Protein AF-A0A024TUC9-F1 (afdb_monomer)

Mean predicted aligned error: 20.57 Å

Structure (mmCIF, N/CA/C/O backbone):
data_AF-A0A024TUC9-F1
#
_entry.id   AF-A0A024TUC9-F1
#
loop_
_atom_site.group_PDB
_atom_site.id
_atom_site.type_symbol
_atom_site.label_atom_id
_atom_site.label_alt_id
_atom_site.label_comp_id
_atom_site.label_asym_id
_atom_site.label_entity_id
_atom_site.label_seq_id
_atom_site.pdbx_PDB_ins_code
_atom_site.Cartn_x
_atom_site.Cartn_y
_atom_site.Cartn_z
_atom_site.occupancy
_atom_site.B_iso_or_equiv
_atom_site.auth_seq_id
_atom_site.auth_comp_id
_atom_site.auth_asym_id
_atom_site.auth_atom_id
_atom_site.pdbx_PDB_model_num
ATOM 1 N N . MET A 1 1 ? -21.726 -22.219 -6.805 1.00 37.72 1 MET A N 1
ATOM 2 C CA . MET A 1 1 ? -21.341 -21.992 -8.214 1.00 37.72 1 MET A CA 1
ATOM 3 C C . MET A 1 1 ? -21.653 -20.552 -8.592 1.00 37.72 1 MET A C 1
ATOM 5 O O . MET A 1 1 ? -22.800 -20.252 -8.873 1.00 37.72 1 MET A O 1
ATOM 9 N N . GLN A 1 2 ? -20.654 -19.675 -8.602 1.00 29.94 2 GLN A N 1
ATOM 10 C CA . GLN A 1 2 ? -20.596 -18.555 -9.543 1.00 29.94 2 GLN A CA 1
ATOM 11 C C . GLN A 1 2 ? -19.119 -18.361 -9.889 1.00 29.94 2 GLN A C 1
ATOM 13 O O . GLN A 1 2 ? -18.349 -17.807 -9.112 1.00 29.94 2 GLN A O 1
ATOM 18 N N . ASN A 1 3 ? -18.731 -18.891 -11.052 1.00 33.72 3 ASN A N 1
ATOM 19 C CA . ASN A 1 3 ? -17.530 -18.483 -11.771 1.00 33.72 3 ASN A CA 1
ATOM 20 C C . ASN A 1 3 ? -17.735 -17.023 -12.192 1.00 33.72 3 ASN A C 1
ATOM 22 O O . ASN A 1 3 ? -18.201 -16.740 -13.294 1.00 33.72 3 ASN A O 1
ATOM 26 N N . GLY A 1 4 ? -17.456 -16.092 -11.283 1.00 30.52 4 GLY A N 1
ATOM 27 C CA . GLY A 1 4 ? -17.317 -14.686 -11.624 1.00 30.52 4 GLY A CA 1
ATOM 28 C C . GLY A 1 4 ? -16.001 -14.513 -12.367 1.00 30.52 4 GLY A C 1
ATOM 29 O O . GLY A 1 4 ? -14.944 -14.794 -11.809 1.00 30.52 4 GLY A O 1
ATOM 30 N N . ASN A 1 5 ? -16.065 -14.089 -13.630 1.00 34.34 5 ASN A N 1
ATOM 31 C CA . ASN A 1 5 ? -14.917 -13.629 -14.407 1.00 34.34 5 ASN A CA 1
ATOM 32 C C . ASN A 1 5 ? -14.084 -12.646 -13.566 1.00 34.34 5 ASN A C 1
ATOM 34 O O . ASN A 1 5 ? -14.413 -11.461 -13.489 1.00 34.34 5 ASN A O 1
ATOM 38 N N . LEU A 1 6 ? -13.003 -13.133 -12.949 1.00 36.66 6 LEU A N 1
ATOM 39 C CA . LEU A 1 6 ? -11.951 -12.299 -12.380 1.00 36.66 6 LEU A CA 1
ATOM 40 C C . LEU A 1 6 ? -11.484 -11.371 -13.502 1.00 36.66 6 LEU A C 1
ATOM 42 O O . LEU A 1 6 ? -10.861 -11.821 -14.468 1.00 36.66 6 LEU A O 1
ATOM 46 N N . LYS A 1 7 ? -11.820 -10.078 -13.415 1.00 41.12 7 LYS A N 1
ATOM 47 C CA . LYS A 1 7 ? -11.227 -9.061 -14.284 1.00 41.12 7 LYS A CA 1
ATOM 48 C C . LYS A 1 7 ? -9.717 -9.179 -14.099 1.00 41.12 7 LYS A C 1
ATOM 50 O O . LYS A 1 7 ? -9.204 -8.849 -13.035 1.00 41.12 7 LYS A O 1
ATOM 55 N N . LYS A 1 8 ? -9.012 -9.700 -15.109 1.00 51.12 8 LYS A N 1
ATOM 56 C CA . LYS A 1 8 ? -7.548 -9.747 -15.104 1.00 51.12 8 LYS A CA 1
ATOM 57 C C . LYS A 1 8 ? -7.051 -8.320 -14.920 1.00 51.12 8 LYS A C 1
ATOM 59 O O . LYS A 1 8 ? -7.249 -7.483 -15.799 1.00 51.12 8 LYS A O 1
ATOM 64 N N . PHE A 1 9 ? -6.436 -8.052 -13.774 1.00 53.88 9 PHE A N 1
ATOM 65 C CA . PHE A 1 9 ? -5.765 -6.788 -13.527 1.00 53.88 9 PHE A CA 1
ATOM 66 C C . PHE A 1 9 ? -4.664 -6.650 -14.567 1.00 53.88 9 PHE A C 1
ATOM 68 O O . PHE A 1 9 ? -3.761 -7.485 -14.646 1.00 53.88 9 PHE A O 1
ATOM 75 N N . SER A 1 10 ? -4.800 -5.624 -15.401 1.00 71.25 10 SER A N 1
ATOM 76 C CA . SER A 1 10 ? -3.842 -5.289 -16.447 1.00 71.25 10 SER A CA 1
ATOM 77 C C . SER A 1 10 ? -3.033 -4.044 -16.109 1.00 71.25 10 SER A C 1
ATOM 79 O O . SER A 1 10 ? -2.192 -3.642 -16.903 1.00 71.25 10 SER A O 1
ATOM 81 N N . VAL A 1 11 ? -3.303 -3.407 -14.966 1.00 69.62 11 VAL A N 1
ATOM 82 C CA . VAL A 1 11 ? -2.745 -2.105 -14.599 1.00 69.62 11 VAL A CA 1
ATOM 83 C C . VAL A 1 11 ? -2.190 -2.151 -13.188 1.00 69.62 11 VAL A C 1
ATOM 85 O O . VAL A 1 11 ? -2.882 -2.600 -12.279 1.00 69.62 11 VAL A O 1
ATOM 88 N N . LEU A 1 12 ? -0.966 -1.660 -13.022 1.00 69.94 12 LEU A N 1
ATOM 89 C CA . LEU A 1 12 ? -0.288 -1.531 -11.744 1.00 69.94 12 LEU A CA 1
ATOM 90 C C . LEU A 1 12 ? 0.315 -0.128 -11.612 1.00 69.94 12 LEU A C 1
ATOM 92 O O . LEU A 1 12 ? 1.121 0.293 -12.443 1.00 69.94 12 LEU A O 1
ATOM 96 N N . PHE A 1 13 ? -0.073 0.582 -10.554 1.00 72.38 13 PHE A N 1
ATOM 97 C CA . PHE A 1 13 ? 0.474 1.887 -10.190 1.00 72.38 13 PHE A CA 1
ATOM 98 C C . PHE A 1 13 ? 1.207 1.764 -8.852 1.00 72.38 13 PHE A C 1
ATOM 100 O O . PHE A 1 13 ? 0.591 1.499 -7.827 1.00 72.38 13 PHE A O 1
ATOM 107 N N . LEU A 1 14 ? 2.520 1.967 -8.879 1.00 68.31 14 LEU A N 1
ATOM 108 C CA . LEU A 1 14 ? 3.449 1.894 -7.750 1.00 68.31 14 LEU A CA 1
ATOM 109 C C . LEU A 1 14 ? 4.053 3.265 -7.416 1.00 68.31 14 LEU A C 1
ATOM 111 O O . LEU A 1 14 ? 5.153 3.336 -6.881 1.00 68.31 14 LEU A O 1
ATOM 115 N N . GLY A 1 15 ? 3.412 4.363 -7.813 1.00 67.12 15 GLY A N 1
ATOM 116 C CA . GLY A 1 15 ? 4.019 5.685 -7.693 1.00 67.12 15 GLY A CA 1
ATOM 117 C C . GLY A 1 15 ? 4.158 6.192 -6.251 1.00 67.12 15 GLY A C 1
ATOM 118 O O . GLY A 1 15 ? 3.281 5.936 -5.437 1.00 67.12 15 GLY A O 1
ATOM 119 N N . ALA A 1 16 ? 5.202 6.988 -5.986 1.00 64.06 16 ALA A N 1
ATOM 120 C CA . ALA A 1 16 ? 5.456 7.689 -4.717 1.00 64.06 16 ALA A CA 1
ATOM 121 C C . ALA A 1 16 ? 5.631 6.775 -3.489 1.00 64.06 16 ALA A C 1
ATOM 123 O O . ALA A 1 16 ? 5.240 7.134 -2.381 1.00 64.06 16 ALA A O 1
ATOM 124 N N . ASN A 1 17 ? 6.242 5.608 -3.699 1.00 58.94 17 ASN A N 1
ATOM 125 C CA . ASN A 1 17 ? 6.419 4.572 -2.683 1.00 58.94 17 ASN A CA 1
ATOM 126 C C . ASN A 1 17 ? 7.876 4.419 -2.215 1.00 58.94 17 ASN A C 1
ATOM 128 O O . ASN A 1 17 ? 8.178 3.480 -1.484 1.00 58.94 17 ASN A O 1
ATOM 132 N N . TYR A 1 18 ? 8.785 5.308 -2.645 1.00 68.50 18 TYR A N 1
ATOM 133 C CA . TYR A 1 18 ? 10.221 5.249 -2.324 1.00 68.50 18 TYR A CA 1
ATOM 134 C C . TYR A 1 18 ? 10.857 3.876 -2.638 1.00 68.50 18 TYR A C 1
ATOM 136 O O . TYR A 1 18 ? 11.810 3.435 -1.993 1.00 68.50 18 TYR A O 1
ATOM 144 N N . LEU A 1 19 ? 10.314 3.166 -3.637 1.00 67.31 19 LEU A N 1
ATOM 145 C CA . LEU A 1 19 ? 10.786 1.839 -4.026 1.00 67.31 19 LEU A CA 1
ATOM 146 C C . LEU A 1 19 ? 12.185 1.944 -4.626 1.00 67.31 19 LEU A C 1
ATOM 148 O O . LEU A 1 19 ? 12.419 2.768 -5.505 1.00 67.31 19 LEU A O 1
ATOM 152 N N . SER A 1 20 ? 13.094 1.074 -4.195 1.00 76.31 20 SER A N 1
ATOM 153 C CA . SER A 1 20 ? 14.486 1.056 -4.668 1.00 76.31 20 SER A CA 1
ATOM 154 C C . SER A 1 20 ? 14.955 -0.315 -5.170 1.00 76.31 20 SER A C 1
ATOM 156 O O . SER A 1 20 ? 15.955 -0.389 -5.883 1.00 76.31 20 SER A O 1
ATOM 158 N N . SER A 1 21 ? 14.225 -1.396 -4.863 1.00 79.06 21 SER A N 1
ATOM 159 C CA . SER A 1 21 ? 14.572 -2.773 -5.242 1.00 79.06 21 SER A CA 1
ATOM 160 C C . SER A 1 21 ? 13.761 -3.274 -6.434 1.00 79.06 21 SER A C 1
ATOM 162 O O . SER A 1 21 ? 12.533 -3.238 -6.427 1.00 79.06 21 SER A O 1
ATOM 164 N N . ILE A 1 22 ? 14.443 -3.793 -7.456 1.00 81.12 22 ILE A N 1
ATOM 165 C CA . ILE A 1 22 ? 13.809 -4.273 -8.694 1.00 81.12 22 ILE A CA 1
ATOM 166 C C . ILE A 1 22 ? 13.221 -5.685 -8.606 1.00 81.12 22 ILE A C 1
ATOM 168 O O . ILE A 1 22 ? 12.637 -6.141 -9.588 1.00 81.12 22 ILE A O 1
ATOM 172 N N . GLU A 1 23 ? 13.377 -6.395 -7.488 1.00 74.38 23 GLU A N 1
ATOM 173 C CA . GLU A 1 23 ? 12.892 -7.780 -7.381 1.00 74.38 23 GLU A CA 1
ATOM 174 C C . GLU A 1 23 ? 11.372 -7.896 -7.529 1.00 74.38 23 GLU A C 1
ATOM 176 O O . GLU A 1 23 ? 10.865 -8.784 -8.219 1.00 74.38 23 GLU A O 1
ATOM 181 N N . ASP A 1 24 ? 10.631 -6.916 -7.020 1.00 65.81 24 ASP A N 1
ATOM 182 C CA . ASP A 1 24 ? 9.177 -6.865 -7.188 1.00 65.81 24 ASP A CA 1
ATOM 183 C C . ASP A 1 24 ? 8.781 -6.709 -8.663 1.00 65.81 24 ASP A C 1
ATOM 185 O O . ASP A 1 24 ? 7.769 -7.243 -9.117 1.00 65.81 24 ASP A O 1
ATOM 189 N N . LEU A 1 25 ? 9.630 -6.045 -9.456 1.00 80.81 25 LEU A N 1
ATOM 190 C CA . LEU A 1 25 ? 9.420 -5.875 -10.891 1.00 80.81 25 LEU A CA 1
ATOM 191 C C . LEU A 1 25 ? 9.696 -7.166 -11.680 1.00 80.81 25 LEU A C 1
ATOM 193 O O . LEU A 1 25 ? 9.190 -7.306 -12.795 1.00 80.81 25 LEU A O 1
ATOM 197 N N . ARG A 1 26 ? 10.465 -8.116 -11.122 1.00 79.50 26 ARG A N 1
ATOM 198 C CA . ARG A 1 26 ? 10.704 -9.440 -11.731 1.00 79.50 26 ARG A CA 1
ATOM 199 C C . ARG A 1 26 ? 9.532 -10.390 -11.546 1.00 79.50 26 ARG A C 1
ATOM 201 O O . ARG A 1 26 ? 9.314 -11.260 -12.386 1.00 79.50 26 ARG A O 1
ATOM 208 N N . THR A 1 27 ? 8.797 -10.238 -10.448 1.00 74.56 27 THR A N 1
ATOM 209 C CA . THR A 1 27 ? 7.728 -11.162 -10.043 1.00 74.56 27 THR A CA 1
ATOM 210 C C . THR A 1 27 ? 6.333 -10.686 -10.445 1.00 74.56 27 THR A C 1
ATOM 212 O O . THR A 1 27 ? 5.335 -11.295 -10.053 1.00 74.56 27 THR A O 1
ATOM 215 N N . LEU A 1 28 ? 6.244 -9.625 -11.259 1.00 72.62 28 LEU A N 1
ATOM 216 C CA . LEU A 1 28 ? 4.971 -9.073 -11.710 1.00 72.62 28 LEU A CA 1
ATOM 217 C C . LEU A 1 28 ? 4.100 -10.140 -12.397 1.00 72.62 28 LEU A C 1
ATOM 219 O O . LEU A 1 28 ? 4.580 -10.862 -13.282 1.00 72.62 28 LEU A O 1
ATOM 223 N N . PRO A 1 29 ? 2.798 -10.222 -12.060 1.00 72.19 29 PRO A N 1
ATOM 224 C CA . PRO A 1 29 ? 1.884 -11.123 -12.742 1.00 72.19 29 PRO A CA 1
ATOM 225 C C . PRO A 1 29 ? 1.862 -10.855 -14.248 1.00 72.19 29 PRO A C 1
ATOM 227 O O . PRO A 1 29 ? 1.728 -9.715 -14.690 1.00 72.19 29 PRO A O 1
ATOM 230 N N . ARG A 1 30 ? 1.876 -11.923 -15.056 1.00 75.19 30 ARG A N 1
ATOM 231 C CA . ARG A 1 30 ? 1.841 -11.831 -16.531 1.00 75.19 30 ARG A CA 1
ATOM 232 C C . ARG A 1 30 ? 0.595 -11.135 -17.095 1.00 75.19 30 ARG A C 1
ATOM 234 O O . ARG A 1 30 ? 0.545 -10.862 -18.291 1.00 75.19 30 ARG A O 1
ATOM 241 N N . SER A 1 31 ? -0.435 -10.911 -16.277 1.00 74.00 31 SER A N 1
ATOM 242 C CA . SER A 1 31 ? -1.629 -10.163 -16.673 1.00 74.00 31 SER A CA 1
ATOM 243 C C . SER A 1 31 ? -1.399 -8.653 -16.726 1.00 74.00 31 SER A C 1
ATOM 245 O O . SER A 1 31 ? -2.136 -7.980 -17.442 1.00 74.00 31 SER A O 1
ATOM 247 N N . ILE A 1 32 ? -0.401 -8.129 -16.002 1.00 77.19 32 ILE A N 1
ATOM 248 C CA . ILE A 1 32 ? -0.078 -6.702 -15.977 1.00 77.19 32 ILE A CA 1
ATOM 249 C C . ILE A 1 32 ? 0.520 -6.296 -17.321 1.00 77.19 32 ILE A C 1
ATOM 251 O O . ILE A 1 32 ? 1.526 -6.840 -17.768 1.00 77.19 32 ILE A O 1
ATOM 255 N N . THR A 1 33 ? -0.111 -5.316 -17.961 1.00 83.88 33 THR A N 1
ATOM 256 C CA . THR A 1 33 ? 0.322 -4.750 -19.243 1.00 83.88 33 THR A CA 1
ATOM 257 C C . THR A 1 33 ? 0.496 -3.235 -19.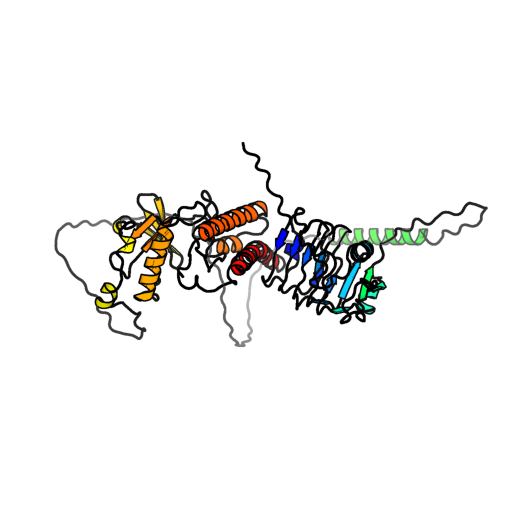169 1.00 83.88 33 THR A C 1
ATOM 259 O O . THR A 1 33 ? 0.903 -2.615 -20.145 1.00 83.88 33 THR A O 1
ATOM 262 N N . ARG A 1 34 ? 0.170 -2.596 -18.047 1.00 80.25 34 ARG A N 1
ATOM 263 C CA . ARG A 1 34 ? 0.313 -1.156 -17.827 1.00 80.25 34 ARG A CA 1
ATOM 264 C C . ARG A 1 34 ? 0.961 -0.949 -16.471 1.00 80.25 34 ARG A C 1
ATOM 266 O O . ARG A 1 34 ? 0.415 -1.400 -15.467 1.00 80.25 34 ARG A O 1
ATOM 273 N N . LEU A 1 35 ? 2.107 -0.288 -16.450 1.00 83.19 35 LEU A N 1
ATOM 274 C CA . LEU A 1 35 ? 2.936 -0.146 -15.265 1.00 83.19 35 LEU A CA 1
ATOM 275 C C . LEU A 1 35 ? 3.318 1.321 -15.064 1.00 83.19 35 LEU A C 1
ATOM 277 O O . LEU A 1 35 ? 3.798 1.982 -15.978 1.00 83.19 35 LEU A O 1
ATOM 281 N N . SER A 1 36 ? 3.136 1.833 -13.856 1.00 81.75 36 SER A N 1
ATOM 282 C CA . SER A 1 36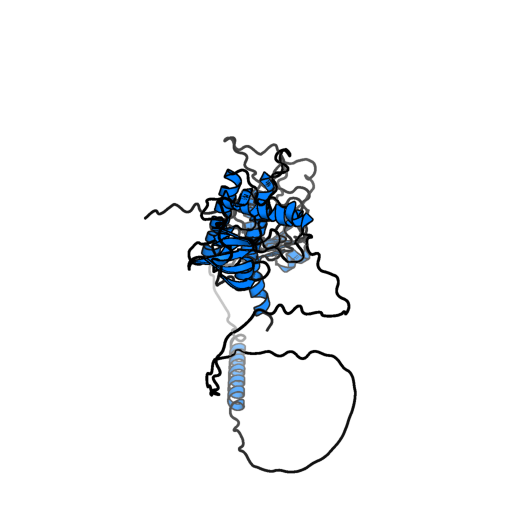 ? 3.649 3.138 -13.448 1.00 81.75 36 SER A CA 1
ATOM 283 C C . SER A 1 36 ? 4.376 2.993 -12.130 1.00 81.75 36 SER A C 1
ATOM 285 O O . SER A 1 36 ? 3.863 2.354 -11.220 1.00 81.75 36 SER A O 1
ATOM 287 N N . PHE A 1 37 ? 5.550 3.592 -12.006 1.00 80.56 37 PHE A N 1
ATOM 288 C CA . PHE A 1 37 ? 6.297 3.655 -10.747 1.00 80.56 37 PHE A CA 1
ATOM 289 C C . PHE A 1 37 ? 6.975 5.019 -10.613 1.00 80.56 37 PHE A C 1
ATOM 291 O O . PHE A 1 37 ? 8.112 5.142 -10.167 1.00 80.56 37 PHE A O 1
ATOM 298 N N . GLN A 1 38 ? 6.237 6.057 -10.998 1.00 79.38 38 GLN A N 1
ATOM 299 C CA . GLN A 1 38 ? 6.618 7.457 -10.842 1.00 79.38 38 GLN A CA 1
ATOM 300 C C . GLN A 1 38 ? 7.062 7.802 -9.410 1.00 79.38 38 GLN A C 1
ATOM 302 O O . GLN A 1 38 ? 6.521 7.260 -8.452 1.00 79.38 38 GLN A O 1
ATOM 307 N N . ASN A 1 39 ? 7.985 8.749 -9.241 1.00 74.44 39 ASN A N 1
ATOM 308 C CA . ASN A 1 39 ? 8.454 9.206 -7.921 1.00 74.44 39 ASN A CA 1
ATOM 309 C C . ASN A 1 39 ? 8.974 8.064 -7.007 1.00 74.44 39 ASN A C 1
ATOM 311 O O . ASN A 1 39 ? 8.646 8.020 -5.823 1.00 74.44 39 ASN A O 1
ATOM 315 N N . ASN A 1 40 ? 9.731 7.115 -7.561 1.00 78.62 40 ASN A N 1
ATOM 316 C CA . ASN A 1 40 ? 10.429 6.077 -6.793 1.00 78.62 40 ASN A CA 1
ATOM 317 C C . ASN A 1 40 ? 11.950 6.255 -6.852 1.00 78.62 40 ASN A C 1
ATOM 319 O O . ASN A 1 40 ? 12.474 6.970 -7.712 1.00 78.62 40 ASN A O 1
ATOM 323 N N . ASP A 1 41 ? 12.640 5.540 -5.968 1.00 83.69 41 ASP A N 1
ATOM 324 C CA . ASP A 1 41 ? 14.061 5.688 -5.649 1.00 83.69 41 ASP A CA 1
ATOM 325 C C . ASP A 1 41 ? 14.958 4.635 -6.326 1.00 83.69 41 ASP A C 1
ATOM 327 O O . ASP A 1 41 ? 16.099 4.409 -5.918 1.00 83.69 41 ASP A O 1
ATOM 331 N N . TYR A 1 42 ? 14.467 3.986 -7.386 1.00 88.12 42 TYR A N 1
ATOM 332 C CA . TYR A 1 42 ? 15.260 3.069 -8.202 1.00 88.12 42 TYR A CA 1
ATOM 333 C C . TYR A 1 42 ? 16.495 3.771 -8.761 1.00 88.12 42 TYR A C 1
ATOM 335 O O . TYR A 1 42 ? 16.382 4.808 -9.411 1.00 88.12 42 TYR A O 1
ATOM 343 N N . THR A 1 43 ? 17.668 3.173 -8.569 1.00 93.12 43 THR A N 1
ATOM 344 C CA . THR A 1 43 ? 18.928 3.655 -9.155 1.00 93.12 43 THR A CA 1
ATOM 345 C C . THR A 1 43 ? 19.250 2.960 -10.477 1.00 93.12 43 THR A C 1
ATOM 347 O O . THR A 1 43 ? 19.837 3.570 -11.376 1.00 93.12 43 THR A O 1
ATOM 350 N N . GLU A 1 44 ? 18.804 1.713 -10.626 1.00 94.75 44 GLU A N 1
ATOM 351 C CA . GLU A 1 44 ? 19.021 0.861 -11.790 1.00 94.75 44 GLU A CA 1
ATOM 352 C C . GLU A 1 44 ? 17.807 -0.038 -12.053 1.00 94.75 44 GLU A C 1
ATOM 354 O O . GLU A 1 44 ? 17.219 -0.586 -11.125 1.00 94.75 44 GLU A O 1
ATOM 359 N N . LEU A 1 45 ? 17.475 -0.243 -13.330 1.00 96.00 45 LEU A N 1
ATOM 360 C CA . LEU A 1 45 ? 16.571 -1.297 -13.790 1.00 96.00 45 LEU A CA 1
ATOM 361 C C . LEU A 1 45 ? 17.360 -2.312 -14.607 1.00 96.00 45 LEU A C 1
ATOM 363 O O . LEU A 1 45 ? 17.938 -1.939 -15.625 1.00 96.00 45 LEU A O 1
ATOM 367 N N . THR A 1 46 ? 17.383 -3.584 -14.198 1.00 95.50 46 THR A N 1
ATOM 368 C CA . THR A 1 46 ? 18.182 -4.597 -14.902 1.00 95.50 46 THR A CA 1
ATOM 369 C C . THR A 1 46 ? 17.477 -5.936 -15.113 1.00 95.50 46 THR A C 1
ATOM 371 O O . THR A 1 46 ? 16.859 -6.480 -14.196 1.00 95.50 46 THR A O 1
ATOM 374 N N . ASN A 1 47 ? 17.605 -6.504 -16.317 1.00 93.69 47 ASN A N 1
ATOM 375 C CA . ASN A 1 47 ? 17.126 -7.842 -16.688 1.00 93.69 47 ASN A CA 1
ATOM 376 C C . ASN A 1 47 ? 15.614 -8.062 -16.467 1.00 93.69 47 ASN A C 1
ATOM 378 O O . ASN A 1 47 ? 15.213 -9.099 -15.942 1.00 93.69 47 ASN A O 1
ATOM 382 N N . LEU A 1 48 ? 14.772 -7.086 -16.810 1.00 93.88 48 LEU A N 1
ATOM 383 C CA . LEU A 1 48 ? 13.314 -7.192 -16.661 1.00 93.88 48 LEU A CA 1
ATOM 384 C C . LEU A 1 48 ? 12.658 -7.600 -17.987 1.00 93.88 48 LEU A C 1
ATOM 386 O O . LEU A 1 48 ? 13.026 -7.086 -19.043 1.00 93.88 48 LEU A O 1
ATOM 390 N N . ASP A 1 49 ? 11.674 -8.498 -17.940 1.00 93.12 49 ASP A N 1
ATOM 391 C CA . ASP A 1 49 ? 10.883 -8.878 -19.116 1.00 93.12 49 ASP A CA 1
ATOM 392 C C . ASP A 1 49 ? 9.574 -8.085 -19.161 1.00 93.12 49 ASP A C 1
ATOM 394 O O . ASP A 1 49 ? 8.590 -8.424 -18.503 1.00 93.12 49 ASP A O 1
ATOM 398 N N . TRP A 1 50 ? 9.563 -7.018 -19.957 1.00 94.31 50 TRP A N 1
ATOM 399 C CA . TRP A 1 50 ? 8.399 -6.165 -20.188 1.00 94.31 50 TRP A CA 1
ATOM 400 C C . TRP A 1 50 ? 7.842 -6.327 -21.602 1.00 94.31 50 TRP A C 1
ATOM 402 O O . TRP A 1 50 ? 7.146 -5.453 -22.117 1.00 94.31 50 TRP A O 1
ATOM 412 N N . THR A 1 51 ? 8.075 -7.479 -22.236 1.00 94.94 51 THR A N 1
ATOM 413 C CA . THR A 1 51 ? 7.594 -7.756 -23.598 1.00 94.94 51 THR A CA 1
ATOM 414 C C . THR A 1 51 ? 6.069 -7.716 -23.729 1.00 94.94 51 THR A C 1
ATOM 416 O O . THR A 1 51 ? 5.563 -7.531 -24.833 1.00 94.94 51 THR A O 1
ATOM 419 N N . LYS A 1 52 ? 5.318 -7.859 -22.631 1.00 91.75 52 LYS A N 1
ATOM 420 C CA . LYS A 1 52 ? 3.849 -7.731 -22.593 1.00 91.75 52 LYS A CA 1
ATOM 421 C C . LYS A 1 52 ? 3.348 -6.342 -22.184 1.00 91.75 52 LYS A C 1
ATOM 423 O O . LYS A 1 52 ? 2.138 -6.114 -22.210 1.00 91.75 52 LYS A O 1
ATOM 428 N N . MET A 1 53 ? 4.238 -5.425 -21.806 1.00 91.31 53 MET A N 1
ATOM 429 C CA . MET A 1 53 ? 3.847 -4.075 -21.410 1.00 91.31 53 MET A CA 1
ATOM 430 C C . MET A 1 53 ? 3.406 -3.255 -22.625 1.00 91.31 53 MET A C 1
ATOM 432 O O . MET A 1 53 ? 4.000 -3.306 -23.698 1.00 91.31 53 MET A O 1
ATOM 436 N N . THR A 1 54 ? 2.349 -2.483 -22.412 1.00 89.38 54 THR A N 1
ATOM 437 C CA . THR A 1 54 ? 1.696 -1.589 -23.371 1.00 89.38 54 THR A CA 1
ATOM 438 C C . THR A 1 54 ? 1.855 -0.129 -22.967 1.00 89.38 54 THR A C 1
ATOM 440 O O . THR A 1 54 ? 2.055 0.709 -23.838 1.00 89.38 54 THR A O 1
ATOM 443 N N . LEU A 1 55 ? 1.834 0.184 -21.665 1.00 86.56 55 LEU A N 1
ATOM 444 C CA . LEU A 1 55 ? 2.105 1.525 -21.136 1.00 86.56 55 LEU A CA 1
ATOM 445 C C . LEU A 1 55 ? 3.105 1.418 -19.985 1.00 86.56 55 LEU A C 1
ATOM 447 O O . LEU A 1 55 ? 2.878 0.638 -19.057 1.00 86.56 55 LEU A O 1
ATOM 451 N N . VAL A 1 56 ? 4.173 2.211 -20.026 1.00 91.19 56 VAL A N 1
ATOM 452 C CA . VAL A 1 56 ? 5.143 2.317 -18.932 1.00 91.19 56 VAL A CA 1
ATOM 453 C C . VAL A 1 56 ? 5.374 3.784 -18.581 1.00 91.19 56 VAL A C 1
ATOM 455 O O . VAL A 1 56 ? 5.698 4.584 -19.454 1.00 91.19 56 VAL A O 1
ATOM 458 N N . TYR A 1 57 ? 5.230 4.125 -17.300 1.00 87.44 57 TYR A N 1
ATOM 459 C CA . TYR A 1 57 ? 5.458 5.475 -16.781 1.00 87.44 57 TYR A CA 1
ATOM 460 C C . TYR A 1 57 ? 6.633 5.493 -15.796 1.00 87.44 57 TYR A C 1
ATOM 462 O O . TYR A 1 57 ? 6.523 5.012 -14.663 1.00 87.44 57 TYR A O 1
ATOM 470 N N . LEU A 1 58 ? 7.736 6.089 -16.243 1.00 90.62 58 LEU A N 1
ATOM 471 C CA . LEU A 1 58 ? 8.972 6.377 -15.516 1.00 90.62 58 LEU A CA 1
ATOM 472 C C . LEU A 1 58 ? 9.089 7.895 -15.326 1.00 90.62 58 LEU A C 1
ATOM 474 O O . LEU A 1 58 ? 9.937 8.546 -15.926 1.00 90.62 58 LEU A O 1
ATOM 478 N N . ILE A 1 59 ? 8.198 8.480 -14.528 1.00 86.00 59 ILE A N 1
ATOM 479 C CA . ILE A 1 59 ? 8.135 9.937 -14.353 1.00 86.00 59 ILE A CA 1
ATOM 480 C C . ILE A 1 59 ? 8.785 10.330 -13.028 1.00 86.00 59 ILE A C 1
ATOM 482 O O . ILE A 1 59 ? 8.506 9.720 -11.994 1.00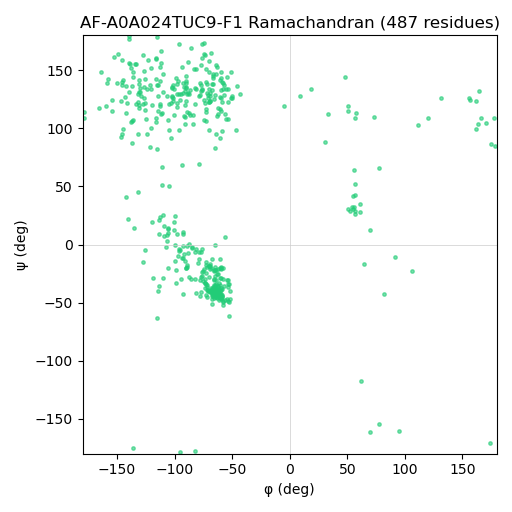 86.00 59 ILE A O 1
ATOM 486 N N . ASN A 1 60 ? 9.621 11.373 -13.043 1.00 83.81 60 ASN A N 1
ATOM 487 C CA . ASN A 1 60 ? 10.290 11.913 -11.850 1.00 83.81 60 ASN A CA 1
ATOM 488 C C . ASN A 1 60 ? 11.099 10.859 -11.062 1.00 83.81 60 ASN A C 1
ATOM 490 O O . ASN A 1 60 ? 11.241 10.945 -9.841 1.00 83.81 60 ASN A O 1
ATOM 494 N N . CYS A 1 61 ? 11.638 9.848 -11.746 1.00 86.75 61 CYS A N 1
ATOM 495 C CA . CYS A 1 61 ? 12.559 8.874 -11.1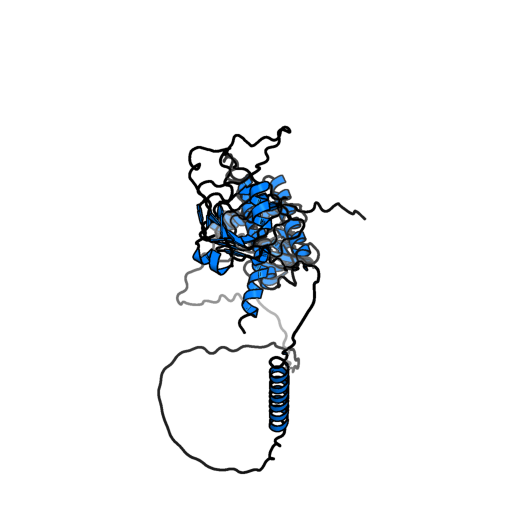58 1.00 86.75 61 CYS A CA 1
ATOM 496 C C . CYS A 1 61 ? 13.965 9.490 -11.068 1.00 86.75 61 CYS A C 1
ATOM 498 O O . CYS A 1 61 ? 14.880 9.122 -11.805 1.00 86.75 61 CYS A O 1
ATOM 500 N N . ASN A 1 62 ? 14.127 10.476 -10.184 1.00 86.06 62 ASN A N 1
ATOM 501 C CA . ASN A 1 62 ? 15.303 11.350 -10.138 1.00 86.06 62 ASN A CA 1
ATOM 502 C C . ASN A 1 62 ? 16.608 10.625 -9.780 1.00 86.06 62 ASN A C 1
ATOM 504 O O . ASN A 1 62 ? 17.686 11.135 -10.093 1.00 86.06 62 ASN A O 1
ATOM 508 N N . LEU A 1 63 ? 16.532 9.458 -9.133 1.00 90.94 63 LEU A N 1
ATOM 509 C CA . LEU A 1 63 ? 17.689 8.632 -8.769 1.00 90.94 63 LEU A CA 1
ATOM 510 C C . LEU A 1 63 ? 18.066 7.604 -9.841 1.00 90.94 63 LEU A C 1
ATOM 512 O O . LEU A 1 63 ? 19.185 7.096 -9.809 1.00 9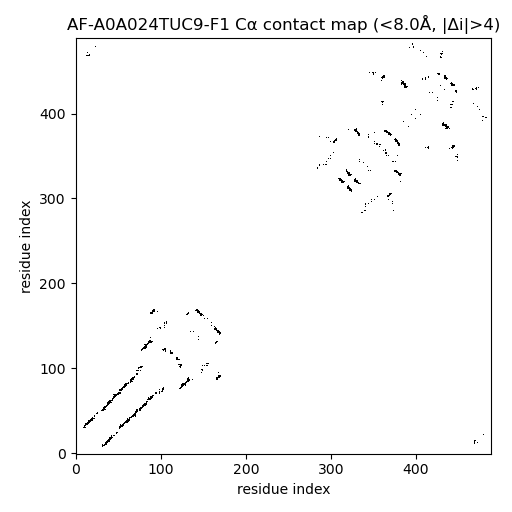0.94 63 LEU A O 1
ATOM 516 N N . LEU A 1 64 ? 17.190 7.345 -10.817 1.00 95.75 64 LEU A N 1
ATOM 517 C CA . LEU A 1 64 ? 17.427 6.340 -11.847 1.00 95.75 64 LEU A CA 1
ATOM 518 C C . LEU A 1 64 ? 18.543 6.806 -12.779 1.00 95.75 64 LEU A C 1
ATOM 520 O O . LEU A 1 64 ? 18.466 7.890 -13.359 1.00 95.75 64 LEU A O 1
ATOM 524 N N . ARG A 1 65 ? 19.597 5.995 -12.905 1.00 96.88 65 ARG A N 1
ATOM 525 C CA . ARG A 1 65 ? 20.771 6.288 -13.743 1.00 96.88 65 ARG A CA 1
ATOM 526 C C . ARG A 1 65 ? 20.983 5.263 -14.843 1.00 96.88 65 ARG A C 1
ATOM 528 O O . ARG A 1 65 ? 21.503 5.641 -15.895 1.00 96.88 65 ARG A O 1
ATOM 535 N N . SER A 1 66 ? 20.573 4.010 -14.633 1.00 97.44 66 SER A N 1
ATOM 536 C CA . SER A 1 66 ? 20.747 2.950 -15.626 1.00 97.44 66 SER A CA 1
ATOM 537 C C . SER A 1 66 ? 19.499 2.119 -15.912 1.00 97.44 66 SER A C 1
ATOM 539 O O . SER A 1 66 ? 18.736 1.766 -15.016 1.00 97.44 66 SER A O 1
ATOM 541 N N . ILE A 1 67 ? 19.322 1.768 -17.188 1.00 97.50 67 ILE A N 1
ATOM 542 C CA . ILE A 1 67 ? 18.374 0.745 -17.644 1.00 97.50 67 ILE A CA 1
ATOM 543 C C . ILE A 1 67 ? 19.152 -0.264 -18.488 1.00 97.50 67 ILE A C 1
ATOM 545 O O . ILE A 1 67 ? 19.671 0.080 -19.545 1.00 97.50 67 ILE A O 1
ATOM 549 N N . ASN A 1 68 ? 19.240 -1.509 -18.036 1.00 96.44 68 ASN A N 1
ATOM 550 C CA . ASN A 1 68 ? 20.103 -2.531 -18.616 1.00 96.44 68 ASN A CA 1
ATOM 551 C C . ASN A 1 68 ? 19.304 -3.796 -18.936 1.00 96.44 68 ASN A C 1
ATOM 553 O O . ASN A 1 68 ? 18.705 -4.406 -18.059 1.00 96.44 68 ASN A O 1
ATOM 557 N N . MET A 1 69 ? 19.293 -4.215 -20.200 1.00 95.19 69 MET A N 1
ATOM 558 C CA . MET A 1 69 ? 18.675 -5.478 -20.633 1.00 95.19 69 MET A CA 1
ATOM 559 C C . MET A 1 69 ? 17.201 -5.634 -20.209 1.00 95.19 69 MET A C 1
ATOM 561 O O . MET A 1 69 ? 16.724 -6.737 -19.946 1.00 95.19 69 MET A O 1
ATOM 565 N N . VAL A 1 70 ? 16.468 -4.520 -20.135 1.00 96.75 70 VAL A N 1
ATOM 566 C CA . VAL A 1 70 ? 15.009 -4.524 -19.978 1.00 96.75 70 VAL A CA 1
ATOM 567 C C . VAL A 1 70 ? 14.382 -4.725 -21.352 1.00 96.75 70 VAL A C 1
ATOM 569 O O . VAL A 1 70 ? 14.617 -3.922 -22.255 1.00 96.75 70 VAL A O 1
ATOM 572 N N . LYS A 1 71 ? 13.599 -5.793 -21.507 1.00 96.12 71 LYS A N 1
ATOM 573 C CA . LYS A 1 71 ? 13.044 -6.211 -22.796 1.00 96.12 71 LYS A CA 1
ATOM 574 C C . LYS A 1 71 ? 11.705 -5.554 -23.072 1.00 96.12 71 LYS A C 1
ATOM 576 O O . LYS A 1 71 ? 10.790 -5.660 -22.261 1.00 96.12 71 LYS A O 1
ATOM 581 N N . PHE A 1 72 ? 11.565 -4.968 -24.255 1.00 96.56 72 PHE A N 1
ATOM 582 C CA . PHE A 1 72 ? 10.286 -4.493 -24.781 1.00 96.56 72 PHE A CA 1
ATOM 583 C C . PHE A 1 72 ? 9.974 -5.199 -26.098 1.00 96.56 72 PHE A C 1
ATOM 585 O O . PHE A 1 72 ? 10.876 -5.594 -26.831 1.00 96.56 72 PHE A O 1
ATOM 592 N N . SER A 1 73 ? 8.686 -5.341 -26.408 1.00 96.50 73 SER A N 1
ATOM 593 C CA . SER A 1 73 ? 8.222 -5.792 -27.723 1.00 96.50 73 SER A CA 1
ATOM 594 C C . SER A 1 73 ? 7.435 -4.680 -28.410 1.00 96.50 73 SER A C 1
ATOM 596 O O . SER A 1 73 ? 7.177 -3.634 -27.815 1.00 96.50 73 SER A O 1
ATOM 598 N N . THR A 1 74 ? 6.976 -4.932 -29.632 1.00 94.69 74 THR A N 1
ATOM 599 C CA . THR A 1 74 ? 6.075 -4.035 -30.371 1.00 94.69 74 THR A CA 1
ATOM 600 C C . THR A 1 74 ? 4.693 -3.861 -29.728 1.00 94.69 74 THR A C 1
ATOM 602 O O . THR A 1 74 ? 3.862 -3.114 -30.231 1.00 94.69 74 THR A O 1
ATOM 605 N N . SER A 1 75 ? 4.430 -4.528 -28.597 1.00 92.81 75 SER A N 1
ATOM 606 C CA . SER A 1 75 ? 3.235 -4.290 -27.779 1.00 92.81 75 SER A CA 1
ATOM 607 C C . SER A 1 75 ? 3.268 -2.940 -27.054 1.00 92.81 75 SER A C 1
ATOM 609 O O . SER A 1 75 ? 2.217 -2.483 -26.606 1.00 92.81 75 SER A O 1
ATOM 611 N N . ILE A 1 76 ? 4.444 -2.313 -26.909 1.00 92.56 76 ILE A N 1
ATOM 612 C CA . ILE A 1 76 ? 4.580 -1.020 -26.234 1.00 92.56 76 ILE A CA 1
ATOM 613 C C . ILE A 1 76 ? 3.935 0.086 -27.075 1.00 92.56 76 ILE A C 1
ATOM 615 O O . ILE A 1 76 ? 4.277 0.298 -28.233 1.00 92.56 76 ILE A O 1
ATOM 619 N N . VAL A 1 77 ? 2.993 0.798 -26.468 1.00 88.44 77 VAL A N 1
ATOM 620 C CA . VAL A 1 77 ? 2.263 1.913 -27.083 1.00 88.44 77 VAL A CA 1
ATOM 621 C C . VAL A 1 77 ? 2.668 3.239 -26.448 1.00 88.44 77 VAL A C 1
ATOM 623 O O . VAL A 1 77 ? 2.629 4.268 -27.120 1.00 88.44 77 VAL A O 1
ATOM 626 N N . HIS A 1 78 ? 3.073 3.224 -25.173 1.00 87.88 78 HIS A N 1
ATOM 627 C CA . HIS A 1 78 ? 3.524 4.420 -24.474 1.00 87.88 78 HIS A CA 1
ATOM 628 C C . HIS A 1 78 ? 4.690 4.164 -23.521 1.00 87.88 78 HIS A C 1
ATOM 630 O O . HIS A 1 78 ? 4.660 3.205 -22.745 1.00 87.88 78 HIS A O 1
ATOM 636 N N . LEU A 1 79 ? 5.673 5.064 -23.540 1.00 91.75 79 LEU A N 1
ATOM 637 C CA . LEU A 1 79 ? 6.792 5.089 -22.603 1.00 91.75 79 LEU A CA 1
ATOM 638 C C . LEU A 1 79 ? 7.078 6.529 -22.169 1.00 91.75 79 LEU A C 1
ATOM 640 O O . LEU A 1 79 ? 7.642 7.307 -22.933 1.00 91.75 79 LEU A O 1
ATOM 644 N N . ASP A 1 80 ? 6.710 6.889 -20.946 1.00 89.31 80 ASP A N 1
ATOM 645 C CA . ASP A 1 80 ? 7.012 8.212 -20.398 1.00 89.31 80 ASP A CA 1
ATOM 646 C C . ASP A 1 80 ? 8.297 8.168 -19.571 1.00 89.31 80 ASP A C 1
ATOM 648 O O . ASP A 1 80 ? 8.392 7.370 -18.643 1.00 89.31 80 ASP A O 1
ATOM 652 N N . LEU A 1 81 ? 9.269 9.013 -19.913 1.00 91.19 81 LEU A N 1
ATOM 653 C CA . LEU A 1 81 ? 10.567 9.165 -19.250 1.00 91.19 81 LEU A CA 1
ATOM 654 C C . LEU A 1 81 ? 10.763 10.590 -18.711 1.00 91.19 81 LEU A C 1
ATOM 656 O O . LEU A 1 81 ? 11.902 11.032 -18.519 1.00 91.19 81 LEU A O 1
ATOM 660 N N . SER A 1 82 ? 9.680 11.349 -18.540 1.00 87.62 82 SER A N 1
ATOM 661 C CA . SER A 1 82 ? 9.747 12.755 -18.150 1.00 87.62 82 SER A CA 1
ATOM 662 C C . SER A 1 82 ? 10.477 12.930 -16.815 1.00 87.62 82 SER A C 1
ATOM 664 O O . SER A 1 82 ? 10.226 12.222 -15.837 1.00 87.62 82 SER A O 1
ATOM 666 N N . SER A 1 83 ? 11.396 13.895 -16.780 1.00 88.31 83 SER A N 1
ATOM 667 C CA . SER A 1 83 ? 12.285 14.171 -15.644 1.00 88.31 83 SER A CA 1
ATOM 668 C C . SER A 1 83 ? 13.216 13.007 -15.259 1.00 88.31 83 SER A C 1
ATOM 670 O O . SER A 1 83 ? 13.627 12.902 -14.105 1.00 88.31 83 SER A O 1
ATOM 672 N N . VAL A 1 84 ? 13.584 12.133 -16.202 1.00 92.44 84 VAL A N 1
ATOM 673 C CA . VAL A 1 84 ? 14.590 11.074 -15.988 1.00 92.44 84 VAL A CA 1
ATOM 674 C C . VAL A 1 84 ? 15.935 11.464 -16.598 1.00 92.44 84 VAL A C 1
ATOM 676 O O . VAL A 1 84 ? 16.013 11.966 -17.718 1.00 92.44 84 VAL A O 1
ATOM 679 N N . THR A 1 85 ? 17.024 11.200 -15.870 1.00 95.38 85 THR A N 1
ATOM 680 C CA . THR A 1 85 ? 18.401 11.394 -16.354 1.00 95.38 85 THR A CA 1
ATOM 681 C C . THR A 1 85 ? 19.168 10.076 -16.316 1.00 95.38 85 THR A C 1
ATOM 683 O O . THR A 1 85 ? 19.670 9.674 -15.268 1.00 95.38 85 THR A O 1
ATOM 686 N N . LEU A 1 86 ? 19.287 9.425 -17.472 1.00 97.38 86 LEU A N 1
ATOM 687 C CA . LEU A 1 86 ? 20.051 8.192 -17.646 1.00 97.38 86 LEU A CA 1
ATOM 688 C C . LEU A 1 86 ? 21.472 8.497 -18.121 1.00 97.38 86 LEU A C 1
ATOM 690 O O . LEU A 1 86 ? 21.676 9.197 -19.115 1.00 97.38 86 LEU A O 1
ATOM 694 N N . THR A 1 87 ? 22.450 7.916 -17.431 1.00 97.12 87 THR A N 1
ATOM 695 C CA . THR A 1 87 ? 23.864 7.917 -17.838 1.00 97.12 87 THR A CA 1
ATOM 696 C C . THR A 1 87 ? 24.261 6.635 -18.567 1.00 97.12 87 THR A C 1
ATOM 698 O O . THR A 1 87 ? 25.362 6.560 -19.115 1.00 97.12 87 THR A O 1
ATOM 701 N N . LYS A 1 88 ? 23.375 5.628 -18.570 1.00 97.75 88 LYS A N 1
ATOM 702 C CA . LYS A 1 88 ? 23.585 4.338 -19.227 1.00 97.75 88 LYS A CA 1
ATOM 703 C C . LYS A 1 88 ? 22.257 3.680 -19.602 1.00 97.75 88 LYS A C 1
ATOM 705 O O . LYS A 1 88 ? 21.417 3.440 -18.740 1.00 97.75 88 LYS A O 1
ATOM 710 N N . TRP A 1 89 ? 22.074 3.335 -20.873 1.00 97.88 89 TRP A N 1
ATOM 711 C CA . TRP A 1 89 ? 20.947 2.514 -21.314 1.00 97.88 89 TRP A CA 1
ATOM 712 C C . TRP A 1 89 ? 21.403 1.462 -22.322 1.00 97.88 89 TRP A C 1
ATOM 714 O O . TRP A 1 89 ? 21.676 1.775 -23.482 1.00 97.88 89 TRP A O 1
ATOM 724 N N . ILE A 1 90 ? 21.464 0.210 -21.871 1.00 97.62 90 ILE A N 1
ATOM 725 C CA . ILE A 1 90 ? 21.909 -0.945 -22.656 1.00 97.62 90 ILE A CA 1
ATOM 726 C C . ILE A 1 90 ? 20.709 -1.844 -22.954 1.00 97.62 90 ILE A C 1
ATOM 728 O O . ILE A 1 90 ? 19.925 -2.157 -22.055 1.00 97.62 90 ILE A O 1
ATOM 732 N N . LYS A 1 91 ? 20.539 -2.251 -24.213 1.00 97.19 91 LYS A N 1
ATOM 733 C CA . LYS A 1 91 ? 19.430 -3.109 -24.654 1.00 97.19 91 LYS A CA 1
ATOM 734 C C . LYS A 1 91 ? 19.851 -4.058 -25.770 1.00 97.19 91 LYS A C 1
ATOM 736 O O . LYS A 1 91 ? 20.829 -3.802 -26.469 1.00 97.19 91 LYS A O 1
ATOM 741 N N . ASP A 1 92 ? 19.091 -5.136 -25.938 1.00 96.12 92 ASP A N 1
ATOM 742 C CA . ASP A 1 92 ? 19.232 -6.012 -27.100 1.00 96.12 92 ASP A CA 1
ATOM 743 C C . ASP A 1 92 ? 18.668 -5.361 -28.374 1.00 96.12 92 ASP A C 1
ATOM 745 O O . ASP A 1 92 ? 17.910 -4.380 -28.336 1.00 96.12 92 ASP A O 1
ATOM 749 N N . ASN A 1 93 ? 19.062 -5.918 -29.516 1.00 95.69 93 ASN A N 1
ATOM 750 C CA . ASN A 1 93 ? 18.656 -5.442 -30.831 1.00 95.69 93 ASN A CA 1
ATOM 751 C C . ASN A 1 93 ? 17.128 -5.493 -31.024 1.00 95.69 93 ASN A C 1
ATOM 753 O O . ASN A 1 93 ? 16.530 -4.543 -31.531 1.00 95.69 93 ASN A O 1
ATOM 757 N N . SER A 1 94 ? 16.469 -6.550 -30.537 1.00 96.00 94 SER A N 1
ATOM 758 C CA . SER A 1 94 ? 15.011 -6.705 -30.645 1.00 96.00 94 SER A CA 1
ATOM 759 C C . SER A 1 94 ? 14.234 -5.588 -29.931 1.00 96.00 94 SER A C 1
ATOM 761 O O . SER A 1 94 ? 13.285 -5.023 -30.478 1.00 96.00 94 SER A O 1
ATOM 763 N N . THR A 1 95 ? 14.694 -5.197 -28.744 1.00 97.19 95 THR A N 1
ATOM 764 C CA . THR A 1 95 ? 14.127 -4.120 -27.934 1.00 97.19 95 THR A CA 1
ATOM 765 C C . THR A 1 95 ? 14.370 -2.764 -28.586 1.00 97.19 95 THR A C 1
ATOM 767 O O . THR A 1 95 ? 13.482 -1.910 -28.589 1.00 97.19 95 THR A O 1
ATOM 770 N N . PHE A 1 96 ? 15.562 -2.546 -29.151 1.00 97.06 96 PHE A N 1
ATOM 771 C CA . PHE A 1 96 ? 15.873 -1.319 -29.886 1.00 97.06 96 PHE A CA 1
ATOM 772 C C . PHE A 1 96 ? 14.933 -1.127 -31.084 1.00 97.06 96 PHE A C 1
ATOM 774 O O . PHE A 1 96 ? 14.336 -0.058 -31.230 1.00 97.06 96 PHE A O 1
ATOM 781 N N . ILE A 1 97 ? 14.730 -2.180 -31.883 1.00 95.56 97 ILE A N 1
ATOM 782 C CA . ILE A 1 97 ? 13.796 -2.170 -33.016 1.00 95.56 97 ILE A CA 1
ATOM 783 C C . ILE A 1 97 ? 12.366 -1.900 -32.534 1.00 95.56 97 ILE A C 1
ATOM 785 O O . ILE A 1 97 ? 11.679 -1.052 -33.107 1.00 95.56 97 ILE A O 1
ATOM 789 N N . ALA A 1 98 ? 11.916 -2.571 -31.470 1.00 95.94 98 ALA A N 1
ATOM 790 C CA . ALA A 1 98 ? 10.571 -2.394 -30.928 1.00 95.94 98 ALA A CA 1
ATOM 791 C C . ALA A 1 98 ? 10.291 -0.940 -30.513 1.00 95.94 98 ALA A C 1
ATOM 793 O O . ALA A 1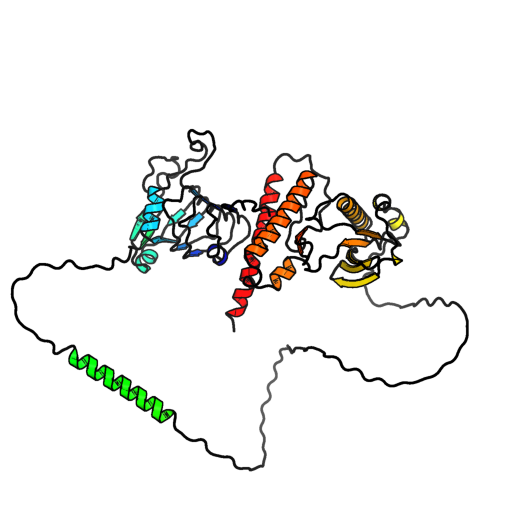 98 ? 9.275 -0.373 -30.915 1.00 95.94 98 ALA A O 1
ATOM 794 N N . LEU A 1 99 ? 11.204 -0.315 -29.761 1.00 95.06 99 LEU A N 1
ATOM 795 C CA . LEU A 1 99 ? 11.032 1.060 -29.283 1.00 95.06 99 LEU A CA 1
ATOM 796 C C . LEU A 1 99 ? 11.040 2.089 -30.421 1.00 95.06 99 LEU A C 1
ATOM 798 O O . LEU A 1 99 ? 10.263 3.038 -30.360 1.00 95.06 99 LEU A O 1
ATOM 802 N N . ASN A 1 100 ? 11.883 1.909 -31.444 1.00 93.06 100 ASN A N 1
ATOM 803 C CA . ASN A 1 100 ? 11.957 2.825 -32.589 1.00 93.06 100 ASN A CA 1
ATOM 804 C C . ASN A 1 100 ? 10.788 2.670 -33.569 1.00 93.06 100 ASN A C 1
ATOM 806 O O . ASN A 1 100 ? 10.396 3.640 -34.206 1.00 93.06 100 ASN A O 1
ATOM 810 N N . SER A 1 101 ? 10.241 1.462 -33.710 1.00 91.25 101 SER A N 1
ATOM 811 C CA . SER A 1 101 ? 9.132 1.200 -34.639 1.00 91.25 101 SER A CA 1
ATOM 812 C C . SER A 1 101 ? 7.754 1.480 -34.037 1.00 91.25 101 SER A C 1
ATOM 814 O O . SER A 1 101 ? 6.834 1.831 -34.773 1.00 91.25 101 SER A O 1
ATOM 816 N N . SER A 1 102 ? 7.601 1.328 -32.716 1.00 89.12 102 SER A N 1
ATOM 817 C CA . SER A 1 102 ? 6.283 1.368 -32.058 1.00 89.12 102 SER A CA 1
ATOM 818 C C . SER A 1 102 ? 5.951 2.716 -31.419 1.00 89.12 102 SER A C 1
ATOM 820 O O . SER A 1 102 ? 4.778 3.012 -31.204 1.00 89.12 102 SER A O 1
ATOM 822 N N . LEU A 1 103 ? 6.957 3.539 -31.104 1.00 87.56 103 LEU A N 1
ATOM 823 C CA . LEU A 1 103 ? 6.772 4.802 -30.388 1.00 87.56 103 LEU A CA 1
ATOM 824 C C . LEU A 1 103 ? 7.137 5.995 -31.274 1.00 87.56 103 LEU A C 1
ATOM 826 O O . LEU A 1 103 ? 8.155 5.986 -31.959 1.00 87.56 103 LEU A O 1
ATOM 830 N N . ARG A 1 104 ? 6.311 7.042 -31.214 1.00 78.94 104 ARG A N 1
ATOM 831 C CA . ARG A 1 104 ? 6.529 8.342 -31.865 1.00 78.94 104 ARG A CA 1
ATOM 832 C C . ARG A 1 104 ? 6.681 9.448 -30.811 1.00 78.94 104 ARG A C 1
ATOM 834 O O . ARG A 1 104 ? 6.253 9.228 -29.675 1.00 78.94 104 ARG A O 1
ATOM 841 N N . PRO A 1 105 ? 7.282 10.606 -31.131 1.00 69.81 105 PRO A N 1
ATOM 842 C CA . PRO A 1 105 ? 7.380 11.706 -30.176 1.00 69.81 105 PRO A CA 1
ATOM 843 C C . PRO A 1 105 ? 5.979 12.177 -29.758 1.00 69.81 105 PRO A C 1
ATOM 845 O O . PRO A 1 105 ? 5.157 12.484 -30.616 1.00 69.81 105 PRO A O 1
ATOM 848 N N . ASN A 1 106 ? 5.695 12.234 -28.453 1.00 65.44 106 ASN A N 1
ATOM 849 C CA . ASN A 1 106 ? 4.425 12.760 -27.949 1.00 65.44 106 ASN A CA 1
ATOM 850 C C . ASN A 1 106 ? 4.547 14.276 -27.715 1.00 65.44 106 ASN A C 1
ATOM 852 O O . ASN A 1 106 ? 5.306 14.710 -26.844 1.00 65.44 106 ASN A O 1
ATOM 856 N N . ASN A 1 107 ? 3.812 15.083 -28.485 1.00 54.56 107 ASN A N 1
ATOM 857 C CA . ASN A 1 107 ? 3.732 16.523 -28.267 1.00 54.56 107 ASN A CA 1
ATOM 858 C C . ASN A 1 107 ? 2.609 16.797 -27.256 1.00 54.56 107 ASN A C 1
ATOM 860 O O . ASN A 1 107 ? 1.439 16.530 -27.517 1.00 54.56 107 ASN A O 1
ATOM 864 N N . THR A 1 108 ? 2.968 17.281 -26.069 1.00 51.53 108 THR A N 1
ATOM 865 C CA . THR A 1 108 ? 2.032 17.591 -24.981 1.00 51.53 108 THR A CA 1
ATOM 866 C C . THR A 1 108 ? 0.770 18.320 -25.477 1.00 51.53 108 THR A C 1
ATOM 868 O O . THR A 1 108 ? 0.878 19.345 -26.142 1.00 51.53 108 THR A O 1
ATOM 871 N N . ALA A 1 109 ? -0.395 17.802 -25.069 1.00 43.75 109 ALA A N 1
ATOM 872 C CA . ALA A 1 109 ? -1.770 18.305 -25.230 1.00 43.75 109 ALA A CA 1
ATOM 873 C C . ALA A 1 109 ? -2.516 18.060 -26.565 1.00 43.75 109 ALA A C 1
ATOM 875 O O . ALA A 1 109 ? -3.681 17.668 -26.483 1.00 43.75 109 ALA A O 1
ATOM 876 N N . ASP A 1 110 ? -1.911 18.208 -27.748 1.00 42.53 110 ASP A N 1
ATOM 877 C CA . ASP A 1 110 ? -2.686 18.213 -29.015 1.00 42.53 110 ASP A CA 1
ATOM 878 C C . ASP A 1 110 ? -2.906 16.839 -29.677 1.00 42.53 110 ASP A C 1
ATOM 880 O O . ASP A 1 110 ? -3.848 16.685 -30.446 1.00 42.53 110 ASP A O 1
ATOM 884 N N . ASP A 1 111 ? -2.118 15.811 -29.348 1.00 45.88 111 ASP A N 1
ATOM 885 C CA . ASP A 1 111 ? -2.199 14.494 -30.020 1.00 45.88 111 ASP A CA 1
ATOM 886 C C . ASP A 1 111 ? -3.000 13.449 -29.217 1.00 45.88 111 ASP A C 1
ATOM 888 O O . ASP A 1 111 ? -2.794 12.237 -29.297 1.00 45.88 111 ASP A O 1
ATOM 892 N N . SER A 1 112 ? -3.907 13.922 -28.356 1.00 43.19 112 SER A N 1
ATOM 893 C CA . SER A 1 112 ? -4.629 13.055 -27.420 1.00 43.19 112 SER A CA 1
ATOM 894 C C . SER A 1 112 ? -5.788 12.275 -28.045 1.00 43.19 112 SER A C 1
ATOM 896 O O . SER A 1 112 ? -6.338 11.409 -27.374 1.00 43.19 112 SER A O 1
ATOM 898 N N . THR A 1 113 ? -6.165 12.500 -29.303 1.00 42.09 1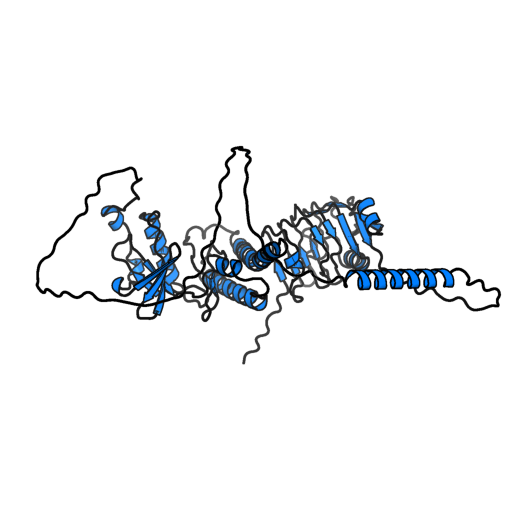13 THR A N 1
ATOM 899 C CA . THR A 1 113 ? -7.368 11.886 -29.883 1.00 42.09 113 THR A CA 1
ATOM 900 C C . THR A 1 113 ? -7.036 10.841 -30.943 1.00 42.09 113 THR A C 1
ATOM 902 O O . THR A 1 113 ? -6.615 11.171 -32.046 1.00 42.09 113 THR A O 1
ATOM 905 N N . ARG A 1 114 ? -7.338 9.570 -30.647 1.00 41.97 114 ARG A N 1
ATOM 906 C CA . ARG A 1 114 ? -7.788 8.645 -31.697 1.00 41.97 114 ARG A CA 1
ATOM 907 C C . ARG A 1 114 ? -9.126 9.156 -32.244 1.00 41.97 114 ARG A C 1
ATOM 909 O O . ARG A 1 114 ? -9.888 9.778 -31.502 1.00 41.97 114 ARG A O 1
ATOM 916 N N . ASP A 1 115 ? -9.449 8.813 -33.491 1.00 42.34 115 ASP A N 1
ATOM 917 C CA . ASP A 1 115 ? -10.733 9.090 -34.170 1.00 42.34 115 ASP A CA 1
ATOM 918 C C . ASP A 1 115 ? -11.993 8.548 -33.436 1.00 42.34 115 ASP A C 1
ATOM 920 O O . ASP A 1 115 ? -13.104 8.619 -33.955 1.00 42.34 115 ASP A O 1
ATOM 924 N N . ASP A 1 116 ? -11.852 8.002 -32.221 1.00 47.34 116 ASP A N 1
ATOM 925 C CA . ASP A 1 116 ? -12.917 7.487 -31.357 1.00 47.34 116 ASP A CA 1
ATOM 926 C C . ASP A 1 116 ? -13.232 8.379 -30.134 1.00 47.34 116 ASP A C 1
ATOM 928 O O . ASP A 1 116 ? -14.065 8.013 -29.300 1.00 47.34 116 ASP A O 1
ATOM 932 N N . GLY A 1 117 ? -12.582 9.543 -30.001 1.00 38.59 117 GLY A N 1
ATOM 933 C CA . GLY A 1 117 ? -12.872 10.516 -28.942 1.00 38.59 117 GLY A CA 1
ATOM 934 C C . GLY A 1 117 ? -12.467 10.082 -27.525 1.00 38.59 117 GLY A C 1
ATOM 935 O O . GLY A 1 117 ? -12.866 10.730 -26.555 1.00 38.59 117 GLY A O 1
ATOM 936 N N . LYS A 1 118 ? -11.671 9.013 -27.363 1.00 46.25 118 LYS A N 1
ATOM 937 C CA . LYS A 1 118 ? -11.068 8.644 -26.072 1.00 46.25 118 LYS A CA 1
ATOM 938 C C . LYS A 1 118 ? -9.609 9.081 -26.022 1.00 46.25 118 LYS A C 1
ATOM 940 O O . LYS A 1 118 ? -8.798 8.652 -26.838 1.00 46.25 118 LYS A O 1
ATOM 945 N N . GLN A 1 119 ? -9.267 9.889 -25.016 1.00 47.91 119 GLN A N 1
ATOM 946 C CA . GLN A 1 119 ? -7.889 10.312 -24.787 1.00 47.91 119 GLN A CA 1
ATOM 947 C C . GLN A 1 119 ? -6.983 9.101 -24.537 1.00 47.91 119 GLN A C 1
ATOM 949 O O . GLN A 1 119 ? -7.151 8.399 -23.538 1.00 47.91 119 GLN A O 1
ATOM 954 N N . SER A 1 120 ? -6.028 8.840 -25.429 1.00 51.16 120 SER A N 1
ATOM 955 C CA . SER A 1 120 ? -5.027 7.789 -25.234 1.00 51.16 120 SER A CA 1
ATOM 956 C C . SER A 1 120 ? -3.656 8.316 -25.629 1.00 51.16 120 SER A C 1
ATOM 958 O O . SER A 1 120 ? -3.362 8.459 -26.808 1.00 51.16 120 SER A O 1
ATOM 960 N N . TYR A 1 121 ? -2.808 8.575 -24.633 1.00 58.28 121 TYR A N 1
ATOM 961 C CA . TYR A 1 121 ? -1.414 8.961 -24.843 1.00 58.28 121 TYR A CA 1
ATOM 962 C C . TYR A 1 121 ? -0.667 7.821 -25.547 1.00 58.28 121 TYR A C 1
ATOM 964 O O . TYR A 1 121 ? -0.491 6.744 -24.975 1.00 58.28 121 TYR A O 1
ATOM 972 N N . THR A 1 122 ? -0.257 8.034 -26.795 1.00 69.56 122 THR A N 1
ATOM 973 C CA . THR A 1 122 ? 0.609 7.114 -27.545 1.00 69.56 122 THR A CA 1
ATOM 974 C C . THR A 1 122 ? 1.968 7.760 -27.780 1.00 69.56 122 THR A C 1
ATOM 976 O O . THR A 1 122 ? 2.070 8.982 -27.822 1.00 69.56 122 THR A O 1
ATOM 979 N N . GLY A 1 123 ? 3.020 6.956 -27.919 1.00 82.69 123 GLY A N 1
ATOM 980 C CA . GLY A 1 123 ? 4.375 7.450 -28.154 1.00 82.69 123 GLY A CA 1
ATOM 981 C C . GLY A 1 123 ? 5.209 7.588 -26.884 1.00 82.69 123 GLY A C 1
ATOM 982 O O . GLY A 1 123 ? 4.912 6.958 -25.872 1.00 82.69 123 GLY A O 1
ATOM 983 N N . TYR A 1 124 ? 6.273 8.383 -26.918 1.00 85.56 124 TYR A N 1
ATOM 984 C CA . TYR A 1 124 ? 7.169 8.546 -25.772 1.00 85.56 124 TYR A CA 1
ATOM 985 C C . TYR A 1 124 ? 7.156 9.968 -25.204 1.00 85.56 124 TYR A C 1
ATOM 987 O O . TYR A 1 124 ? 7.164 10.952 -25.944 1.00 85.56 124 TYR A O 1
ATOM 995 N N . GLY A 1 125 ? 7.126 10.066 -23.873 1.00 82.56 125 GLY A N 1
ATOM 996 C CA . GLY A 1 125 ? 7.271 11.317 -23.126 1.00 82.56 125 GLY A CA 1
ATOM 997 C C . GLY A 1 125 ? 8.735 11.544 -22.760 1.00 82.56 125 GLY A C 1
ATOM 998 O O . GLY A 1 125 ? 9.396 10.631 -22.269 1.00 82.56 125 GLY A O 1
ATOM 999 N N . TYR A 1 126 ? 9.260 12.738 -23.028 1.00 83.62 126 TYR A N 1
ATOM 1000 C CA . TYR A 1 126 ? 10.689 13.040 -22.864 1.00 83.62 126 TYR A CA 1
ATOM 1001 C C . TYR A 1 126 ? 10.952 14.446 -22.293 1.00 83.62 126 TYR A C 1
ATOM 1003 O O . TYR A 1 126 ? 12.026 15.028 -22.477 1.00 83.62 126 TYR A O 1
ATOM 1011 N N . TYR A 1 127 ? 9.965 15.034 -21.610 1.00 83.56 127 TYR A N 1
ATOM 1012 C CA . TYR A 1 127 ? 10.112 16.377 -21.058 1.00 83.56 127 TYR A CA 1
ATOM 1013 C C . TYR A 1 127 ? 11.181 16.393 -19.962 1.00 83.56 127 TYR A C 1
ATOM 1015 O O . TYR A 1 127 ? 11.095 15.645 -18.991 1.00 83.56 127 TYR A O 1
ATOM 1023 N N . ASN A 1 128 ? 12.178 17.273 -20.101 1.00 86.06 128 ASN A N 1
ATOM 1024 C CA . ASN A 1 128 ? 13.316 17.364 -19.179 1.00 86.06 128 ASN A CA 1
ATOM 1025 C C . ASN A 1 128 ? 14.096 16.036 -19.026 1.00 86.06 128 ASN A C 1
ATOM 1027 O O . ASN A 1 128 ? 14.682 15.764 -17.978 1.00 86.06 128 ASN A O 1
ATOM 1031 N N . THR A 1 129 ? 14.085 15.204 -20.069 1.00 88.81 129 THR A N 1
ATOM 1032 C CA . THR A 1 129 ? 14.761 13.905 -20.094 1.00 88.81 129 THR A CA 1
ATOM 1033 C C . THR A 1 129 ? 16.161 14.033 -20.683 1.00 88.81 129 THR A C 1
ATOM 1035 O O . THR A 1 129 ? 16.363 14.709 -21.690 1.00 88.81 129 THR A O 1
ATOM 1038 N N . LYS A 1 130 ? 17.135 13.344 -20.085 1.00 92.69 130 LYS A N 1
ATOM 1039 C CA . LYS A 1 130 ? 18.498 13.212 -20.620 1.00 92.69 130 LYS A CA 1
ATOM 1040 C C . LYS A 1 130 ? 18.864 11.740 -20.711 1.00 92.69 130 LYS A C 1
ATOM 1042 O O . LYS A 1 130 ? 18.779 11.028 -19.715 1.00 92.69 130 LYS A O 1
ATOM 1047 N N . ILE A 1 131 ? 19.283 11.289 -21.890 1.00 95.12 131 ILE A N 1
ATOM 1048 C CA . ILE A 1 131 ? 19.709 9.904 -22.121 1.00 95.12 131 ILE A CA 1
ATOM 1049 C C . ILE A 1 131 ? 21.045 9.926 -22.841 1.00 95.12 131 ILE A C 1
ATOM 1051 O O . ILE A 1 131 ? 21.155 10.392 -23.975 1.00 95.12 131 ILE A O 1
ATOM 1055 N N . THR A 1 132 ? 22.056 9.378 -22.187 1.00 96.81 132 THR A N 1
ATOM 1056 C CA . THR A 1 132 ? 23.355 9.134 -22.798 1.00 96.81 132 THR A CA 1
ATOM 1057 C C . THR A 1 132 ? 23.892 7.791 -22.335 1.00 96.81 132 THR A C 1
ATOM 1059 O O . THR A 1 132 ? 23.497 7.287 -21.288 1.00 96.81 132 THR A O 1
ATOM 1062 N N . THR A 1 133 ? 24.784 7.205 -23.122 1.00 97.31 133 THR A N 1
ATOM 1063 C CA . THR A 1 133 ? 25.557 6.017 -22.760 1.00 97.31 133 THR A CA 1
ATOM 1064 C C . THR A 1 133 ? 26.970 6.231 -23.273 1.00 97.31 133 THR A C 1
ATOM 1066 O O . THR A 1 133 ? 27.153 6.651 -24.419 1.00 97.31 133 THR A O 1
ATOM 1069 N N . SER A 1 134 ? 27.975 5.995 -22.430 1.00 96.12 134 SER A N 1
ATOM 1070 C CA . SER A 1 134 ? 29.366 6.196 -22.833 1.00 96.12 134 SER A CA 1
ATOM 1071 C C . SER A 1 134 ? 29.826 5.104 -23.808 1.00 96.12 134 SER A C 1
ATOM 1073 O O . SER A 1 134 ? 29.354 3.965 -23.766 1.00 96.12 134 SER A O 1
ATOM 1075 N N . GLY A 1 135 ? 30.781 5.436 -24.683 1.00 94.12 135 GLY A N 1
ATOM 1076 C CA . GLY A 1 135 ? 31.388 4.448 -25.582 1.00 94.12 135 GLY A CA 1
ATOM 1077 C C . GLY A 1 135 ? 32.100 3.323 -24.824 1.00 94.12 135 GLY A C 1
ATOM 1078 O O . GLY A 1 135 ? 32.052 2.180 -25.263 1.00 94.12 135 GLY A O 1
ATOM 1079 N N . ALA A 1 136 ? 32.687 3.625 -23.660 1.00 94.31 136 ALA A N 1
ATOM 1080 C CA . ALA A 1 136 ? 33.338 2.636 -22.802 1.00 94.31 136 ALA A CA 1
ATOM 1081 C C . ALA A 1 136 ? 32.330 1.647 -22.192 1.00 94.31 136 ALA A C 1
ATOM 1083 O O . ALA A 1 136 ? 32.540 0.439 -22.287 1.00 94.31 136 ALA A O 1
ATOM 1084 N N . ASP A 1 137 ? 31.214 2.144 -21.641 1.00 93.94 137 ASP A N 1
ATOM 1085 C CA . ASP A 1 137 ? 30.140 1.291 -21.108 1.00 93.94 137 ASP A CA 1
ATOM 1086 C C . ASP A 1 137 ? 29.559 0.385 -22.199 1.00 93.94 137 ASP A C 1
ATOM 1088 O O . ASP A 1 137 ? 29.273 -0.785 -21.956 1.00 93.94 137 ASP A O 1
ATOM 1092 N N . CYS A 1 138 ? 29.403 0.916 -23.414 1.00 95.44 138 CYS A N 1
ATOM 1093 C CA . CYS A 1 138 ? 28.842 0.150 -24.517 1.00 95.44 138 CYS A CA 1
ATOM 1094 C C . CYS A 1 138 ? 29.815 -0.905 -25.061 1.00 95.44 138 CYS A C 1
ATOM 1096 O O . CYS A 1 138 ? 29.435 -2.065 -25.244 1.00 95.44 138 CYS A O 1
ATOM 1098 N N . ALA A 1 139 ? 31.089 -0.540 -25.235 1.00 92.00 139 ALA A N 1
ATOM 1099 C CA . ALA A 1 139 ? 32.139 -1.453 -25.680 1.00 92.00 139 ALA A CA 1
ATOM 1100 C C . ALA A 1 139 ? 32.343 -2.625 -24.708 1.00 92.00 139 ALA A C 1
ATOM 1102 O O . ALA A 1 139 ? 32.559 -3.751 -25.151 1.00 92.00 139 ALA A O 1
ATOM 1103 N N . ALA A 1 140 ? 32.187 -2.394 -23.398 1.00 92.75 140 ALA A N 1
ATOM 1104 C CA . ALA A 1 140 ? 32.230 -3.450 -22.383 1.00 92.75 140 ALA A CA 1
ATOM 1105 C C . ALA A 1 140 ? 31.151 -4.535 -22.580 1.00 92.75 140 ALA A C 1
ATOM 1107 O O . ALA A 1 140 ? 31.296 -5.645 -22.073 1.00 92.75 140 ALA A O 1
ATOM 1108 N N . THR A 1 141 ? 30.091 -4.238 -23.338 1.00 90.69 141 THR A N 1
ATOM 1109 C CA . THR A 1 141 ? 29.009 -5.179 -23.677 1.00 90.69 141 THR A CA 1
ATOM 1110 C C . THR A 1 141 ? 29.056 -5.687 -25.117 1.00 90.69 141 THR A C 1
ATOM 1112 O O . THR A 1 141 ? 28.108 -6.324 -25.565 1.00 90.69 141 THR A O 1
ATOM 1115 N N . ILE A 1 142 ? 30.144 -5.418 -25.855 1.00 93.00 142 ILE A N 1
ATOM 1116 C CA . ILE A 1 142 ? 30.262 -5.729 -27.295 1.00 93.00 142 ILE A CA 1
ATOM 1117 C C . ILE A 1 142 ? 29.117 -5.068 -28.098 1.00 93.00 142 ILE A C 1
ATOM 1119 O O . ILE A 1 142 ? 28.683 -5.554 -29.140 1.00 93.00 142 ILE A O 1
ATOM 1123 N N . GLY A 1 143 ? 28.581 -3.962 -27.581 1.00 94.19 143 GLY A N 1
ATOM 1124 C CA . GLY A 1 143 ? 27.498 -3.220 -28.205 1.00 94.19 143 GLY A CA 1
ATOM 1125 C C . GLY A 1 143 ? 27.999 -2.045 -29.034 1.00 94.19 143 GLY A C 1
ATOM 1126 O O . GLY A 1 143 ? 29.170 -1.661 -28.988 1.00 94.19 143 GLY A O 1
ATOM 1127 N N . PHE A 1 144 ? 27.067 -1.430 -29.756 1.00 96.25 144 PHE A N 1
ATOM 1128 C CA . PHE A 1 144 ? 27.311 -0.232 -30.553 1.00 96.25 144 PHE A CA 1
ATOM 1129 C C . PHE A 1 144 ? 26.394 0.903 -30.101 1.00 96.25 144 PHE A C 1
ATOM 1131 O O . PHE A 1 144 ? 25.206 0.692 -29.837 1.00 96.25 144 PHE A O 1
ATOM 1138 N N . ILE A 1 145 ? 26.947 2.116 -30.006 1.00 97.75 145 ILE A N 1
ATOM 1139 C CA . ILE A 1 145 ? 26.164 3.313 -29.689 1.00 97.75 145 ILE A CA 1
ATOM 1140 C C . ILE A 1 145 ? 25.279 3.661 -30.884 1.00 97.75 145 ILE A C 1
ATOM 1142 O O . ILE A 1 145 ? 25.771 3.803 -32.001 1.00 97.75 145 ILE A O 1
ATOM 1146 N N . GLN A 1 146 ? 23.986 3.843 -30.629 1.00 97.19 146 GLN A N 1
ATOM 1147 C CA . GLN A 1 146 ? 22.998 4.265 -31.620 1.00 97.19 146 GLN A CA 1
ATOM 1148 C C . GLN A 1 146 ? 22.102 5.373 -31.052 1.00 97.19 146 GLN A C 1
ATOM 1150 O O . GLN A 1 146 ? 21.944 5.499 -29.833 1.00 97.19 146 GLN A O 1
ATOM 1155 N N . GLU A 1 147 ? 21.525 6.189 -31.936 1.00 95.62 147 GLU A N 1
ATOM 1156 C CA . GLU A 1 147 ? 20.499 7.170 -31.570 1.00 95.62 147 GLU A CA 1
ATOM 1157 C C . GLU A 1 147 ? 19.146 6.466 -31.406 1.00 95.62 147 GLU A C 1
ATOM 1159 O O . GLU A 1 147 ? 18.705 5.713 -32.278 1.00 95.62 147 GLU A O 1
ATOM 1164 N N . LEU A 1 148 ? 18.495 6.693 -30.266 1.00 93.81 148 LEU A N 1
ATOM 1165 C CA . LEU A 1 148 ? 17.121 6.275 -30.020 1.00 93.81 148 LEU A CA 1
ATOM 1166 C C . LEU A 1 148 ? 16.173 7.379 -30.501 1.00 93.81 148 LEU A C 1
ATOM 1168 O O . LEU A 1 148 ? 16.343 8.536 -30.123 1.00 93.81 148 LEU A O 1
ATOM 1172 N N . TRP A 1 149 ? 15.174 6.997 -31.296 1.00 90.50 149 TRP A N 1
ATOM 1173 C CA . TRP A 1 149 ? 14.185 7.885 -31.914 1.00 90.50 149 TRP A CA 1
ATOM 1174 C C . TRP A 1 149 ? 14.803 9.011 -32.770 1.00 90.50 149 TRP A C 1
ATOM 1176 O O . TRP A 1 149 ? 14.651 10.191 -32.456 1.00 90.50 149 TRP A O 1
ATOM 1186 N N . PRO A 1 150 ? 15.500 8.665 -33.872 1.00 87.38 150 PRO A N 1
ATOM 1187 C CA . PRO A 1 150 ? 16.106 9.656 -34.767 1.00 87.38 150 PRO A CA 1
ATOM 1188 C C . PRO A 1 150 ? 15.073 10.464 -35.570 1.00 87.38 150 PRO A C 1
ATOM 1190 O O . PRO A 1 150 ? 15.382 11.556 -36.046 1.00 87.38 150 PRO A O 1
ATOM 1193 N N . ASP A 1 151 ? 13.851 9.944 -35.734 1.00 78.94 151 ASP A N 1
ATOM 1194 C CA . ASP A 1 151 ? 12.759 10.666 -36.386 1.00 78.94 151 ASP A CA 1
ATOM 1195 C C . ASP A 1 151 ? 12.203 11.755 -35.456 1.00 78.94 151 ASP A C 1
ATOM 1197 O O . ASP A 1 151 ? 11.503 11.480 -34.481 1.00 78.94 151 ASP A O 1
ATOM 1201 N N . LYS A 1 152 ? 12.522 13.008 -35.790 1.00 72.75 152 LYS A N 1
ATOM 1202 C CA . LYS A 1 152 ? 12.099 14.219 -35.068 1.00 72.75 152 LYS A CA 1
ATOM 1203 C C . LYS A 1 152 ? 11.079 15.032 -35.867 1.00 72.75 152 LYS A C 1
ATOM 1205 O O . LYS A 1 152 ? 10.874 16.209 -35.579 1.00 72.75 152 LYS A O 1
ATOM 1210 N N . SER A 1 153 ? 10.465 14.425 -36.889 1.00 67.12 153 SER A N 1
ATOM 1211 C CA . SER A 1 153 ? 9.526 15.094 -37.802 1.00 67.12 153 SER A CA 1
ATOM 1212 C C . SER A 1 153 ? 8.271 15.626 -37.100 1.00 67.12 153 SER A C 1
ATOM 1214 O O . SER A 1 153 ? 7.688 16.612 -37.546 1.00 67.12 153 SER A O 1
ATOM 1216 N N . MET A 1 154 ? 7.890 15.026 -35.969 1.00 59.03 154 MET A N 1
ATOM 1217 C CA . MET A 1 154 ? 6.818 15.484 -35.083 1.00 59.03 154 MET A CA 1
ATOM 1218 C C . MET A 1 154 ? 7.447 16.165 -33.858 1.00 59.03 154 MET A C 1
ATOM 1220 O O . MET A 1 154 ? 7.806 15.489 -32.899 1.00 59.03 154 MET A O 1
ATOM 1224 N N . GLY A 1 155 ? 7.668 17.484 -33.886 1.00 54.03 155 GLY A N 1
ATOM 1225 C CA . GLY A 1 155 ? 8.524 18.129 -32.881 1.00 54.03 155 GLY A CA 1
ATOM 1226 C C . GLY A 1 155 ? 8.071 19.496 -32.380 1.00 54.03 155 GLY A C 1
ATOM 1227 O O . GLY A 1 155 ? 8.023 20.471 -33.125 1.00 54.03 155 GLY A O 1
ATOM 1228 N N . ASN A 1 156 ? 7.875 19.581 -31.062 1.00 54.72 156 ASN A N 1
ATOM 1229 C CA . ASN A 1 156 ? 8.005 20.808 -30.280 1.00 54.72 156 ASN A CA 1
ATOM 1230 C C . ASN A 1 156 ? 9.439 21.357 -30.452 1.00 54.72 156 ASN A C 1
ATOM 1232 O O . ASN A 1 156 ? 10.409 20.657 -30.146 1.00 54.72 156 ASN A O 1
ATOM 1236 N N . TYR A 1 157 ? 9.592 22.600 -30.922 1.00 53.06 157 TYR A N 1
ATOM 1237 C CA . TYR A 1 157 ? 10.886 23.177 -31.341 1.00 53.06 157 TYR A CA 1
ATOM 1238 C C . TYR A 1 157 ? 11.965 23.171 -30.235 1.00 53.06 157 TYR A C 1
ATOM 1240 O O . TYR A 1 157 ? 13.159 23.213 -30.521 1.00 53.06 157 TYR A O 1
ATOM 1248 N N . LYS A 1 158 ? 11.560 23.067 -28.960 1.00 60.72 158 LYS A N 1
ATOM 1249 C CA . LYS A 1 158 ? 12.440 23.143 -27.781 1.00 60.72 158 LYS A CA 1
ATOM 1250 C C . LYS A 1 158 ? 13.478 22.012 -27.670 1.00 60.72 158 LYS A C 1
ATOM 1252 O O . LYS A 1 158 ? 14.476 22.204 -26.986 1.00 60.72 158 LYS A O 1
ATOM 1257 N N . TYR A 1 159 ? 13.269 20.864 -28.318 1.00 64.25 159 TYR A N 1
ATOM 1258 C CA . TYR A 1 159 ? 14.125 19.676 -28.138 1.00 64.25 159 TYR A CA 1
ATOM 1259 C C . TYR A 1 159 ? 14.514 18.975 -29.448 1.00 64.25 159 TYR A C 1
ATOM 1261 O O . TYR A 1 159 ? 15.028 17.861 -29.422 1.00 64.25 159 TYR A O 1
ATOM 1269 N N . ALA A 1 160 ? 14.314 19.624 -30.600 1.00 66.44 160 ALA A N 1
ATOM 1270 C CA . ALA A 1 160 ? 14.675 19.069 -31.910 1.00 66.44 160 ALA A CA 1
ATOM 1271 C C . ALA A 1 160 ? 16.181 18.743 -32.046 1.00 66.44 160 ALA A C 1
ATOM 1273 O O . ALA A 1 160 ? 16.575 17.934 -32.883 1.00 66.44 160 ALA A O 1
ATOM 1274 N N . SER A 1 161 ? 17.028 19.352 -31.210 1.00 74.62 161 SER A N 1
ATOM 1275 C CA . SER A 1 161 ? 18.479 19.145 -31.183 1.00 74.62 161 SER A CA 1
ATOM 1276 C C . SER A 1 161 ? 18.957 18.055 -30.218 1.00 74.62 161 SER A C 1
ATOM 1278 O O . SER A 1 161 ? 20.144 17.733 -30.231 1.00 74.62 161 SER A O 1
ATOM 1280 N N . GLU A 1 162 ? 18.090 17.497 -29.368 1.00 81.88 162 GLU A N 1
ATOM 1281 C CA . GLU A 1 162 ? 18.492 16.462 -28.405 1.00 81.88 162 GLU A CA 1
ATOM 1282 C C . GLU A 1 162 ? 18.782 15.136 -29.118 1.00 81.88 162 GLU A C 1
ATOM 1284 O O . GLU A 1 162 ? 18.050 14.740 -30.022 1.00 81.88 162 GLU A O 1
ATOM 1289 N N . VAL A 1 163 ? 19.854 14.445 -28.719 1.00 90.12 163 VAL A N 1
ATOM 1290 C CA . VAL A 1 163 ? 20.275 13.153 -29.290 1.00 90.12 163 VAL A CA 1
ATOM 1291 C C . VAL A 1 163 ? 20.384 12.137 -28.160 1.00 90.12 163 VAL A C 1
ATOM 1293 O O . VAL A 1 163 ? 21.315 12.191 -27.353 1.00 90.12 163 VAL A O 1
ATOM 1296 N N . PHE A 1 164 ? 19.450 11.189 -28.107 1.00 93.69 164 PHE A N 1
ATOM 1297 C CA . PHE A 1 164 ? 19.434 10.150 -27.081 1.00 93.69 164 PHE A CA 1
ATOM 1298 C C . PHE A 1 164 ? 20.343 8.987 -27.475 1.00 93.69 164 PHE A C 1
ATOM 1300 O O . PHE A 1 164 ? 19.997 8.169 -28.324 1.00 93.69 164 PHE A O 1
ATOM 1307 N N . LYS A 1 165 ? 21.521 8.905 -26.851 1.00 97.25 165 LYS A N 1
ATOM 1308 C CA . LYS A 1 165 ? 22.517 7.864 -27.152 1.00 97.25 165 LYS A CA 1
ATOM 1309 C C . LYS A 1 165 ? 22.313 6.643 -26.261 1.00 97.25 165 LYS A C 1
ATOM 1311 O O . LYS A 1 165 ? 22.427 6.736 -25.037 1.00 97.25 165 LYS A O 1
ATOM 1316 N N . VAL A 1 166 ? 22.065 5.492 -26.878 1.00 97.88 166 VAL A N 1
ATOM 1317 C CA . VAL A 1 166 ? 21.887 4.200 -26.199 1.00 97.88 166 VAL A CA 1
ATOM 1318 C C . VAL A 1 166 ? 22.880 3.172 -26.728 1.00 97.88 166 VAL A C 1
ATOM 1320 O O . VAL A 1 166 ? 23.392 3.321 -27.834 1.00 97.88 166 VAL A O 1
ATOM 1323 N N . CYS A 1 167 ? 23.146 2.126 -25.952 1.00 98.31 167 CYS A N 1
ATOM 1324 C CA . CYS A 1 167 ? 23.943 0.992 -26.403 1.00 98.31 167 CYS A CA 1
ATOM 1325 C C . CYS A 1 167 ? 23.047 -0.159 -26.866 1.00 98.31 167 CYS A C 1
ATOM 1327 O O . CYS A 1 167 ? 22.154 -0.584 -26.127 1.00 98.31 167 CYS A O 1
ATOM 1329 N N . VAL A 1 168 ? 23.310 -0.677 -28.065 1.00 97.75 168 VAL A N 1
ATOM 1330 C CA . VAL A 1 168 ? 22.608 -1.831 -28.632 1.00 97.75 168 VAL A CA 1
ATOM 1331 C C . VAL A 1 168 ? 23.572 -3.003 -28.734 1.00 97.75 168 VAL A C 1
ATOM 1333 O O . VAL A 1 168 ? 24.583 -2.919 -29.433 1.00 97.75 168 VAL A O 1
ATOM 1336 N N . VAL A 1 169 ? 23.254 -4.088 -28.034 1.00 95.56 169 VAL A N 1
ATOM 1337 C CA . VAL A 1 169 ? 24.020 -5.336 -28.068 1.00 95.56 169 VAL A CA 1
ATOM 1338 C C . VAL A 1 169 ? 23.506 -6.199 -29.230 1.00 95.56 169 VAL A C 1
ATOM 1340 O O . VAL A 1 169 ? 22.288 -6.375 -29.348 1.00 95.56 169 VAL A O 1
ATOM 1343 N N . PRO A 1 170 ? 24.387 -6.717 -30.104 1.00 88.56 170 PRO A N 1
ATOM 1344 C CA . PRO A 1 170 ? 23.987 -7.576 -31.212 1.00 88.56 170 PRO A CA 1
ATOM 1345 C C . PRO A 1 170 ? 23.443 -8.920 -30.714 1.00 88.56 170 PRO A C 1
ATOM 1347 O O . PRO A 1 170 ? 23.921 -9.475 -29.723 1.00 88.56 170 PRO A O 1
ATOM 1350 N N . ASP A 1 171 ? 22.468 -9.471 -31.437 1.00 80.81 171 ASP A N 1
ATOM 1351 C CA . ASP A 1 171 ? 22.013 -10.839 -31.200 1.00 80.81 171 ASP A CA 1
ATOM 1352 C C . ASP A 1 171 ? 23.169 -11.797 -31.528 1.00 80.81 171 ASP A C 1
ATOM 1354 O O . ASP A 1 171 ? 23.771 -11.703 -32.602 1.00 80.81 171 ASP A O 1
ATOM 1358 N N . VAL A 1 172 ? 23.505 -12.710 -30.609 1.00 67.69 172 VAL A N 1
ATOM 1359 C CA . VAL A 1 172 ? 24.540 -13.728 -30.845 1.00 67.69 172 VAL A CA 1
ATOM 1360 C C . VAL A 1 172 ? 24.062 -14.629 -31.981 1.00 67.69 172 VAL A C 1
ATOM 1362 O O . VAL A 1 172 ? 23.309 -15.580 -31.779 1.00 67.69 172 VAL A O 1
ATOM 1365 N N . THR A 1 173 ? 24.487 -14.320 -33.200 1.00 49.81 173 THR A N 1
ATOM 1366 C CA . THR A 1 173 ? 24.306 -15.192 -34.352 1.00 49.81 173 THR A CA 1
ATOM 1367 C C . THR A 1 173 ? 25.271 -16.354 -34.180 1.00 49.81 173 THR A C 1
ATOM 1369 O O . THR A 1 173 ? 26.484 -16.221 -34.335 1.00 49.81 173 THR A O 1
ATOM 1372 N N . THR A 1 174 ? 24.733 -17.523 -33.840 1.00 45.91 174 THR A N 1
ATOM 1373 C CA . THR A 1 174 ? 25.402 -18.794 -34.107 1.00 45.91 174 THR A CA 1
ATOM 1374 C C . THR A 1 174 ? 25.575 -18.894 -35.621 1.00 45.91 174 THR A C 1
ATOM 1376 O O . THR A 1 174 ? 24.678 -19.293 -36.354 1.00 45.91 174 THR A O 1
ATOM 1379 N N . SER A 1 175 ? 26.726 -18.425 -36.101 1.00 37.06 175 SER A N 1
ATOM 1380 C CA . SER A 1 175 ? 27.140 -18.486 -37.498 1.00 37.06 175 SER A CA 1
ATOM 1381 C C . SER A 1 175 ? 27.179 -19.947 -37.958 1.00 37.06 175 SER A C 1
ATOM 1383 O O . SER A 1 175 ? 28.175 -20.643 -37.759 1.00 37.06 175 SER A O 1
ATOM 1385 N N . SER A 1 176 ? 26.118 -20.410 -38.616 1.00 42.09 176 SER A N 1
ATOM 1386 C CA . SER A 1 176 ? 26.202 -21.512 -39.569 1.00 42.09 176 SER A CA 1
ATOM 1387 C C . SER A 1 176 ? 26.950 -21.003 -40.803 1.00 42.09 176 SER A C 1
ATOM 1389 O O . SER A 1 176 ? 26.383 -20.305 -41.645 1.00 42.09 176 SER A O 1
ATOM 1391 N N . THR A 1 177 ? 28.244 -21.297 -40.880 1.00 34.00 177 THR A N 1
ATOM 1392 C CA . THR A 1 177 ? 29.085 -20.995 -42.043 1.00 34.00 177 THR A CA 1
ATOM 1393 C C . THR A 1 177 ? 28.536 -21.709 -43.291 1.00 34.00 177 THR A C 1
ATOM 1395 O O . THR A 1 177 ? 28.245 -22.903 -43.208 1.00 34.00 177 THR A O 1
ATOM 1398 N N . PRO A 1 178 ? 28.390 -21.033 -44.447 1.00 42.84 178 PRO A N 1
ATOM 1399 C CA . PRO A 1 178 ? 27.948 -21.673 -45.680 1.00 42.84 178 PRO A CA 1
ATOM 1400 C C . PRO A 1 178 ? 29.104 -22.454 -46.318 1.00 42.84 178 PRO A C 1
ATOM 1402 O O . PRO A 1 178 ? 30.197 -21.928 -46.525 1.00 42.84 178 PRO A O 1
ATOM 1405 N N . THR A 1 179 ? 28.855 -23.720 -46.635 1.00 31.47 179 THR A N 1
ATOM 1406 C CA . THR A 1 179 ? 29.772 -24.622 -47.338 1.00 31.47 179 THR A CA 1
ATOM 1407 C C . THR A 1 179 ? 29.953 -24.189 -48.801 1.00 31.47 179 THR A C 1
ATOM 1409 O O . THR A 1 179 ? 28.948 -24.078 -49.506 1.00 31.47 179 THR A O 1
ATOM 1412 N N . PRO A 1 180 ? 31.183 -24.016 -49.324 1.00 40.16 180 PRO A N 1
ATOM 1413 C CA . PRO A 1 180 ? 31.427 -23.999 -50.761 1.00 40.16 180 PRO A CA 1
ATOM 1414 C C . PRO A 1 180 ? 31.736 -25.409 -51.282 1.00 40.16 180 PRO A C 1
ATOM 1416 O O . PRO A 1 180 ? 32.357 -26.233 -50.610 1.00 40.16 180 PRO A O 1
ATOM 1419 N N . VAL A 1 181 ? 31.280 -25.658 -52.507 1.00 35.00 181 VAL A N 1
ATOM 1420 C CA . VAL A 1 181 ? 31.368 -26.915 -53.257 1.00 35.00 181 VAL A CA 1
ATOM 1421 C C . VAL A 1 181 ? 32.818 -27.280 -53.619 1.00 35.00 181 VAL A C 1
ATOM 1423 O O . VAL A 1 181 ? 33.648 -26.434 -53.932 1.00 35.00 181 VAL A O 1
ATOM 1426 N N . THR A 1 182 ? 33.064 -28.586 -53.567 1.00 36.66 182 THR A N 1
ATOM 1427 C CA . THR A 1 182 ? 34.261 -29.393 -53.836 1.00 36.66 182 THR A CA 1
ATOM 1428 C C . THR A 1 182 ? 35.062 -29.077 -55.112 1.00 36.66 182 THR A C 1
ATOM 1430 O O . THR A 1 182 ? 34.496 -29.091 -56.199 1.00 36.66 182 THR A O 1
ATOM 1433 N N . THR A 1 183 ? 36.402 -29.038 -54.990 1.00 32.72 183 THR A N 1
ATOM 1434 C CA . THR A 1 183 ? 37.350 -29.679 -55.938 1.00 32.72 183 THR A CA 1
ATOM 1435 C C . THR A 1 183 ? 38.698 -30.011 -55.262 1.00 32.72 183 THR A C 1
ATOM 1437 O O . THR A 1 183 ? 39.412 -29.102 -54.866 1.00 32.72 183 THR A O 1
ATOM 1440 N N . ALA A 1 184 ? 38.986 -31.320 -55.171 1.00 33.28 184 ALA A N 1
ATOM 1441 C CA . ALA A 1 184 ? 40.252 -32.087 -55.055 1.00 33.28 184 ALA A CA 1
ATOM 1442 C C . ALA A 1 184 ? 41.403 -31.735 -54.041 1.00 33.28 184 ALA A C 1
ATOM 1444 O O . ALA A 1 184 ? 41.702 -30.567 -53.821 1.00 33.28 184 ALA A O 1
ATOM 1445 N N . PRO A 1 185 ? 42.098 -32.759 -53.463 1.00 49.09 185 PRO A N 1
ATOM 1446 C CA . PRO A 1 185 ? 43.104 -32.672 -52.365 1.00 49.09 185 PRO A CA 1
ATOM 1447 C C . PRO A 1 185 ? 44.570 -32.605 -52.910 1.00 49.09 185 PRO A C 1
ATOM 1449 O O . PRO A 1 185 ? 44.685 -32.664 -54.137 1.00 49.09 185 PRO A O 1
ATOM 1452 N N . PRO A 1 186 ? 45.702 -32.543 -52.132 1.00 46.75 186 PRO A N 1
ATOM 1453 C CA . PRO A 1 186 ? 45.928 -33.070 -50.761 1.00 46.75 186 PRO A CA 1
ATOM 1454 C C . PRO A 1 186 ? 46.918 -32.331 -49.807 1.00 46.75 186 PRO A C 1
ATOM 1456 O O . PRO A 1 186 ? 47.798 -31.592 -50.239 1.00 46.75 186 PRO A O 1
ATOM 1459 N N . LYS A 1 187 ? 46.844 -32.638 -48.498 1.00 32.78 187 LYS A N 1
ATOM 1460 C CA . LYS A 1 187 ? 47.875 -33.322 -47.667 1.00 32.78 187 LYS A CA 1
ATOM 1461 C C . LYS A 1 187 ? 47.618 -33.094 -46.170 1.00 32.78 187 LYS A C 1
ATOM 1463 O O . LYS A 1 187 ? 47.561 -31.961 -45.707 1.00 32.78 187 LYS A O 1
ATOM 1468 N N . ASP A 1 188 ? 47.482 -34.207 -45.458 1.00 42.09 188 ASP A N 1
ATOM 1469 C CA . ASP A 1 188 ? 47.252 -34.304 -44.019 1.00 42.09 188 ASP A CA 1
ATOM 1470 C C . ASP A 1 188 ? 48.538 -34.068 -43.216 1.00 42.09 188 ASP A C 1
ATOM 1472 O O . ASP A 1 188 ? 49.580 -34.622 -43.558 1.00 42.09 188 ASP A O 1
ATOM 1476 N N . ASP A 1 189 ? 48.436 -33.327 -42.109 1.00 42.75 189 ASP A N 1
ATOM 1477 C CA . ASP A 1 189 ? 49.408 -33.369 -41.011 1.00 42.75 189 ASP A CA 1
ATOM 1478 C C . ASP A 1 189 ? 48.679 -33.134 -39.672 1.00 42.75 189 ASP A C 1
ATOM 1480 O O . ASP A 1 189 ? 48.449 -32.008 -39.232 1.00 42.75 189 ASP A O 1
ATOM 1484 N N . ASN A 1 190 ? 48.267 -34.227 -39.019 1.00 48.66 190 ASN A N 1
ATOM 1485 C CA . ASN A 1 190 ? 47.536 -34.239 -37.741 1.00 48.66 190 ASN A CA 1
ATOM 1486 C C . ASN A 1 190 ? 48.438 -34.648 -36.561 1.00 48.66 190 ASN A C 1
ATOM 1488 O O . ASN A 1 190 ? 48.093 -35.502 -35.745 1.00 48.66 190 ASN A O 1
ATOM 1492 N N . THR A 1 191 ? 49.602 -34.012 -36.436 1.00 49.62 191 THR A N 1
ATOM 1493 C CA . THR A 1 191 ? 50.572 -34.334 -35.369 1.00 49.62 191 THR A CA 1
ATOM 1494 C C . THR A 1 191 ? 50.335 -33.525 -34.078 1.00 49.62 191 THR A C 1
ATOM 1496 O O . THR A 1 191 ? 50.768 -33.927 -33.001 1.00 49.62 191 THR A O 1
ATOM 1499 N N . GLY A 1 192 ? 49.579 -32.419 -34.128 1.00 51.06 192 GLY A N 1
ATOM 1500 C CA . GLY A 1 192 ? 49.390 -31.522 -32.974 1.00 51.06 192 GLY A CA 1
ATOM 1501 C C . GLY A 1 192 ? 48.315 -31.939 -31.958 1.00 51.06 192 GLY A C 1
ATOM 1502 O O . GLY A 1 192 ? 48.441 -31.645 -30.771 1.00 51.06 192 GLY A O 1
ATOM 1503 N N . VAL A 1 193 ? 47.262 -32.641 -32.387 1.00 51.41 193 VAL A N 1
ATOM 1504 C CA . VAL A 1 193 ? 46.079 -32.896 -31.536 1.00 51.41 193 VAL A CA 1
ATOM 1505 C C . VAL A 1 193 ? 46.232 -34.161 -30.680 1.00 51.41 193 VAL A C 1
ATOM 1507 O O . VAL A 1 193 ? 45.721 -34.223 -29.563 1.00 51.41 193 VAL A O 1
ATOM 1510 N N . ILE A 1 194 ? 47.006 -35.148 -31.140 1.00 54.22 194 ILE A N 1
ATOM 1511 C CA . ILE A 1 194 ? 47.173 -36.431 -30.435 1.00 54.22 194 ILE A CA 1
ATOM 1512 C C . ILE A 1 194 ? 48.066 -36.276 -29.190 1.00 54.22 194 ILE A C 1
ATOM 1514 O O . ILE A 1 194 ? 47.811 -36.901 -28.160 1.00 54.22 194 ILE A O 1
ATOM 1518 N N . VAL A 1 195 ? 49.061 -35.381 -29.229 1.00 54.31 195 VAL A N 1
ATOM 1519 C CA . VAL A 1 195 ? 49.975 -35.151 -28.093 1.00 54.31 195 VAL A CA 1
ATOM 1520 C C . VAL A 1 195 ? 49.271 -34.424 -26.936 1.00 54.31 195 VAL A C 1
ATOM 1522 O O . VAL A 1 195 ? 49.511 -34.744 -25.772 1.00 54.31 195 VAL A O 1
ATOM 1525 N N . GLY A 1 196 ? 48.339 -33.508 -27.228 1.00 53.03 196 GLY A N 1
ATOM 1526 C CA . GLY A 1 196 ? 47.614 -32.747 -26.202 1.00 53.03 196 GLY A CA 1
ATOM 1527 C C . GLY A 1 196 ? 46.648 -33.592 -25.363 1.00 53.03 196 GLY A C 1
ATOM 1528 O O . GLY A 1 196 ? 46.553 -33.408 -24.149 1.00 53.03 196 GLY A O 1
ATOM 1529 N N . VAL A 1 197 ? 45.972 -34.565 -25.983 1.00 59.88 197 VAL A N 1
ATOM 1530 C CA . VAL A 1 197 ? 44.989 -35.418 -25.291 1.00 59.88 197 VAL A CA 1
ATOM 1531 C C . VAL A 1 197 ? 45.675 -36.436 -24.375 1.00 59.88 197 VAL A C 1
ATOM 1533 O O . VAL A 1 197 ? 45.208 -36.668 -23.260 1.00 59.88 197 VAL A O 1
ATOM 1536 N N . ILE A 1 198 ? 46.824 -36.991 -24.778 1.00 62.88 198 ILE A N 1
ATOM 1537 C CA . ILE A 1 198 ? 47.556 -37.976 -23.962 1.00 62.88 198 ILE A CA 1
ATOM 1538 C C . ILE A 1 198 ? 48.130 -37.322 -22.696 1.00 62.88 198 ILE A C 1
ATOM 1540 O O . ILE A 1 198 ? 47.997 -37.879 -21.605 1.00 62.88 198 ILE A O 1
ATOM 1544 N N . VAL A 1 199 ? 48.698 -36.115 -22.804 1.00 67.56 199 VAL A N 1
ATOM 1545 C CA . VAL A 1 199 ? 49.232 -35.385 -21.639 1.00 67.56 199 VAL A CA 1
ATOM 1546 C C . VAL A 1 199 ? 48.111 -35.003 -20.666 1.00 67.56 199 VAL A C 1
ATOM 1548 O O . VAL A 1 199 ? 48.267 -35.168 -19.456 1.00 67.56 199 VAL A O 1
ATOM 1551 N N . GLY A 1 200 ? 46.949 -34.580 -21.179 1.00 66.19 200 GLY A N 1
ATOM 1552 C CA . GLY A 1 200 ? 45.782 -34.266 -20.351 1.00 66.19 200 GLY A CA 1
ATOM 1553 C C . GLY A 1 200 ? 45.272 -35.466 -19.544 1.00 66.19 200 GLY A C 1
ATOM 1554 O O . GLY A 1 200 ? 45.016 -35.342 -18.346 1.00 66.19 200 GLY A O 1
ATOM 1555 N N . VAL A 1 201 ? 45.189 -36.649 -20.162 1.00 73.62 201 VAL A N 1
ATOM 1556 C CA . VAL A 1 201 ? 44.703 -37.867 -19.488 1.00 73.62 201 VAL A CA 1
ATOM 1557 C C . VAL A 1 201 ? 45.680 -38.349 -18.409 1.00 73.62 201 VAL A C 1
ATOM 1559 O O . VAL A 1 201 ? 45.247 -38.729 -17.321 1.00 73.62 201 VAL A O 1
ATOM 1562 N N . VAL A 1 202 ? 46.995 -38.269 -18.644 1.00 76.31 202 VAL A N 1
ATOM 1563 C CA . VAL A 1 202 ? 48.007 -38.676 -17.648 1.00 76.31 202 VAL A CA 1
ATOM 1564 C C . VAL A 1 202 ? 47.988 -37.765 -16.415 1.00 76.31 202 VAL A C 1
ATOM 1566 O O . VAL A 1 202 ? 48.078 -38.258 -15.289 1.00 76.31 202 VAL A O 1
ATOM 1569 N N . VAL A 1 203 ? 47.803 -36.453 -16.596 1.00 77.38 203 VAL A N 1
ATOM 1570 C CA . VAL A 1 203 ? 47.719 -35.499 -15.475 1.00 77.38 203 VAL A CA 1
ATOM 1571 C C . VAL A 1 203 ? 46.466 -35.746 -14.631 1.00 77.38 203 VAL A C 1
ATOM 1573 O O . VAL A 1 203 ? 46.552 -35.790 -13.402 1.00 77.38 203 VAL A O 1
ATOM 1576 N N . VAL A 1 204 ? 45.314 -35.978 -15.266 1.00 77.06 204 VAL A N 1
ATOM 1577 C CA . VAL A 1 204 ? 44.051 -36.240 -14.553 1.00 77.06 204 VAL A CA 1
ATOM 1578 C C . VAL A 1 204 ? 44.114 -37.554 -13.768 1.00 77.06 204 VAL A C 1
ATOM 1580 O O . VAL A 1 204 ? 43.695 -37.600 -12.608 1.00 77.06 204 VAL A O 1
ATOM 1583 N N . LEU A 1 205 ? 44.706 -38.604 -14.345 1.00 76.31 205 LEU A N 1
ATOM 1584 C CA . LEU A 1 205 ? 44.899 -39.879 -13.650 1.00 76.31 205 LEU A CA 1
ATOM 1585 C C . LEU A 1 205 ? 45.899 -39.756 -12.487 1.00 76.31 205 LEU A C 1
ATOM 1587 O O . LEU A 1 205 ? 45.652 -40.302 -11.411 1.00 76.31 205 LEU A O 1
ATOM 1591 N N . GLY A 1 206 ? 46.977 -38.982 -12.652 1.00 79.19 206 GLY A N 1
ATOM 1592 C CA . GLY A 1 206 ? 47.958 -38.725 -11.591 1.00 79.19 206 GLY A CA 1
ATOM 1593 C C . GLY A 1 206 ? 47.365 -37.997 -10.379 1.00 79.19 206 GLY A C 1
ATOM 1594 O O . GLY A 1 206 ? 47.600 -38.397 -9.235 1.00 79.19 206 GLY A O 1
ATOM 1595 N N . VAL A 1 207 ? 46.533 -36.975 -10.611 1.00 77.81 207 VAL A N 1
ATOM 1596 C CA . VAL A 1 207 ? 45.845 -36.234 -9.536 1.00 77.81 207 VAL A CA 1
ATOM 1597 C C . VAL A 1 207 ? 44.807 -37.114 -8.830 1.00 77.81 207 VAL A C 1
ATOM 1599 O O . VAL A 1 207 ? 44.703 -37.079 -7.601 1.00 77.81 207 VAL A O 1
ATOM 1602 N N . GLY A 1 208 ? 44.088 -37.960 -9.576 1.00 77.44 208 GLY A N 1
ATOM 1603 C CA . GLY A 1 208 ? 43.140 -38.923 -9.011 1.00 77.44 208 GLY A CA 1
ATOM 1604 C C . GLY A 1 208 ? 43.802 -39.917 -8.049 1.00 77.44 208 GLY A C 1
ATOM 1605 O O . GLY A 1 208 ? 43.321 -40.113 -6.929 1.00 77.44 208 GLY A O 1
ATOM 1606 N N . VAL A 1 209 ? 44.949 -40.484 -8.437 1.00 77.25 209 VAL A N 1
ATOM 1607 C CA . VAL A 1 209 ? 45.713 -41.422 -7.595 1.00 77.25 209 VAL A CA 1
ATOM 1608 C C . VAL A 1 209 ? 46.295 -40.720 -6.364 1.00 77.25 209 VAL A C 1
ATOM 1610 O O . VAL A 1 209 ? 46.203 -41.252 -5.257 1.00 77.25 209 VAL A O 1
ATOM 1613 N N . PHE A 1 210 ? 46.820 -39.499 -6.509 1.00 73.75 210 PHE A N 1
ATOM 1614 C CA . PHE A 1 210 ? 47.352 -38.724 -5.383 1.00 73.75 210 PHE A CA 1
ATOM 1615 C C . PHE A 1 210 ? 46.283 -38.426 -4.317 1.00 73.75 210 PHE A C 1
ATOM 1617 O O . PHE A 1 210 ? 46.515 -38.616 -3.119 1.00 73.75 210 PHE A O 1
ATOM 1624 N N . CYS A 1 211 ? 45.081 -38.031 -4.742 1.00 72.12 211 CYS A N 1
ATOM 1625 C CA . CYS A 1 211 ? 43.949 -37.804 -3.843 1.00 72.12 211 CYS A CA 1
ATOM 1626 C C . CYS A 1 211 ? 43.474 -39.095 -3.157 1.00 72.12 211 CYS A C 1
ATOM 1628 O O . CYS A 1 211 ? 43.081 -39.062 -1.987 1.00 72.12 211 CYS A O 1
ATOM 1630 N N . PHE A 1 212 ? 43.546 -40.236 -3.847 1.00 69.50 212 PHE A N 1
ATOM 1631 C CA . PHE A 1 212 ? 43.158 -41.532 -3.292 1.00 69.50 212 PHE A CA 1
ATOM 1632 C C . PHE A 1 212 ? 44.162 -42.048 -2.247 1.00 69.50 212 PHE A C 1
ATOM 1634 O O . PHE A 1 212 ? 43.758 -42.545 -1.195 1.00 69.50 212 PHE A O 1
ATOM 1641 N N . VAL A 1 213 ? 45.466 -41.851 -2.471 1.00 71.75 213 VAL A N 1
ATOM 1642 C CA . VAL A 1 213 ? 46.522 -42.251 -1.522 1.00 71.75 213 VAL A CA 1
ATOM 1643 C C . VAL A 1 213 ? 46.532 -41.352 -0.279 1.00 71.75 213 VAL A C 1
ATOM 1645 O O . VAL A 1 213 ? 46.707 -41.844 0.834 1.00 71.75 213 VAL A O 1
ATOM 1648 N N . LYS A 1 214 ? 46.254 -40.047 -0.416 1.00 60.41 214 LYS A N 1
ATOM 1649 C CA . LYS A 1 214 ? 46.230 -39.118 0.731 1.00 60.41 214 LYS A CA 1
ATOM 1650 C C . LYS A 1 214 ? 45.020 -39.317 1.661 1.00 60.41 214 LYS A C 1
ATOM 1652 O O . LYS A 1 214 ? 45.076 -38.908 2.817 1.00 60.41 214 LYS A O 1
ATOM 1657 N N . ARG A 1 215 ? 43.952 -39.976 1.188 1.00 54.09 215 ARG A N 1
ATOM 1658 C CA . ARG A 1 215 ? 42.758 -40.326 1.987 1.00 54.09 215 ARG A CA 1
ATOM 1659 C C . ARG A 1 215 ? 42.887 -41.630 2.781 1.00 54.09 215 ARG A C 1
ATOM 1661 O O . ARG A 1 215 ? 41.990 -41.949 3.554 1.00 54.09 215 ARG A O 1
ATOM 1668 N N . ARG A 1 216 ? 43.998 -42.363 2.649 1.00 51.94 216 ARG A N 1
ATOM 1669 C CA . ARG A 1 216 ? 44.307 -43.539 3.474 1.00 51.94 216 ARG A CA 1
ATOM 1670 C C . ARG A 1 216 ? 45.545 -43.278 4.332 1.00 51.94 216 ARG A C 1
ATOM 1672 O O . ARG A 1 216 ? 46.643 -43.704 3.994 1.00 51.94 216 ARG A O 1
ATOM 1679 N N . LYS A 1 217 ? 45.372 -42.602 5.469 1.00 42.47 217 LYS A N 1
ATOM 1680 C CA . LYS A 1 217 ? 46.288 -42.740 6.614 1.00 42.47 217 LYS A CA 1
ATOM 1681 C C . LYS A 1 217 ? 45.482 -43.093 7.873 1.00 42.47 217 LYS A C 1
ATOM 1683 O O . LYS A 1 217 ? 44.428 -42.486 8.059 1.00 42.47 217 LYS A O 1
ATOM 1688 N N . PRO A 1 218 ? 45.920 -44.064 8.699 1.00 40.19 218 PRO A N 1
ATOM 1689 C CA . PRO A 1 218 ? 45.153 -44.548 9.850 1.00 40.19 218 PRO A CA 1
ATOM 1690 C C . PRO A 1 218 ? 45.301 -43.626 11.072 1.00 40.19 218 PRO A C 1
ATOM 1692 O O . PRO A 1 218 ? 46.344 -42.993 11.243 1.00 40.19 218 PRO A O 1
ATOM 1695 N N . GLN A 1 219 ? 44.270 -43.582 11.924 1.00 42.81 219 GLN A N 1
ATOM 1696 C CA . GLN A 1 219 ? 44.327 -42.991 13.270 1.00 42.81 219 GLN A CA 1
ATOM 1697 C C . GLN A 1 219 ? 45.299 -43.765 14.181 1.00 42.81 219 GLN A C 1
ATOM 1699 O O . GLN A 1 219 ? 45.343 -44.991 14.083 1.00 42.81 219 GLN A O 1
ATOM 1704 N N . PRO A 1 220 ? 45.996 -43.099 15.120 1.00 37.50 220 PRO A N 1
ATOM 1705 C CA . PRO A 1 220 ? 46.561 -43.751 16.292 1.00 37.50 220 PRO A CA 1
ATOM 1706 C C . PRO A 1 220 ? 45.656 -43.618 17.531 1.00 37.50 220 PRO A C 1
ATOM 1708 O O . PRO A 1 220 ? 45.047 -42.576 17.778 1.00 37.50 220 PRO A O 1
ATOM 1711 N N . GLU A 1 221 ? 45.606 -44.718 18.284 1.00 33.69 221 GLU A N 1
ATOM 1712 C CA . GLU A 1 221 ? 44.896 -44.954 19.545 1.00 33.69 221 GLU A CA 1
ATOM 1713 C C . GLU A 1 221 ? 45.434 -44.171 20.761 1.00 33.69 221 GLU A C 1
ATOM 1715 O O . GLU A 1 221 ? 46.551 -43.658 20.787 1.00 33.69 221 GLU A O 1
ATOM 1720 N N . SER A 1 222 ? 44.586 -44.150 21.793 1.00 37.06 222 SER A N 1
ATOM 1721 C CA . SER A 1 222 ? 44.705 -43.578 23.139 1.00 37.06 222 SER A CA 1
ATOM 1722 C C . SER A 1 222 ? 45.852 -44.103 24.014 1.00 37.06 222 SER A C 1
ATOM 1724 O O . SER A 1 222 ? 46.113 -45.305 24.040 1.00 37.06 222 SER A O 1
ATOM 1726 N N . THR A 1 223 ? 46.405 -43.252 24.891 1.00 31.94 223 THR A N 1
ATOM 1727 C CA . THR A 1 223 ? 46.941 -43.689 26.201 1.00 31.94 223 THR A CA 1
ATOM 1728 C C . THR A 1 223 ? 47.008 -42.548 27.232 1.00 31.94 223 THR A C 1
ATOM 1730 O O . THR A 1 223 ? 47.281 -41.399 26.898 1.00 31.94 223 THR A O 1
ATOM 1733 N N . ASN A 1 224 ? 46.711 -42.907 28.487 1.00 34.88 224 ASN A N 1
ATOM 1734 C CA . ASN A 1 224 ? 46.625 -42.088 29.706 1.00 34.88 224 ASN A CA 1
ATOM 1735 C C . ASN A 1 224 ? 47.946 -41.422 30.154 1.00 34.88 224 ASN A C 1
ATOM 1737 O O . ASN A 1 224 ? 49.008 -42.022 30.017 1.00 34.88 224 ASN A O 1
ATOM 1741 N N . GLY A 1 225 ? 47.842 -40.282 30.860 1.00 30.02 225 GLY A N 1
ATOM 1742 C CA . GLY A 1 225 ? 48.890 -39.767 31.763 1.00 30.02 225 GLY A CA 1
ATOM 1743 C C . GLY A 1 225 ? 48.727 -38.298 32.206 1.00 30.02 225 GLY A C 1
ATOM 1744 O O . GLY A 1 225 ? 48.956 -37.389 31.417 1.00 30.02 225 GLY A O 1
ATOM 1745 N N . TYR A 1 226 ? 48.377 -38.062 33.478 1.00 27.98 226 TYR A N 1
ATOM 1746 C CA . TYR A 1 226 ? 48.695 -36.835 34.253 1.00 27.98 226 TYR A CA 1
ATOM 1747 C C . TYR A 1 226 ? 50.110 -36.985 34.887 1.00 27.98 226 TYR A C 1
ATOM 1749 O O . TYR A 1 226 ? 50.559 -38.133 34.931 1.00 27.98 226 TYR A O 1
ATOM 1757 N N . PRO A 1 227 ? 50.793 -35.958 35.474 1.00 51.31 227 PRO A N 1
ATOM 1758 C CA . PRO A 1 227 ? 50.390 -34.570 35.785 1.00 51.31 227 PRO A CA 1
ATOM 1759 C C . PRO A 1 227 ? 51.446 -33.459 35.456 1.00 51.31 227 PRO A C 1
ATOM 1761 O O . PRO A 1 227 ? 52.540 -33.725 34.979 1.00 51.31 227 PRO A O 1
ATOM 1764 N N . GLU A 1 228 ? 51.103 -32.212 35.835 1.00 29.34 228 GLU A N 1
ATOM 1765 C CA . GLU A 1 228 ? 51.980 -31.219 36.512 1.00 29.34 228 GLU A CA 1
ATOM 1766 C C . GLU A 1 228 ? 52.444 -29.916 35.781 1.00 29.34 228 GLU A C 1
ATOM 1768 O O . GLU A 1 228 ? 53.374 -29.882 34.989 1.00 29.34 228 GLU A O 1
ATOM 1773 N N . ARG A 1 229 ? 51.774 -28.804 36.160 1.00 28.97 229 ARG A N 1
ATOM 1774 C CA . ARG A 1 229 ? 52.281 -27.495 36.667 1.00 28.97 229 ARG A CA 1
ATOM 1775 C C . ARG A 1 229 ? 53.386 -26.727 35.896 1.00 28.97 229 ARG A C 1
ATOM 1777 O O . ARG A 1 229 ? 54.554 -27.082 35.944 1.00 28.97 229 ARG A O 1
ATOM 1784 N N . SER A 1 230 ? 53.071 -25.505 35.435 1.00 30.02 230 SER A N 1
ATOM 1785 C CA . SER A 1 230 ? 53.488 -24.221 36.065 1.00 30.02 230 SER A CA 1
ATOM 1786 C C . SER A 1 230 ? 53.515 -22.995 35.116 1.00 30.02 230 SER A C 1
ATOM 1788 O O . SER A 1 230 ? 54.197 -22.956 34.104 1.00 30.02 230 SER A O 1
ATOM 1790 N N . SER A 1 231 ? 52.768 -21.965 35.535 1.00 29.38 231 SER A N 1
ATOM 1791 C CA . SER A 1 231 ? 53.152 -20.548 35.697 1.00 29.38 231 SER A CA 1
ATOM 1792 C C . SER A 1 231 ? 53.850 -19.732 34.592 1.00 29.38 231 SER A C 1
ATOM 1794 O O . SER A 1 231 ? 55.054 -19.847 34.393 1.00 29.38 231 SER A O 1
ATOM 1796 N N . ARG A 1 232 ? 53.126 -18.709 34.099 1.00 31.92 232 ARG A N 1
ATOM 1797 C CA . ARG A 1 232 ? 53.467 -17.257 33.957 1.00 31.92 232 ARG A CA 1
ATOM 1798 C C . ARG A 1 232 ? 52.585 -16.700 32.827 1.00 31.92 232 ARG A C 1
ATOM 1800 O O . ARG A 1 232 ? 52.541 -17.287 31.763 1.00 31.92 232 ARG A O 1
ATOM 1807 N N . GLY A 1 233 ? 51.800 -15.635 32.950 1.00 29.59 233 GLY A N 1
ATOM 1808 C CA . GLY A 1 233 ? 51.940 -14.408 33.727 1.00 29.59 233 GLY A CA 1
ATOM 1809 C C . GLY A 1 233 ? 51.921 -13.246 32.724 1.00 29.59 233 GLY A C 1
ATOM 1810 O O . GLY A 1 233 ? 52.874 -13.098 31.971 1.00 29.59 233 GLY A O 1
ATOM 1811 N N . GLY A 1 234 ? 50.851 -12.444 32.684 1.00 31.89 234 GLY A N 1
ATOM 1812 C CA . GLY A 1 234 ? 50.771 -11.299 31.767 1.00 31.89 234 GLY A CA 1
ATOM 1813 C C . GLY A 1 234 ? 49.422 -10.581 31.770 1.00 31.89 234 GLY A C 1
ATOM 1814 O O . GLY A 1 234 ? 48.557 -10.871 30.957 1.00 31.89 234 GLY A O 1
ATOM 1815 N N . ARG A 1 235 ? 49.260 -9.627 32.693 1.00 29.89 235 ARG A N 1
ATOM 1816 C CA . ARG A 1 235 ? 48.180 -8.627 32.724 1.00 29.89 235 ARG A CA 1
ATOM 1817 C C . ARG A 1 235 ? 48.206 -7.750 31.461 1.00 29.89 235 ARG A C 1
ATOM 1819 O O . ARG A 1 235 ? 49.272 -7.239 31.132 1.00 29.89 235 ARG A O 1
ATOM 1826 N N . LYS A 1 236 ? 47.035 -7.396 30.918 1.00 32.97 236 LYS A N 1
ATOM 1827 C CA . LYS A 1 236 ? 46.676 -5.991 30.640 1.00 32.97 236 LYS A CA 1
ATOM 1828 C C . LYS A 1 236 ? 45.159 -5.807 30.525 1.00 32.97 236 LYS A C 1
ATOM 1830 O O . LYS A 1 236 ? 44.448 -6.649 30.000 1.00 32.97 236 LYS A O 1
ATOM 1835 N N . SER A 1 237 ? 44.736 -4.699 31.121 1.00 30.08 237 SER A N 1
ATOM 1836 C CA . SER A 1 237 ? 43.385 -4.171 31.297 1.00 30.08 237 SER A CA 1
ATOM 1837 C C . SER A 1 237 ? 42.851 -3.527 30.013 1.00 30.08 237 SER A C 1
ATOM 1839 O O . SER A 1 237 ? 43.644 -3.000 29.234 1.00 30.08 237 SER A O 1
ATOM 1841 N N . GLY A 1 238 ? 41.529 -3.486 29.847 1.00 29.19 238 GLY A N 1
ATOM 1842 C CA . GLY A 1 238 ? 40.863 -2.685 28.816 1.00 29.19 238 GLY A CA 1
ATOM 1843 C C . GLY A 1 238 ? 39.440 -3.162 28.565 1.00 29.19 238 GLY A C 1
ATOM 1844 O O . GLY A 1 238 ? 39.260 -4.177 27.911 1.00 29.19 238 GLY A O 1
ATOM 1845 N N . GLY A 1 239 ? 38.457 -2.476 29.150 1.00 28.00 239 GLY A N 1
ATOM 1846 C CA . GLY A 1 239 ? 37.058 -2.899 29.199 1.00 28.00 239 GLY A CA 1
ATOM 1847 C C . GLY A 1 239 ? 36.270 -2.720 27.901 1.00 28.00 239 GLY A C 1
ATOM 1848 O O . GLY A 1 239 ? 36.723 -2.092 26.950 1.00 28.00 239 GLY A O 1
ATOM 1849 N N . GLY A 1 240 ? 35.049 -3.249 27.907 1.00 28.00 240 GLY A N 1
ATOM 1850 C CA . GLY A 1 240 ? 34.094 -3.080 26.818 1.00 28.00 240 GLY A CA 1
ATOM 1851 C C . GLY A 1 240 ? 32.975 -4.105 26.907 1.00 28.00 240 GLY A C 1
ATOM 1852 O O . GLY A 1 240 ? 33.189 -5.274 26.628 1.00 28.00 240 GLY A O 1
ATOM 1853 N N . ALA A 1 241 ? 31.814 -3.659 27.368 1.00 28.03 241 ALA A N 1
ATOM 1854 C CA . ALA A 1 241 ? 30.629 -4.448 27.663 1.00 28.03 241 ALA A CA 1
ATOM 1855 C C . ALA A 1 241 ? 29.972 -5.075 26.423 1.00 28.03 241 ALA A C 1
ATOM 1857 O O . ALA A 1 241 ? 29.901 -4.429 25.384 1.00 28.03 241 ALA A O 1
ATOM 1858 N N . ALA A 1 242 ? 29.417 -6.279 26.592 1.00 30.23 242 ALA A N 1
ATOM 1859 C CA . ALA A 1 242 ? 28.041 -6.655 26.236 1.00 30.23 242 ALA A CA 1
ATOM 1860 C C . ALA A 1 242 ? 27.908 -8.180 26.367 1.00 30.23 242 ALA A C 1
ATOM 1862 O O . ALA A 1 242 ? 28.408 -8.929 25.534 1.00 30.23 242 ALA A O 1
ATOM 1863 N N . HIS A 1 243 ? 27.251 -8.637 27.435 1.00 27.36 243 HIS A N 1
ATOM 1864 C CA . HIS A 1 243 ? 26.814 -10.025 27.543 1.00 27.36 243 HIS A CA 1
ATOM 1865 C C . HIS A 1 243 ? 25.445 -10.127 26.871 1.00 27.36 243 HIS A C 1
ATOM 1867 O O . HIS A 1 243 ? 24.461 -9.549 27.331 1.00 27.36 243 HIS A O 1
ATOM 1873 N N . GLN A 1 244 ? 25.434 -10.829 25.751 1.00 28.52 244 GLN A N 1
ATOM 1874 C CA . GLN A 1 244 ? 24.270 -11.411 25.111 1.00 28.52 244 GLN A CA 1
ATOM 1875 C C . GLN A 1 244 ? 24.121 -12.824 25.689 1.00 28.52 244 GLN A C 1
ATOM 1877 O O . GLN A 1 244 ? 25.137 -13.471 25.923 1.00 28.52 244 GLN A O 1
ATOM 1882 N N . GLU A 1 245 ? 22.893 -13.252 25.983 1.00 27.44 245 GLU A N 1
ATOM 1883 C CA . GLU A 1 245 ? 22.383 -14.636 25.897 1.00 27.44 245 GLU A CA 1
ATOM 1884 C C . GLU A 1 245 ? 20.930 -14.623 26.409 1.00 27.44 245 GLU A C 1
ATOM 1886 O O . GLU A 1 245 ? 20.636 -14.154 27.504 1.00 27.44 245 GLU A O 1
ATOM 1891 N N . HIS A 1 246 ? 19.960 -14.800 25.508 1.00 28.22 246 HIS A N 1
ATOM 1892 C CA . HIS A 1 246 ? 19.288 -16.080 25.244 1.00 28.22 246 HIS A CA 1
ATOM 1893 C C . HIS A 1 246 ? 18.647 -16.694 26.495 1.00 28.22 246 HIS A C 1
ATOM 1895 O O . HIS A 1 246 ? 19.333 -17.264 27.334 1.00 28.22 246 HIS A O 1
ATOM 1901 N N . TYR A 1 247 ? 17.311 -16.679 26.550 1.00 24.66 247 TYR A N 1
ATOM 1902 C CA . TYR A 1 247 ? 16.565 -17.677 27.310 1.00 24.66 247 TYR A CA 1
ATOM 1903 C C . TYR A 1 247 ? 15.532 -18.370 26.430 1.00 24.66 247 TYR A C 1
ATOM 1905 O O . TYR A 1 247 ? 14.654 -17.752 25.830 1.00 24.66 247 TYR A O 1
ATOM 1913 N N . HIS A 1 248 ? 15.706 -19.685 26.383 1.00 29.78 248 HIS A N 1
ATOM 1914 C CA . HIS A 1 248 ? 14.763 -20.688 25.940 1.00 29.78 248 HIS A CA 1
ATOM 1915 C C . HIS A 1 248 ? 13.553 -20.764 26.888 1.00 29.78 248 HIS A C 1
ATOM 1917 O O . HIS A 1 248 ? 13.698 -20.712 28.106 1.00 29.78 248 HIS A O 1
ATOM 1923 N N . GLN A 1 249 ? 12.373 -20.896 26.282 1.00 27.11 249 GLN A N 1
ATOM 1924 C CA . GLN A 1 249 ? 11.414 -21.994 26.465 1.00 27.11 249 GLN A CA 1
ATOM 1925 C C . GLN A 1 249 ? 11.335 -22.642 27.861 1.00 27.11 249 GLN A C 1
ATOM 1927 O O . GLN A 1 249 ? 12.230 -23.379 28.266 1.00 27.11 249 GLN A O 1
ATOM 1932 N N . PHE A 1 250 ? 10.200 -22.442 28.539 1.00 26.41 250 PHE A N 1
ATOM 1933 C CA . PHE A 1 250 ? 9.793 -23.227 29.704 1.00 26.41 250 PHE A CA 1
ATOM 1934 C C . PHE A 1 250 ? 8.682 -24.201 29.312 1.00 26.41 250 PHE A C 1
ATOM 1936 O O . PHE A 1 250 ? 7.621 -23.791 28.842 1.00 26.41 250 PHE A O 1
ATOM 1943 N N . ASP A 1 251 ? 8.973 -25.481 29.522 1.00 30.11 251 ASP A N 1
ATOM 1944 C CA . ASP A 1 251 ? 8.032 -26.593 29.527 1.00 30.11 251 ASP A CA 1
ATOM 1945 C C . ASP A 1 251 ? 7.568 -26.853 30.972 1.00 30.11 251 ASP A C 1
ATOM 1947 O O . ASP A 1 251 ? 8.265 -26.518 31.937 1.00 30.11 251 ASP A O 1
ATOM 1951 N N . GLY A 1 252 ? 6.361 -27.396 31.110 1.00 27.53 252 GLY A N 1
ATOM 1952 C CA . GLY A 1 252 ? 5.647 -27.542 32.377 1.00 27.53 252 GLY A CA 1
ATOM 1953 C C . GLY A 1 252 ? 6.182 -28.642 33.298 1.00 27.53 252 GLY A C 1
ATOM 1954 O O . GLY A 1 252 ? 6.899 -29.553 32.891 1.00 27.53 252 GLY A O 1
ATOM 1955 N N . GLY A 1 253 ? 5.785 -28.578 34.570 1.00 26.95 253 GLY A N 1
ATOM 1956 C CA . GLY A 1 253 ? 6.152 -29.593 35.554 1.00 26.95 253 GLY A CA 1
ATOM 1957 C C . GLY A 1 253 ? 5.625 -29.314 36.955 1.00 26.95 253 GLY A C 1
ATOM 1958 O O . GLY A 1 253 ? 6.326 -28.764 37.795 1.00 26.95 253 GLY A O 1
ATOM 1959 N N . ASP A 1 254 ? 4.383 -29.726 37.174 1.00 31.06 254 ASP A N 1
ATOM 1960 C CA . ASP A 1 254 ? 3.670 -29.827 38.446 1.00 31.06 254 ASP A CA 1
ATOM 1961 C C . ASP A 1 254 ? 4.420 -30.681 39.498 1.00 31.06 254 ASP A C 1
ATOM 1963 O O . ASP A 1 254 ? 5.043 -31.688 39.147 1.00 31.06 254 ASP A O 1
ATOM 1967 N N . LYS A 1 255 ? 4.328 -30.290 40.781 1.00 32.56 255 LYS A N 1
ATOM 1968 C CA . LYS A 1 255 ? 4.399 -31.151 41.986 1.00 32.56 255 LYS A CA 1
ATOM 1969 C C . LYS A 1 255 ? 4.222 -30.313 43.257 1.00 32.56 255 LYS A C 1
ATOM 1971 O O . LYS A 1 255 ? 5.058 -29.484 43.608 1.00 32.56 255 LYS A O 1
ATOM 1976 N N . GLY A 1 256 ? 3.111 -30.561 43.946 1.00 26.88 256 GLY A N 1
ATOM 1977 C CA . GLY A 1 256 ? 2.693 -29.836 45.139 1.00 26.88 256 GLY A CA 1
ATOM 1978 C C . GLY A 1 256 ? 3.324 -30.270 46.461 1.00 26.88 256 GLY A C 1
ATOM 1979 O O . GLY A 1 256 ? 4.139 -31.183 46.528 1.00 26.88 256 GLY A O 1
ATOM 1980 N N . SER A 1 257 ? 2.876 -29.610 47.533 1.00 30.36 257 SER A N 1
ATOM 1981 C CA . SER A 1 257 ? 2.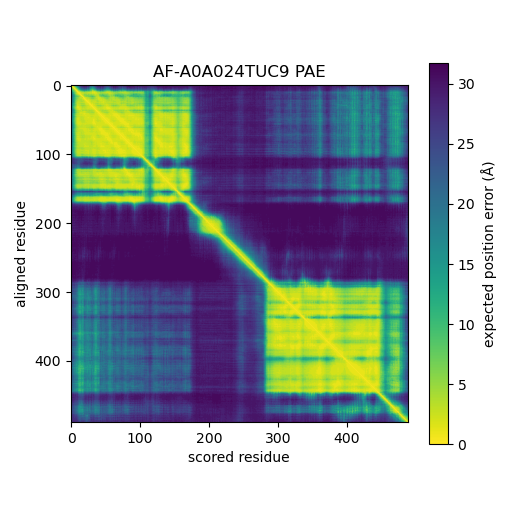757 -30.158 48.891 1.00 30.36 257 SER A CA 1
ATOM 1982 C C . SER A 1 257 ? 2.172 -29.108 49.846 1.00 30.36 257 SER A C 1
ATOM 1984 O O . SER A 1 257 ? 2.839 -28.152 50.227 1.00 30.36 257 SER A O 1
ATOM 1986 N N . ASN A 1 258 ? 0.922 -29.349 50.240 1.00 28.17 258 ASN A N 1
ATOM 1987 C CA . ASN A 1 258 ? 0.278 -29.096 51.534 1.00 28.17 258 ASN A CA 1
ATOM 1988 C C . ASN A 1 258 ? 1.026 -28.275 52.605 1.00 28.17 258 ASN A C 1
ATOM 1990 O O . ASN A 1 258 ? 2.031 -28.727 53.151 1.00 28.17 258 ASN A O 1
ATOM 1994 N N . ASN A 1 259 ? 0.357 -27.238 53.126 1.00 29.22 259 ASN A N 1
ATOM 1995 C CA . ASN A 1 259 ? 0.145 -27.183 54.572 1.00 29.22 259 ASN A CA 1
ATOM 1996 C C . ASN A 1 259 ? -1.199 -26.538 54.947 1.00 29.22 259 ASN A C 1
ATOM 1998 O O . ASN A 1 259 ? -1.643 -25.550 54.372 1.00 29.22 259 ASN A O 1
ATOM 2002 N N . ARG A 1 260 ? -1.849 -27.170 55.919 1.00 27.27 260 ARG A N 1
ATOM 2003 C CA . ARG A 1 260 ? -3.233 -26.999 56.365 1.00 27.27 260 ARG A CA 1
ATOM 2004 C C . ARG A 1 260 ? -3.238 -26.142 57.631 1.00 27.27 260 ARG A C 1
ATOM 2006 O O . ARG A 1 260 ? -2.505 -26.477 58.555 1.00 27.27 260 ARG A O 1
ATOM 2013 N N . ARG A 1 261 ? -4.116 -25.136 57.734 1.00 26.11 261 ARG A N 1
ATOM 2014 C CA . ARG A 1 261 ? -4.751 -24.727 59.008 1.00 26.11 261 ARG A CA 1
ATOM 2015 C C . ARG A 1 261 ? -5.943 -23.797 58.768 1.00 26.11 261 ARG A C 1
ATOM 2017 O O . ARG A 1 261 ? -5.814 -22.706 58.234 1.00 26.11 261 ARG A O 1
ATOM 2024 N N . SER A 1 262 ? -7.101 -24.290 59.186 1.00 26.53 262 SER A N 1
ATOM 2025 C CA . SER A 1 262 ? -8.396 -23.624 59.281 1.00 26.53 262 SER A CA 1
ATOM 2026 C C . SER A 1 262 ? -8.504 -22.807 60.570 1.00 26.53 262 SER A C 1
ATOM 2028 O O . SER A 1 262 ? -8.243 -23.372 61.630 1.00 26.53 262 SER A O 1
ATOM 2030 N N . VAL A 1 263 ? -8.993 -21.564 60.500 1.00 27.30 263 VAL A N 1
ATOM 2031 C CA . VAL A 1 263 ? -9.752 -20.907 61.582 1.00 27.30 263 VAL A CA 1
ATOM 2032 C C . VAL A 1 263 ? -10.797 -19.974 60.952 1.00 27.30 263 VAL A C 1
ATOM 2034 O O . VAL A 1 263 ? -10.475 -19.109 60.146 1.00 27.30 263 VAL A O 1
ATOM 2037 N N . THR A 1 264 ? -12.055 -20.196 61.315 1.00 25.98 264 THR A N 1
ATOM 2038 C CA . THR A 1 264 ? -13.253 -19.376 61.070 1.00 25.98 264 THR A CA 1
ATOM 2039 C C . THR A 1 264 ? -13.327 -18.167 62.008 1.00 25.98 264 THR A C 1
ATOM 2041 O O . THR A 1 264 ? -13.158 -18.367 63.206 1.00 25.98 264 THR A O 1
ATOM 2044 N N . GLN A 1 265 ? -13.698 -16.980 61.505 1.00 28.83 265 GLN A N 1
ATOM 2045 C CA . GLN A 1 265 ? -14.866 -16.167 61.931 1.00 28.83 265 GLN A CA 1
ATOM 2046 C C . GLN A 1 265 ? -14.794 -14.704 61.438 1.00 28.83 265 GLN A C 1
ATOM 2048 O O . GLN A 1 265 ? -13.783 -14.033 61.588 1.00 28.83 265 GLN A O 1
ATOM 2053 N N . ASN A 1 266 ? -15.923 -14.263 60.869 1.00 25.38 266 ASN A N 1
ATOM 2054 C CA . ASN A 1 266 ? -16.561 -12.937 60.836 1.00 25.38 266 ASN A CA 1
ATOM 2055 C C . ASN A 1 266 ? -15.771 -11.652 61.165 1.00 25.38 266 ASN A C 1
ATOM 2057 O O . ASN A 1 266 ? -15.276 -11.485 62.273 1.00 25.38 266 ASN A O 1
ATOM 2061 N N . GLY A 1 267 ? -15.956 -10.641 60.302 1.00 24.67 267 GLY A N 1
ATOM 2062 C CA . GLY A 1 267 ? -16.187 -9.263 60.752 1.00 24.67 267 GLY A CA 1
ATOM 2063 C C . GLY A 1 267 ? -15.352 -8.162 60.091 1.00 24.67 267 GLY A C 1
ATOM 2064 O O . GLY A 1 267 ? -14.132 -8.156 60.169 1.00 24.67 267 GLY A O 1
ATOM 2065 N N . THR A 1 268 ? -16.073 -7.161 59.575 1.00 25.19 268 THR A N 1
ATOM 2066 C CA . THR A 1 268 ? -15.716 -5.729 59.484 1.00 25.19 268 THR A CA 1
ATOM 2067 C C . THR A 1 268 ? -14.666 -5.245 58.470 1.00 25.19 268 THR A C 1
ATOM 2069 O O . THR A 1 268 ? -13.461 -5.408 58.614 1.00 25.19 268 THR A O 1
ATOM 2072 N N . THR A 1 269 ? -15.204 -4.527 57.476 1.00 33.19 269 THR A N 1
ATOM 2073 C CA . THR A 1 269 ? -14.696 -3.301 56.835 1.00 33.19 269 THR A CA 1
ATOM 2074 C C . THR A 1 269 ? -13.428 -2.690 57.434 1.00 33.19 269 THR A C 1
ATOM 2076 O O . THR A 1 269 ? -13.479 -2.157 58.539 1.00 33.19 269 THR A O 1
ATOM 2079 N N . HIS A 1 270 ? -12.359 -2.595 56.641 1.00 29.50 270 HIS A N 1
ATOM 2080 C CA . HIS A 1 270 ? -11.314 -1.596 56.853 1.00 29.50 270 HIS A CA 1
ATOM 2081 C C . HIS A 1 270 ? -10.792 -1.038 55.526 1.00 29.50 270 HIS A C 1
ATOM 2083 O O . HIS A 1 270 ? -10.140 -1.721 54.740 1.00 29.50 270 HIS A O 1
ATOM 2089 N N . ASN A 1 271 ? -11.079 0.251 55.325 1.00 33.38 271 ASN A N 1
ATOM 2090 C CA . ASN A 1 271 ? -10.284 1.164 54.515 1.00 33.38 271 ASN A CA 1
ATOM 2091 C C . ASN A 1 271 ? -8.814 1.072 54.942 1.00 33.38 271 ASN A C 1
ATOM 2093 O O . ASN A 1 271 ? -8.499 1.311 56.108 1.00 33.38 271 ASN A O 1
ATOM 2097 N N . LEU A 1 272 ? -7.920 0.816 53.991 1.00 30.31 272 LEU A N 1
ATOM 2098 C CA . LEU A 1 272 ? -6.484 1.021 54.152 1.00 30.31 272 LEU A CA 1
ATOM 2099 C C . LEU A 1 272 ? -6.012 1.950 53.037 1.00 30.31 272 LEU A C 1
ATOM 2101 O O . LEU A 1 272 ? -5.744 1.542 51.911 1.00 30.31 272 LEU A O 1
ATOM 2105 N N . GLY A 1 273 ? -5.959 3.237 53.379 1.00 27.83 273 GLY A N 1
ATOM 2106 C CA . GLY A 1 273 ? -5.212 4.225 52.622 1.00 27.83 273 GLY A CA 1
ATOM 2107 C C . GLY A 1 273 ? -3.721 3.973 52.806 1.00 27.83 273 GLY A C 1
ATOM 2108 O O . GLY A 1 273 ? -3.223 3.996 53.930 1.00 27.83 273 GLY A O 1
ATOM 2109 N N . ASN A 1 274 ? -3.006 3.772 51.703 1.00 30.70 274 ASN A N 1
ATOM 2110 C CA . ASN A 1 274 ? -1.550 3.774 51.709 1.00 30.70 274 ASN A CA 1
ATOM 2111 C C . ASN A 1 274 ? -1.042 5.188 51.423 1.00 30.70 274 ASN A C 1
ATOM 2113 O O . ASN A 1 274 ? -1.141 5.698 50.308 1.00 30.70 274 ASN A O 1
ATOM 2117 N N . ARG A 1 275 ? -0.475 5.809 52.462 1.00 30.89 275 ARG A N 1
ATOM 2118 C CA . ARG A 1 275 ? 0.445 6.941 52.343 1.00 30.89 275 ARG A CA 1
ATOM 2119 C C . ARG A 1 275 ? 1.785 6.416 51.830 1.00 30.89 275 ARG A C 1
ATOM 2121 O O . ARG A 1 275 ? 2.416 5.618 52.514 1.00 30.89 275 ARG A O 1
ATOM 2128 N N . PHE A 1 276 ? 2.248 6.928 50.695 1.00 31.66 276 PHE A N 1
ATOM 2129 C CA . PHE A 1 276 ? 3.661 6.889 50.325 1.00 31.66 276 PHE A CA 1
ATOM 2130 C C . PHE A 1 276 ? 4.173 8.318 50.167 1.00 31.66 276 PHE A C 1
ATOM 2132 O O . PHE A 1 276 ? 3.666 9.093 49.359 1.00 31.66 276 PHE A O 1
ATOM 2139 N N . SER A 1 277 ? 5.179 8.655 50.971 1.00 30.75 277 SER A N 1
ATOM 2140 C CA . SER A 1 277 ? 5.908 9.915 50.901 1.00 30.75 277 SER A CA 1
ATOM 2141 C C . SER A 1 277 ? 7.128 9.755 49.990 1.00 30.75 277 SER A C 1
ATOM 2143 O O . SER A 1 277 ? 8.092 9.095 50.353 1.00 30.75 277 SER A O 1
ATOM 2145 N N . ASN A 1 278 ? 7.040 10.412 48.834 1.00 32.28 278 ASN A N 1
ATOM 2146 C CA . ASN A 1 278 ? 8.067 11.160 48.103 1.00 32.28 278 ASN A CA 1
ATOM 2147 C C . ASN A 1 278 ? 9.388 10.490 47.649 1.00 32.28 278 ASN A C 1
ATOM 2149 O O . ASN A 1 278 ? 10.310 10.286 48.432 1.00 32.28 278 ASN A O 1
ATOM 2153 N N . SER A 1 279 ? 9.555 10.369 46.326 1.00 32.16 279 SER A N 1
ATOM 2154 C CA . SER A 1 279 ? 10.747 10.876 45.617 1.00 32.16 279 SER A CA 1
ATOM 2155 C C . SER A 1 279 ? 10.453 11.060 44.116 1.00 32.16 279 SER A C 1
ATOM 2157 O O . SER A 1 279 ? 10.065 10.123 43.431 1.00 32.16 279 SER A O 1
ATOM 2159 N N . GLY A 1 280 ? 10.584 12.308 43.645 1.00 42.66 280 GLY A N 1
ATOM 2160 C CA . GLY A 1 280 ? 10.698 12.759 42.247 1.00 42.66 280 GLY A CA 1
ATOM 2161 C C . GLY A 1 280 ? 10.007 11.949 41.143 1.00 42.66 280 GLY A C 1
ATOM 2162 O O . GLY A 1 280 ? 10.653 11.155 40.471 1.00 42.66 280 GLY A O 1
ATOM 2163 N N . GLY A 1 281 ? 8.738 12.246 40.858 1.00 30.59 281 GLY A N 1
ATOM 2164 C CA . GLY A 1 281 ? 8.059 11.792 39.643 1.00 30.59 281 GLY A CA 1
ATOM 2165 C C . GLY A 1 281 ? 7.119 12.882 39.147 1.00 30.59 281 GLY A C 1
ATOM 2166 O O . GLY A 1 281 ? 6.315 13.395 39.921 1.00 30.59 281 GLY A O 1
ATOM 2167 N N . GLN A 1 282 ? 7.241 13.274 37.879 1.00 35.81 282 GLN A N 1
ATOM 2168 C CA . GLN A 1 282 ? 6.278 14.168 37.237 1.00 35.81 282 GLN A CA 1
ATOM 2169 C C . GLN A 1 282 ? 4.870 13.581 37.415 1.00 35.81 282 GLN A C 1
ATOM 2171 O O . GLN A 1 282 ? 4.629 12.429 37.054 1.00 35.81 282 GLN A O 1
ATOM 2176 N N . SER A 1 283 ? 3.953 14.342 38.016 1.00 40.84 283 SER A N 1
ATOM 2177 C CA . SER A 1 283 ? 2.568 13.914 38.194 1.00 40.84 283 SER A CA 1
ATOM 2178 C C . SER A 1 283 ? 1.928 13.715 36.822 1.00 40.84 283 SER A C 1
ATOM 2180 O O . SER A 1 283 ? 1.808 14.674 36.057 1.00 40.84 283 SER A O 1
ATOM 2182 N N . MET A 1 284 ? 1.517 12.483 36.513 1.00 49.69 284 MET A N 1
ATOM 2183 C CA . MET A 1 284 ? 0.638 12.217 35.375 1.00 49.69 284 MET A CA 1
ATOM 2184 C C . MET A 1 284 ? -0.604 13.113 35.493 1.00 49.69 284 MET A C 1
ATOM 2186 O O . MET A 1 284 ? -1.162 13.207 36.591 1.00 49.69 284 MET A O 1
ATOM 2190 N N . PRO A 1 285 ? -1.037 13.785 34.414 1.00 55.25 285 PRO A N 1
ATOM 2191 C CA . PRO A 1 285 ? -2.235 14.607 34.459 1.00 55.25 285 PRO A CA 1
ATOM 2192 C C . PRO A 1 285 ? -3.440 13.706 34.754 1.00 55.25 285 PRO A C 1
ATOM 2194 O O . PRO A 1 285 ? -3.824 12.874 33.938 1.00 55.25 285 PRO A O 1
ATOM 2197 N N . SER A 1 286 ? -4.008 13.845 35.950 1.00 63.28 286 SER A N 1
ATOM 2198 C CA . SER A 1 286 ? -5.294 13.253 36.312 1.00 63.28 286 SER A CA 1
ATOM 2199 C C . SER A 1 286 ? -6.362 14.317 36.101 1.00 63.28 286 SER A C 1
ATOM 2201 O O . SER A 1 286 ? -6.210 15.430 36.605 1.00 63.28 286 SER A O 1
ATOM 2203 N N . LEU A 1 287 ? -7.433 13.986 35.378 1.00 70.50 287 LEU A N 1
ATOM 2204 C CA . LEU A 1 287 ? -8.580 14.885 35.228 1.00 70.50 287 LEU A CA 1
ATOM 2205 C C . LEU A 1 287 ? -9.178 15.207 36.601 1.00 70.50 287 LEU A C 1
ATOM 2207 O O . LEU A 1 287 ? -9.270 14.331 37.467 1.00 70.50 287 LEU A O 1
ATOM 2211 N N . THR A 1 288 ? -9.579 16.463 36.803 1.00 75.44 288 THR A N 1
ATOM 2212 C CA . THR A 1 288 ? -10.361 16.841 37.983 1.00 75.44 288 THR A CA 1
ATOM 2213 C C . THR A 1 288 ? -11.814 16.395 37.809 1.00 75.44 288 THR A C 1
ATOM 2215 O O . THR A 1 288 ? -12.281 16.181 36.689 1.00 75.44 288 THR A O 1
ATOM 2218 N N . SER A 1 289 ? -12.574 16.291 38.903 1.00 68.94 289 SER A N 1
ATOM 2219 C CA . SER A 1 289 ? -14.008 15.964 38.828 1.00 68.94 289 SER A CA 1
ATOM 2220 C C . SER A 1 289 ? -14.804 16.967 37.981 1.00 68.94 289 SER A C 1
ATOM 2222 O O . SER A 1 289 ? -15.798 16.597 37.363 1.00 68.94 289 SER A O 1
ATOM 2224 N N . THR A 1 290 ? -14.357 18.225 37.931 1.00 70.88 290 THR A N 1
ATOM 2225 C CA . THR A 1 290 ? -14.951 19.292 37.114 1.00 70.88 290 THR A CA 1
ATOM 2226 C C . THR A 1 290 ? -14.639 19.121 35.624 1.00 70.88 290 THR A C 1
ATOM 2228 O O . THR A 1 290 ? -15.469 19.436 34.775 1.00 70.88 290 THR A O 1
ATOM 2231 N N . ASP A 1 291 ? -13.461 18.592 35.283 1.00 77.00 291 ASP A N 1
ATOM 2232 C CA . ASP A 1 291 ? -13.106 18.308 33.890 1.00 77.00 291 ASP A CA 1
ATOM 2233 C C . ASP A 1 291 ? -13.916 17.126 33.347 1.00 77.00 291 ASP A C 1
ATOM 2235 O O . ASP A 1 291 ? -14.389 17.163 32.212 1.00 77.00 291 ASP A O 1
ATOM 2239 N N . GLU A 1 292 ? -14.128 16.094 34.172 1.00 76.50 292 GLU A N 1
ATOM 2240 C CA . GLU A 1 292 ? -14.926 14.926 33.789 1.00 76.50 292 GLU A CA 1
ATOM 2241 C C . GLU A 1 292 ? -16.396 15.276 33.515 1.00 76.50 292 GLU A C 1
ATOM 2243 O O . GLU A 1 292 ? -16.990 14.710 32.597 1.00 76.50 292 GLU A O 1
ATOM 2248 N N . SER A 1 293 ? -16.979 16.245 34.233 1.00 77.44 293 SER A N 1
ATOM 2249 C CA . SER A 1 293 ? -18.365 16.672 33.994 1.00 77.44 293 SER A CA 1
ATOM 2250 C C . SER A 1 293 ? -18.573 17.411 32.668 1.00 77.44 293 SER A C 1
ATOM 2252 O O . SER A 1 293 ? -19.706 17.518 32.206 1.00 77.44 293 SER A O 1
ATOM 2254 N N . ASN A 1 294 ? -17.499 17.904 32.042 1.00 83.56 294 ASN A N 1
ATOM 2255 C CA . ASN A 1 294 ? -17.562 18.593 30.749 1.00 83.56 294 ASN A CA 1
ATOM 2256 C C . ASN A 1 294 ? -17.530 17.630 29.549 1.00 83.56 294 ASN A C 1
ATOM 2258 O O . ASN A 1 294 ? -17.614 18.073 28.403 1.00 83.56 294 ASN A O 1
ATOM 2262 N N . ILE A 1 295 ? -17.400 16.321 29.784 1.00 87.56 295 ILE A N 1
ATOM 2263 C CA . ILE A 1 295 ? -17.342 15.312 28.724 1.00 87.56 295 ILE A CA 1
ATOM 2264 C C . ILE A 1 295 ? -18.753 14.824 28.397 1.00 87.56 295 ILE A C 1
ATOM 2266 O O . ILE A 1 295 ? -19.463 14.289 29.249 1.00 87.56 295 ILE A O 1
ATOM 2270 N N . ASN A 1 296 ? -19.151 14.947 27.130 1.00 90.81 296 ASN A N 1
ATOM 2271 C CA . ASN A 1 296 ? -20.465 14.508 26.682 1.00 90.81 296 ASN A CA 1
ATOM 2272 C C . ASN A 1 296 ? -20.431 13.054 26.185 1.00 90.81 296 ASN A C 1
ATOM 2274 O O . ASN A 1 296 ? -20.013 12.786 25.056 1.00 90.81 296 ASN A O 1
ATOM 2278 N N . LEU A 1 297 ? -20.932 12.132 27.014 1.00 92.38 297 LEU A N 1
ATOM 2279 C CA . LEU A 1 297 ? -21.077 10.702 26.696 1.00 92.38 297 LEU A CA 1
ATOM 2280 C C . LEU A 1 297 ? -22.476 10.313 26.190 1.00 92.38 297 LEU A C 1
ATOM 2282 O O . LEU A 1 297 ? -22.681 9.164 25.803 1.00 92.38 297 LEU A O 1
ATOM 2286 N N . VAL A 1 298 ? -23.439 11.244 26.161 1.00 92.19 298 VAL A N 1
ATOM 2287 C CA . VAL A 1 298 ? -24.821 10.981 25.709 1.00 92.19 298 VAL A CA 1
ATOM 2288 C C . VAL A 1 298 ? -24.880 10.310 24.328 1.00 92.19 298 VAL A C 1
ATOM 2290 O O . VAL A 1 298 ? -25.669 9.375 24.178 1.00 92.19 298 VAL A O 1
ATOM 2293 N N . PRO A 1 299 ? -24.039 10.675 23.334 1.00 92.81 299 PRO A N 1
ATOM 2294 C CA . PRO A 1 299 ? -24.051 10.008 22.032 1.00 92.81 299 PRO A CA 1
ATOM 2295 C C . PRO A 1 299 ? -23.768 8.500 22.072 1.00 92.81 299 PRO A C 1
ATOM 2297 O O . PRO A 1 299 ? -24.122 7.798 21.128 1.00 92.81 299 PRO A O 1
ATOM 2300 N N . LEU A 1 300 ? -23.148 7.991 23.143 1.00 95.12 300 LEU A N 1
ATOM 2301 C CA . LEU A 1 300 ? -22.826 6.571 23.306 1.00 95.12 300 LEU A CA 1
ATOM 2302 C C . LEU A 1 300 ? -23.906 5.786 24.057 1.00 95.12 300 LEU A C 1
ATOM 2304 O O . LEU A 1 300 ? -23.766 4.579 24.228 1.00 95.12 300 LEU A O 1
ATOM 2308 N N . ALA A 1 301 ? -24.989 6.432 24.501 1.00 92.81 301 ALA A N 1
ATOM 2309 C CA . ALA A 1 301 ? -26.028 5.777 25.295 1.00 92.81 301 ALA A CA 1
ATOM 2310 C C . ALA A 1 301 ? -26.650 4.561 24.585 1.00 92.81 301 ALA A C 1
ATOM 2312 O O . ALA A 1 301 ? -26.943 3.565 25.236 1.00 92.81 301 ALA A O 1
ATOM 2313 N N . LEU A 1 302 ? -26.796 4.620 23.256 1.00 92.06 302 LEU A N 1
ATOM 2314 C CA . LEU A 1 302 ? -27.374 3.535 22.452 1.00 92.06 302 LEU A CA 1
ATOM 2315 C C . LEU A 1 302 ? -26.456 2.317 22.294 1.00 92.06 302 LEU A C 1
ATOM 2317 O O . LEU A 1 302 ? -26.933 1.249 21.929 1.00 92.06 302 LEU A O 1
ATOM 2321 N N . VAL A 1 303 ? -25.158 2.476 22.551 1.00 96.06 303 VAL A N 1
ATOM 2322 C CA . VAL A 1 303 ? -24.153 1.406 22.438 1.00 96.06 303 VAL A CA 1
ATOM 2323 C C . VAL A 1 303 ? -23.568 1.028 23.795 1.00 96.06 303 VAL A C 1
ATOM 2325 O O . VAL A 1 303 ? -22.567 0.314 23.862 1.00 96.06 303 VAL A O 1
ATOM 2328 N N . ARG A 1 304 ? -24.151 1.541 24.886 1.00 97.25 304 ARG A N 1
ATOM 2329 C CA . ARG A 1 304 ? -23.640 1.316 26.233 1.00 97.25 304 ARG A CA 1
ATOM 2330 C C . ARG A 1 304 ? -23.876 -0.131 26.653 1.00 97.25 304 ARG A C 1
ATOM 2332 O O . ARG A 1 304 ? -25.013 -0.593 26.673 1.00 97.25 304 ARG A O 1
ATOM 2339 N N . ILE A 1 305 ? -22.804 -0.792 27.066 1.00 97.31 305 ILE A N 1
ATOM 2340 C CA . ILE A 1 305 ? -22.835 -2.099 27.727 1.00 97.31 305 ILE A CA 1
ATOM 2341 C C . ILE A 1 305 ? -22.305 -1.973 29.159 1.00 97.31 305 ILE A C 1
ATOM 2343 O O . ILE A 1 305 ? -21.627 -1.000 29.511 1.00 97.31 305 ILE A O 1
ATOM 2347 N N . GLU A 1 306 ? -22.629 -2.947 30.003 1.00 95.25 306 GLU A N 1
ATOM 2348 C CA . GLU A 1 306 ? -22.192 -2.958 31.396 1.00 95.25 306 GLU A CA 1
ATOM 2349 C C . GLU A 1 306 ? -20.709 -3.331 31.493 1.00 95.25 306 GLU A C 1
ATOM 2351 O O . GLU A 1 306 ? -20.281 -4.386 31.030 1.00 95.25 306 GLU A O 1
ATOM 2356 N N . ALA A 1 307 ? -19.906 -2.479 32.137 1.00 92.31 307 ALA A N 1
ATOM 2357 C CA . ALA A 1 307 ? -18.455 -2.682 32.226 1.00 92.31 307 ALA A CA 1
ATOM 2358 C C . ALA A 1 307 ? -18.070 -4.000 32.924 1.00 92.31 307 ALA A C 1
ATOM 2360 O O . ALA A 1 307 ? -17.042 -4.586 32.607 1.00 92.31 307 ALA A O 1
ATOM 2361 N N . ARG A 1 308 ? -18.910 -4.486 33.847 1.00 92.94 308 ARG A N 1
ATOM 2362 C CA . ARG A 1 308 ? -18.710 -5.763 34.554 1.00 92.94 308 ARG A CA 1
ATOM 2363 C C . ARG A 1 308 ? -18.847 -7.000 33.658 1.00 92.94 308 ARG A C 1
ATOM 2365 O O . ARG A 1 308 ? -18.350 -8.055 34.038 1.00 92.94 308 ARG A O 1
ATOM 2372 N N . ASP A 1 309 ? -19.513 -6.872 32.511 1.00 95.50 309 ASP A N 1
ATOM 2373 C CA . ASP A 1 309 ? -19.749 -7.983 31.581 1.00 95.50 309 ASP A CA 1
ATOM 2374 C C . ASP A 1 309 ? -18.591 -8.135 30.576 1.00 95.50 309 ASP A C 1
ATOM 2376 O O . ASP A 1 309 ? -18.539 -9.108 29.823 1.00 95.50 309 ASP A O 1
ATOM 2380 N N . VAL A 1 310 ? -17.645 -7.187 30.576 1.00 96.69 310 VAL A N 1
ATOM 2381 C CA . VAL A 1 310 ? -16.429 -7.203 29.759 1.00 96.69 310 VAL A CA 1
ATOM 2382 C C . VAL A 1 310 ? -15.256 -7.662 30.622 1.00 96.69 310 VAL A C 1
ATOM 2384 O O . VAL A 1 310 ? -14.801 -6.950 31.517 1.00 96.69 310 VAL A O 1
ATOM 2387 N N . LEU A 1 311 ? -14.739 -8.855 30.342 1.00 96.12 311 LEU A N 1
ATOM 2388 C CA . LEU A 1 311 ? -13.594 -9.420 31.056 1.00 96.12 311 LEU A CA 1
ATOM 2389 C C . LEU A 1 311 ? -12.320 -9.186 30.248 1.00 96.12 311 LEU A C 1
ATOM 2391 O O . LEU A 1 311 ? -12.229 -9.623 29.104 1.00 96.12 311 LEU A O 1
ATOM 2395 N N . LEU A 1 312 ? -11.336 -8.500 30.829 1.00 95.56 312 LEU A N 1
ATOM 2396 C CA . LEU A 1 312 ? -10.044 -8.237 30.188 1.00 95.56 312 LEU A CA 1
ATOM 2397 C C . LEU A 1 312 ? -9.048 -9.352 30.516 1.00 95.56 312 LEU A C 1
ATOM 2399 O O . LEU A 1 312 ? -8.912 -9.738 31.675 1.00 95.56 312 LEU A O 1
ATOM 2403 N N . HIS A 1 313 ? -8.314 -9.823 29.508 1.00 92.50 313 HIS A N 1
ATOM 2404 C CA . HIS A 1 313 ? -7.354 -10.919 29.659 1.00 92.50 313 HIS A CA 1
ATOM 2405 C C . HIS A 1 313 ? -5.923 -10.452 29.410 1.00 92.50 313 HIS A C 1
ATOM 2407 O O . HIS A 1 313 ? -5.084 -10.486 30.307 1.00 92.50 313 HIS A O 1
ATOM 2413 N N . GLN A 1 314 ? -5.637 -10.005 28.185 1.00 92.12 314 GLN A N 1
ATOM 2414 C CA . GLN A 1 314 ? -4.276 -9.726 27.729 1.00 92.12 314 GLN A CA 1
ATOM 2415 C C . GLN A 1 314 ? -4.189 -8.349 27.081 1.00 92.12 314 GLN A C 1
ATOM 2417 O O . GLN A 1 314 ? -5.068 -7.976 26.313 1.00 92.12 314 GLN A O 1
ATOM 2422 N N . LYS A 1 315 ? -3.120 -7.602 27.372 1.00 89.56 315 LYS A N 1
ATOM 2423 C CA . LYS A 1 315 ? -2.889 -6.252 26.845 1.00 89.56 315 LYS A CA 1
ATOM 2424 C C . LYS A 1 315 ? -1.875 -6.252 25.700 1.00 89.56 315 LYS A C 1
ATOM 2426 O O . LYS A 1 315 ? -0.794 -6.816 25.842 1.00 89.56 315 LYS A O 1
ATOM 2431 N N . PHE A 1 316 ? -2.189 -5.517 24.639 1.00 82.94 316 PHE A N 1
ATOM 2432 C CA . PHE A 1 316 ? -1.349 -5.229 23.478 1.00 82.94 316 PHE A CA 1
ATOM 2433 C C . PHE A 1 316 ? -1.393 -3.719 23.186 1.00 82.94 316 PHE A C 1
ATOM 2435 O O . PHE A 1 316 ? -2.317 -3.204 22.557 1.00 82.94 316 PHE A O 1
ATOM 2442 N N . GLY A 1 317 ? -0.416 -2.967 23.705 1.00 82.50 317 GLY A N 1
ATOM 2443 C CA . GLY A 1 317 ? -0.389 -1.506 23.557 1.00 82.50 317 GLY A CA 1
ATOM 2444 C C . GLY A 1 317 ? -1.602 -0.819 24.205 1.00 82.50 317 GLY A C 1
ATOM 2445 O O . GLY A 1 317 ? -1.778 -0.883 25.422 1.00 82.50 317 GLY A O 1
ATOM 2446 N N . GLU A 1 318 ? -2.420 -0.136 23.401 1.00 84.12 318 GLU A N 1
ATOM 2447 C CA . GLU A 1 318 ? -3.666 0.536 23.825 1.00 84.12 318 GLU A CA 1
ATOM 2448 C C . GLU A 1 318 ? -4.913 -0.379 23.753 1.00 84.12 318 GLU A C 1
ATOM 2450 O O . GLU A 1 318 ? -6.015 0.048 24.105 1.00 84.12 318 GLU A O 1
ATOM 2455 N N . VAL A 1 319 ? -4.765 -1.633 23.310 1.00 91.81 319 VAL A N 1
ATOM 2456 C CA . VAL A 1 319 ? -5.869 -2.585 23.113 1.00 91.81 319 VAL A CA 1
ATOM 2457 C C . VAL A 1 319 ? -5.716 -3.780 24.049 1.00 91.81 319 VAL A C 1
ATOM 2459 O O . VAL A 1 319 ? -4.615 -4.260 24.298 1.00 91.81 319 VAL A O 1
ATOM 2462 N N . TRP A 1 320 ? -6.826 -4.279 24.574 1.00 95.12 320 TRP A N 1
ATOM 2463 C CA . TRP A 1 320 ? -6.896 -5.515 25.340 1.00 95.12 320 TRP A CA 1
ATOM 2464 C C . TRP A 1 320 ? -7.685 -6.570 24.574 1.00 95.12 320 TRP A C 1
ATOM 2466 O O . TRP A 1 320 ? -8.723 -6.266 23.996 1.00 95.12 320 TRP A O 1
ATOM 2476 N N . ARG A 1 321 ? -7.250 -7.826 24.625 1.00 96.38 321 ARG A N 1
ATOM 2477 C CA . ARG A 1 321 ? -8.121 -8.964 24.339 1.00 96.38 321 ARG A CA 1
ATOM 2478 C C . ARG A 1 321 ? -9.012 -9.207 25.552 1.00 96.38 321 ARG A C 1
ATOM 2480 O O . ARG A 1 321 ? -8.521 -9.273 26.684 1.00 96.38 321 ARG A O 1
ATOM 2487 N N . GLY A 1 322 ? -10.305 -9.357 25.310 1.00 96.88 322 GLY A N 1
ATOM 2488 C CA . GLY A 1 322 ? -11.316 -9.589 26.328 1.00 96.88 322 GLY A CA 1
ATOM 2489 C C . GLY A 1 322 ? -12.365 -10.604 25.889 1.00 96.88 322 GLY A C 1
ATOM 2490 O O . GLY A 1 322 ? -12.324 -11.084 24.761 1.00 96.88 322 GLY A O 1
ATOM 2491 N N . THR A 1 323 ? -13.318 -10.890 26.771 1.00 97.81 323 THR A N 1
ATOM 2492 C CA . THR A 1 323 ? -14.555 -11.600 26.419 1.00 97.81 323 THR A CA 1
ATOM 2493 C C . THR A 1 323 ? -15.766 -10.788 26.848 1.00 97.81 323 THR A C 1
ATOM 2495 O O . THR A 1 323 ? -15.761 -10.212 27.938 1.00 97.81 323 THR A O 1
ATOM 2498 N N . PHE A 1 324 ? -16.817 -10.800 26.037 1.00 97.69 324 PHE A N 1
ATOM 2499 C CA . PHE A 1 324 ? -18.118 -10.219 26.349 1.00 97.69 324 PHE A CA 1
ATOM 2500 C C . PHE A 1 324 ? -19.203 -11.253 26.040 1.00 97.69 324 PHE A C 1
ATOM 2502 O O . PHE A 1 324 ? -19.289 -11.740 24.919 1.00 97.69 324 PHE A O 1
ATOM 2509 N N . HIS A 1 325 ? -19.991 -11.642 27.048 1.00 95.62 325 HIS A N 1
ATOM 2510 C CA . HIS A 1 325 ? -21.015 -12.699 26.936 1.00 95.62 325 HIS A CA 1
ATOM 2511 C C . HIS A 1 325 ? -20.524 -14.033 26.327 1.00 95.62 325 HIS A C 1
ATOM 2513 O O . HIS A 1 325 ? -21.297 -14.774 25.728 1.00 95.62 325 HIS A O 1
ATOM 2519 N N . GLY A 1 326 ? -19.246 -14.364 26.532 1.00 94.25 326 GLY A N 1
ATOM 2520 C CA . GLY A 1 326 ? -18.619 -15.584 26.014 1.00 94.25 326 GLY A CA 1
ATOM 2521 C C . GLY A 1 326 ? -17.953 -15.428 24.645 1.00 94.25 326 GLY A C 1
ATOM 2522 O O . GLY A 1 326 ? -17.177 -16.303 24.274 1.00 94.25 326 GLY A O 1
ATOM 2523 N N . ASP A 1 327 ? -18.179 -14.313 23.948 1.00 96.00 327 ASP A N 1
ATOM 2524 C CA . ASP A 1 327 ? -17.529 -14.010 22.674 1.00 96.00 327 ASP A CA 1
ATOM 2525 C C . ASP A 1 327 ? -16.217 -13.249 22.888 1.00 96.00 327 ASP A C 1
ATOM 2527 O O . ASP A 1 327 ? -16.123 -12.354 23.734 1.00 96.00 327 ASP A O 1
ATOM 2531 N N . ASP A 1 328 ? -15.202 -13.582 22.093 1.00 97.38 328 ASP A N 1
ATOM 2532 C CA . ASP A 1 328 ? -13.913 -12.893 22.084 1.00 97.38 328 ASP A CA 1
ATOM 2533 C C . ASP A 1 328 ? -14.036 -11.473 21.497 1.00 97.38 328 ASP A C 1
ATOM 2535 O O . ASP A 1 328 ? -14.566 -11.264 20.401 1.00 97.38 328 ASP A O 1
ATOM 2539 N N . VAL A 1 329 ? -13.490 -10.481 22.208 1.00 98.00 329 VAL A N 1
ATOM 2540 C CA . VAL A 1 329 ? -13.555 -9.057 21.838 1.00 98.00 329 VAL A CA 1
ATOM 2541 C C . VAL A 1 329 ? -12.201 -8.356 21.950 1.00 98.00 329 VAL A C 1
ATOM 2543 O O . VAL A 1 329 ? -11.326 -8.749 22.725 1.00 98.00 329 VAL A O 1
ATOM 2546 N N . ALA A 1 330 ? -12.042 -7.276 21.188 1.00 97.69 330 ALA A N 1
ATOM 2547 C CA . ALA A 1 330 ? -10.952 -6.318 21.331 1.00 97.69 330 ALA A CA 1
ATOM 2548 C C . ALA A 1 330 ? -11.458 -5.063 22.056 1.00 97.69 330 ALA A C 1
ATOM 2550 O O . ALA A 1 330 ? -12.442 -4.451 21.647 1.00 97.69 330 ALA A O 1
ATOM 2551 N N . VAL A 1 331 ? -10.780 -4.658 23.127 1.00 97.38 331 VAL A N 1
ATOM 2552 C CA . VAL A 1 331 ? -11.170 -3.536 23.985 1.00 97.38 331 VAL A CA 1
ATOM 2553 C C . VAL A 1 331 ? -10.109 -2.449 23.916 1.00 97.38 331 VAL A C 1
ATOM 2555 O O . VAL A 1 331 ? -9.022 -2.581 24.477 1.00 97.38 331 VAL A O 1
ATOM 2558 N N . LYS A 1 332 ? -10.410 -1.359 23.213 1.00 94.62 332 LYS A N 1
ATOM 2559 C CA . LYS A 1 332 ? -9.505 -0.216 23.072 1.00 94.62 332 LYS A CA 1
ATOM 2560 C C . LYS A 1 332 ? -9.754 0.808 24.172 1.00 94.62 332 LYS A C 1
ATOM 2562 O O . LYS A 1 332 ? -10.893 1.213 24.403 1.00 94.62 332 LYS A O 1
ATOM 2567 N N . MET A 1 333 ? -8.674 1.253 24.806 1.00 91.06 333 MET A N 1
ATOM 2568 C CA . MET A 1 333 ? -8.686 2.254 25.873 1.00 91.06 333 MET A CA 1
ATOM 2569 C C . MET A 1 333 ? -7.721 3.390 25.530 1.00 91.06 333 MET A C 1
ATOM 2571 O O . MET A 1 333 ? -6.695 3.170 24.886 1.00 91.06 333 MET A O 1
ATOM 2575 N N . LEU A 1 334 ? -8.011 4.610 25.983 1.00 84.25 334 LEU A N 1
ATOM 2576 C CA . LEU A 1 334 ? -7.052 5.708 25.856 1.00 84.25 334 LEU A CA 1
ATOM 2577 C C . LEU A 1 334 ? -5.832 5.456 26.748 1.00 84.25 334 LEU A C 1
ATOM 2579 O O . LEU A 1 334 ? -5.955 5.035 27.900 1.00 84.25 334 LEU A O 1
ATOM 2583 N N . HIS A 1 335 ? -4.638 5.739 26.225 1.00 80.44 335 HIS A N 1
ATOM 2584 C CA . HIS A 1 335 ? -3.426 5.696 27.033 1.00 80.44 335 HIS A CA 1
ATOM 2585 C C . HIS A 1 335 ? -3.529 6.690 28.207 1.00 80.44 335 HIS A C 1
ATOM 2587 O O . HIS A 1 335 ? -4.020 7.799 27.995 1.00 80.44 335 HIS A O 1
ATOM 2593 N N . PRO A 1 336 ? -3.010 6.374 29.411 1.00 76.00 336 PRO A N 1
ATOM 2594 C CA . PRO A 1 336 ? -3.091 7.269 30.572 1.00 76.00 336 PRO A CA 1
ATOM 2595 C C . PRO A 1 336 ? -2.549 8.688 30.335 1.00 76.00 336 PRO A C 1
ATOM 2597 O O . PRO A 1 336 ? -3.053 9.648 30.903 1.00 76.00 336 PRO A O 1
ATOM 2600 N N . SER A 1 337 ? -1.559 8.850 29.450 1.00 72.56 337 SER A N 1
ATOM 2601 C CA . SER A 1 337 ? -1.027 10.172 29.065 1.00 72.56 337 SER A CA 1
ATOM 2602 C C . SER A 1 337 ? -1.907 10.957 28.079 1.00 72.56 337 SER A C 1
ATOM 2604 O O . SER A 1 337 ? -1.600 12.104 27.765 1.00 72.56 337 SER A O 1
ATOM 2606 N N . ARG A 1 338 ? -2.980 10.343 27.565 1.00 68.00 338 ARG A N 1
ATOM 2607 C CA . ARG A 1 338 ? -3.936 10.902 26.594 1.00 68.00 338 ARG A CA 1
ATOM 2608 C C . ARG A 1 338 ? -5.331 11.116 27.201 1.00 68.00 338 ARG A C 1
ATOM 2610 O O . ARG A 1 338 ? -6.335 11.136 26.490 1.00 68.00 338 ARG A O 1
ATOM 2617 N N . VAL A 1 339 ? -5.404 11.259 28.521 1.00 80.12 339 VAL A N 1
ATOM 2618 C CA . VAL A 1 339 ? -6.653 11.451 29.267 1.00 80.12 339 VAL A CA 1
ATOM 2619 C C . VAL A 1 339 ? -6.897 12.953 29.456 1.00 80.12 339 VAL A C 1
ATOM 2621 O O . VAL A 1 339 ? -6.784 13.497 30.548 1.00 80.12 339 VAL A O 1
ATOM 2624 N N . THR A 1 340 ? -7.192 13.652 28.357 1.00 85.56 340 THR A N 1
ATOM 2625 C CA . THR A 1 340 ? -7.688 15.042 28.372 1.00 85.56 340 THR A CA 1
ATOM 2626 C C . THR A 1 340 ? -9.139 15.089 27.896 1.00 85.56 340 THR A C 1
ATOM 2628 O O . THR A 1 340 ? -9.562 14.219 27.133 1.00 85.56 340 THR A O 1
ATOM 2631 N N . VAL A 1 341 ? -9.899 16.121 28.283 1.00 86.50 341 VAL A N 1
ATOM 2632 C CA . VAL A 1 341 ? -11.301 16.312 27.847 1.00 86.50 341 VAL A CA 1
ATOM 2633 C C . VAL A 1 341 ? -11.427 16.233 26.322 1.00 86.50 341 VAL A C 1
ATOM 2635 O O . VAL A 1 341 ? -12.253 15.484 25.804 1.00 86.50 341 VAL A O 1
ATOM 2638 N N . THR A 1 342 ? -10.551 16.925 25.588 1.00 87.44 342 THR A N 1
ATOM 2639 C CA . THR A 1 342 ? -10.544 16.931 24.116 1.00 87.44 342 THR A CA 1
ATOM 2640 C C . THR A 1 342 ? -10.270 15.547 23.526 1.00 87.44 342 THR A C 1
ATOM 2642 O O . THR A 1 342 ? -10.917 15.147 22.559 1.00 87.44 342 THR A O 1
ATOM 2645 N N . GLN A 1 343 ? -9.330 14.790 24.099 1.00 87.88 343 GLN A N 1
ATOM 2646 C CA . GLN A 1 343 ? -8.998 13.447 23.616 1.00 87.88 343 GLN A CA 1
ATOM 2647 C C . GLN A 1 343 ? -10.122 12.448 23.898 1.00 87.88 343 GLN A C 1
ATOM 2649 O O . GLN A 1 343 ? -10.455 11.659 23.014 1.00 87.88 343 GLN A O 1
ATOM 2654 N N . ILE A 1 344 ? -10.759 12.527 25.069 1.00 90.75 344 ILE A N 1
ATOM 2655 C CA . ILE A 1 344 ? -11.921 11.692 25.390 1.00 90.75 344 ILE A CA 1
ATOM 2656 C C . ILE A 1 344 ? -13.090 12.043 24.468 1.00 90.75 344 ILE A C 1
ATOM 2658 O O . ILE A 1 344 ? -13.689 11.144 23.886 1.00 90.75 344 ILE A O 1
ATOM 2662 N N . GLN A 1 345 ? -13.371 13.327 24.232 1.00 90.25 345 GLN A N 1
ATOM 2663 C CA . GLN A 1 345 ? -14.443 13.734 23.317 1.00 90.25 345 GLN A CA 1
ATOM 2664 C C . GLN A 1 345 ? -14.166 13.310 21.862 1.00 90.25 345 GLN A C 1
ATOM 2666 O O . GLN A 1 345 ? -15.082 12.908 21.134 1.00 90.25 345 GLN A O 1
ATOM 2671 N N . SER A 1 346 ? -12.900 13.342 21.434 1.00 87.50 346 SER A N 1
ATOM 2672 C CA . SER A 1 346 ? -12.480 12.792 20.141 1.00 87.50 346 SER A CA 1
ATOM 2673 C C . SER A 1 346 ? -12.705 11.279 20.085 1.00 87.50 346 SER A C 1
ATOM 2675 O O . SER A 1 346 ? -13.210 10.769 19.085 1.00 87.50 346 SER A O 1
ATOM 2677 N N . PHE A 1 347 ? -12.405 10.559 21.169 1.00 90.94 347 PHE A N 1
ATOM 2678 C CA . PHE A 1 347 ? -12.632 9.119 21.254 1.00 90.94 347 PHE A CA 1
ATOM 2679 C C . PHE A 1 347 ? -14.124 8.763 21.228 1.00 90.94 347 PHE A C 1
ATOM 2681 O O . PHE A 1 347 ? -14.520 7.896 20.455 1.00 90.94 347 PHE A O 1
ATOM 2688 N N . VAL A 1 348 ? -14.969 9.508 21.947 1.00 92.62 348 VAL A N 1
ATOM 2689 C CA . VAL A 1 348 ? -16.438 9.416 21.856 1.00 92.62 348 VAL A CA 1
ATOM 2690 C C . VAL A 1 348 ? -16.911 9.571 20.412 1.00 92.62 348 VAL A C 1
ATOM 2692 O O . VAL A 1 348 ? -17.671 8.744 19.913 1.00 92.62 348 VAL A O 1
ATOM 2695 N N . SER A 1 349 ? -16.420 10.597 19.714 1.00 90.12 349 SER A N 1
ATOM 2696 C CA . SER A 1 349 ? -16.790 10.855 18.317 1.00 90.12 349 SER A CA 1
ATOM 2697 C C . SER A 1 349 ? -16.377 9.705 17.390 1.00 90.12 349 SER A C 1
ATOM 2699 O O . SER A 1 349 ? -17.113 9.371 16.464 1.00 90.12 349 SER A O 1
ATOM 2701 N N . LYS A 1 350 ? -15.225 9.067 17.649 1.00 89.62 350 LYS A N 1
ATOM 2702 C CA . LYS A 1 350 ? -14.766 7.883 16.902 1.00 89.62 350 LYS A CA 1
ATOM 2703 C C . LYS A 1 350 ? -15.673 6.677 17.126 1.00 89.62 350 LYS A C 1
ATOM 2705 O O . LYS A 1 350 ? -16.058 6.039 16.153 1.00 89.62 350 LYS A O 1
ATOM 2710 N N . ILE A 1 351 ? -16.041 6.390 18.376 1.00 93.81 351 ILE A N 1
ATOM 2711 C CA . ILE A 1 351 ? -16.950 5.282 18.712 1.00 93.81 351 ILE A CA 1
ATOM 2712 C C . ILE A 1 351 ? -18.314 5.507 18.052 1.00 93.81 351 ILE A C 1
ATOM 2714 O O . ILE A 1 351 ? -18.858 4.604 17.421 1.00 93.81 351 ILE A O 1
ATOM 2718 N N . GLN A 1 352 ? -18.841 6.731 18.129 1.00 91.75 352 GLN A N 1
ATOM 2719 C CA . GLN A 1 352 ? -20.107 7.082 17.492 1.00 91.75 352 GLN A CA 1
ATOM 2720 C C . GLN A 1 352 ? -20.051 6.910 15.968 1.00 91.75 352 GLN A C 1
ATOM 2722 O O . GLN A 1 352 ? -21.000 6.404 15.372 1.00 91.75 352 GLN A O 1
ATOM 2727 N N . LEU A 1 353 ? -18.948 7.317 15.332 1.00 89.31 353 LEU A N 1
ATOM 2728 C CA . LEU A 1 353 ? -18.750 7.122 13.898 1.00 89.31 353 LEU A CA 1
ATOM 2729 C C . LEU A 1 353 ? -18.680 5.633 13.544 1.00 89.31 353 LEU A C 1
ATOM 2731 O O . LEU A 1 353 ? -19.344 5.201 12.608 1.00 89.31 353 LEU A O 1
ATOM 2735 N N . MET A 1 354 ? -17.934 4.844 14.316 1.00 92.50 354 MET A N 1
ATOM 2736 C CA . MET A 1 354 ? -17.817 3.402 14.108 1.00 92.50 354 MET A CA 1
ATOM 2737 C C . MET A 1 354 ? -19.176 2.696 14.211 1.00 92.50 354 MET A C 1
ATOM 2739 O O . MET A 1 354 ? -19.461 1.815 13.409 1.00 92.50 354 MET A O 1
ATOM 2743 N N . ASN A 1 355 ? -20.052 3.140 15.120 1.00 92.69 355 ASN A N 1
ATOM 2744 C CA . ASN A 1 355 ? -21.420 2.626 15.236 1.00 92.69 355 ASN A CA 1
ATOM 2745 C C . ASN A 1 355 ? -22.282 2.861 13.979 1.00 92.69 355 ASN A C 1
ATOM 2747 O O . ASN A 1 355 ? -23.296 2.199 13.794 1.00 92.69 355 ASN A O 1
ATOM 2751 N N . SER A 1 356 ? -21.918 3.826 13.129 1.00 90.12 356 SER A N 1
ATOM 2752 C CA . SER A 1 356 ? -22.644 4.094 11.880 1.00 90.12 356 SER A CA 1
ATOM 2753 C C . SER A 1 356 ? -22.246 3.171 10.725 1.00 90.12 356 SER A C 1
ATOM 2755 O O . SER A 1 356 ? -22.866 3.234 9.664 1.00 90.12 356 SER A O 1
ATOM 2757 N N . PHE A 1 357 ? -21.224 2.330 10.912 1.00 92.94 357 PHE A N 1
ATOM 2758 C CA . PHE A 1 357 ? -20.742 1.424 9.880 1.00 92.94 357 PHE A CA 1
ATOM 2759 C C . PHE A 1 357 ? -21.411 0.055 9.953 1.00 92.94 357 PHE A C 1
ATOM 2761 O O . PHE A 1 357 ? -21.503 -0.573 11.004 1.00 92.94 357 PHE A O 1
ATOM 2768 N N . ASP A 1 358 ? -21.800 -0.423 8.781 1.00 93.50 358 ASP A N 1
ATOM 2769 C CA . ASP A 1 358 ? -22.306 -1.759 8.512 1.00 93.50 358 ASP A CA 1
ATOM 2770 C C . ASP A 1 358 ? -21.661 -2.262 7.215 1.00 93.50 358 ASP A C 1
ATOM 2772 O O . ASP A 1 358 ? -22.136 -2.010 6.106 1.00 93.50 358 ASP A O 1
ATOM 2776 N N . SER A 1 359 ? -20.484 -2.872 7.355 1.00 95.31 359 SER A N 1
ATOM 2777 C CA . SER A 1 359 ? -19.704 -3.404 6.240 1.00 95.31 359 SER A CA 1
ATOM 2778 C C . SER A 1 359 ? -18.874 -4.603 6.689 1.00 95.31 359 SER A C 1
ATOM 2780 O O . SER A 1 359 ? -18.257 -4.552 7.755 1.00 95.31 359 SER A O 1
ATOM 2782 N N . PRO A 1 360 ? -18.778 -5.670 5.873 1.00 96.62 360 PRO A N 1
ATOM 2783 C CA . PRO A 1 360 ? -17.923 -6.810 6.186 1.00 96.62 360 PRO A CA 1
ATOM 2784 C C . PRO A 1 360 ? -16.425 -6.466 6.147 1.00 96.62 360 PRO A C 1
ATOM 2786 O O . PRO A 1 360 ? -15.631 -7.256 6.639 1.00 96.62 360 PRO A O 1
ATOM 2789 N N . TYR A 1 361 ? -16.038 -5.305 5.606 1.00 96.75 361 TYR A N 1
ATOM 2790 C CA . TYR A 1 361 ? -14.641 -4.880 5.433 1.00 96.75 361 TYR A CA 1
ATOM 2791 C C . TYR A 1 361 ? -14.203 -3.786 6.419 1.00 96.75 361 TYR A C 1
ATOM 2793 O O . TYR A 1 361 ? -13.115 -3.221 6.293 1.00 96.75 361 TYR A O 1
ATOM 2801 N N . ILE A 1 362 ? -15.051 -3.472 7.399 1.00 95.94 362 ILE A N 1
ATOM 2802 C CA . ILE A 1 362 ? -14.805 -2.493 8.460 1.00 95.94 362 ILE A CA 1
ATOM 2803 C C . ILE A 1 362 ? -14.983 -3.198 9.803 1.00 95.94 362 ILE A C 1
ATOM 2805 O O . ILE A 1 362 ? -15.943 -3.949 9.978 1.00 95.94 362 ILE A O 1
ATOM 2809 N N . VAL A 1 363 ? -14.056 -2.991 10.740 1.00 97.06 363 VAL A N 1
ATOM 2810 C CA . VAL A 1 363 ? -14.155 -3.576 12.085 1.00 97.06 363 VAL A CA 1
ATOM 2811 C C . VAL A 1 363 ? -15.435 -3.098 12.768 1.00 97.06 363 VAL A C 1
ATOM 2813 O O . VAL A 1 363 ? -15.698 -1.898 12.868 1.00 97.06 363 VAL A O 1
ATOM 2816 N N . LYS A 1 364 ? -16.233 -4.058 13.232 1.00 95.94 364 LYS A N 1
ATOM 2817 C CA . LYS A 1 364 ? -17.539 -3.834 13.838 1.00 95.94 364 LYS A CA 1
ATOM 2818 C C . LYS A 1 364 ? -17.419 -3.436 15.308 1.00 95.94 364 LYS A C 1
ATOM 2820 O O . LYS A 1 364 ? -16.727 -4.086 16.096 1.00 95.94 364 LYS A O 1
ATOM 2825 N N . LEU A 1 365 ? -18.174 -2.405 15.681 1.00 97.25 365 LEU A N 1
ATOM 2826 C CA . LEU A 1 365 ? -18.411 -2.047 17.074 1.00 97.25 365 LEU A CA 1
ATOM 2827 C C . LEU A 1 365 ? -19.339 -3.079 17.732 1.00 97.25 365 LEU A C 1
ATOM 2829 O O . LEU A 1 365 ? -20.406 -3.389 17.203 1.00 97.25 365 LEU A O 1
ATOM 2833 N N . VAL A 1 366 ? -18.945 -3.575 18.902 1.00 97.62 366 VAL A N 1
ATOM 2834 C CA . VAL A 1 366 ? -19.799 -4.388 19.782 1.00 97.62 366 VAL A CA 1
ATOM 2835 C C . VAL A 1 366 ? -20.513 -3.488 20.790 1.00 97.62 366 VAL A C 1
ATOM 2837 O O . VAL A 1 366 ? -21.707 -3.648 21.022 1.00 97.62 366 VAL A O 1
ATOM 2840 N N . GLY A 1 367 ? -19.802 -2.512 21.358 1.00 97.38 367 GLY A N 1
ATOM 2841 C CA . GLY A 1 367 ? -20.371 -1.537 22.282 1.00 97.38 367 GLY A CA 1
ATOM 2842 C C . GLY A 1 367 ? -19.318 -0.628 22.907 1.00 97.38 367 GLY A C 1
ATOM 2843 O O . GLY A 1 367 ? -18.149 -0.635 22.524 1.00 97.38 367 GLY A O 1
ATOM 2844 N N . ALA A 1 368 ? -19.726 0.157 23.896 1.00 97.69 368 ALA A N 1
ATOM 2845 C CA . ALA A 1 368 ? -18.829 0.956 24.720 1.00 97.69 368 ALA A CA 1
ATOM 2846 C C . ALA A 1 368 ? -19.212 0.845 26.196 1.00 97.69 368 ALA A C 1
ATOM 2848 O O . ALA A 1 368 ? -20.393 0.781 26.535 1.00 97.69 368 ALA A O 1
ATOM 2849 N N . CYS A 1 369 ? -18.225 0.849 27.085 1.00 96.69 369 CYS A N 1
ATOM 2850 C CA . CYS A 1 369 ? -18.462 0.797 28.525 1.00 96.69 369 CYS A CA 1
ATOM 2851 C C . CYS A 1 369 ? -17.545 1.760 29.276 1.00 96.69 369 CYS A C 1
ATOM 2853 O O . CYS A 1 369 ? -16.473 2.131 28.799 1.00 96.69 369 CYS A O 1
ATOM 2855 N N . TRP A 1 370 ? -18.025 2.232 30.425 1.00 94.19 370 TRP A N 1
ATOM 2856 C CA . TRP A 1 370 ? -17.314 3.157 31.301 1.00 94.19 370 TRP A CA 1
ATOM 2857 C C . TRP A 1 370 ? -17.964 3.172 32.689 1.00 94.19 370 TRP A C 1
ATOM 2859 O O . TRP A 1 370 ? -19.187 3.037 32.827 1.00 94.19 370 TRP A O 1
ATOM 2869 N N . THR A 1 371 ? -17.144 3.390 33.710 1.00 90.38 371 THR A N 1
ATOM 2870 C CA . THR A 1 371 ? -17.557 3.820 35.052 1.00 90.38 371 THR A CA 1
ATOM 2871 C C . THR A 1 371 ? -17.378 5.325 35.228 1.00 90.38 371 THR A C 1
ATOM 2873 O O . THR A 1 371 ? -18.200 5.966 35.883 1.00 90.38 371 THR A O 1
ATOM 2876 N N . ARG A 1 372 ? -16.357 5.910 34.594 1.00 89.38 372 ARG A N 1
ATOM 2877 C CA . ARG A 1 372 ? -16.074 7.348 34.534 1.00 89.38 372 ARG A CA 1
ATOM 2878 C C . ARG A 1 372 ? -15.633 7.731 33.120 1.00 89.38 372 ARG A C 1
ATOM 2880 O O . ARG A 1 372 ? -15.071 6.905 32.416 1.00 89.38 372 ARG A O 1
ATOM 2887 N N . PRO A 1 373 ? -15.797 8.986 32.681 1.00 89.12 373 PRO A N 1
ATOM 2888 C CA . PRO A 1 373 ? -15.361 9.387 31.341 1.00 89.12 373 PRO A CA 1
ATOM 2889 C C . PRO A 1 373 ? -13.893 9.054 31.021 1.00 89.12 373 PRO A C 1
ATOM 2891 O O . PRO A 1 373 ? -13.573 8.706 29.886 1.00 89.12 373 PRO A O 1
ATOM 2894 N N . SER A 1 374 ? -13.010 9.122 32.021 1.00 87.19 374 SER A N 1
ATOM 2895 C CA . SER A 1 374 ? -11.583 8.806 31.898 1.00 87.19 374 SER A CA 1
ATOM 2896 C C . SER A 1 374 ? -11.266 7.324 31.664 1.00 87.19 374 SER A C 1
ATOM 2898 O O . SER A 1 374 ? -10.172 7.018 31.195 1.00 87.19 374 SER A O 1
ATOM 2900 N N . ASP A 1 375 ? -12.196 6.411 31.960 1.00 88.88 375 ASP A N 1
ATOM 2901 C CA . ASP A 1 375 ? -12.032 4.965 31.771 1.00 88.88 375 ASP A CA 1
ATOM 2902 C C . ASP A 1 375 ? -12.822 4.406 30.581 1.00 88.88 375 ASP A C 1
ATOM 2904 O O . ASP A 1 375 ? -12.934 3.188 30.449 1.00 88.88 375 ASP A O 1
ATOM 2908 N N . LEU A 1 376 ? -13.319 5.285 29.700 1.00 94.31 376 LEU A N 1
ATOM 2909 C CA . LEU A 1 376 ? -14.075 4.915 28.507 1.00 94.31 376 LEU A CA 1
ATOM 2910 C C . LEU A 1 376 ? -13.360 3.844 27.674 1.00 94.31 376 LEU A C 1
ATOM 2912 O O . LEU A 1 376 ? -12.203 4.006 27.274 1.00 94.31 376 LEU A O 1
ATOM 2916 N N . GLN A 1 377 ? -14.095 2.777 27.367 1.00 95.94 377 GLN A N 1
ATOM 2917 C CA . GLN A 1 377 ? -13.632 1.632 26.594 1.00 95.94 377 GLN A CA 1
ATOM 2918 C C . GLN A 1 377 ? -14.484 1.466 25.335 1.00 95.94 377 GLN A C 1
ATOM 2920 O O . GLN A 1 377 ? -15.714 1.502 25.394 1.00 95.94 377 GLN A O 1
ATOM 2925 N N . CYS A 1 378 ? -13.822 1.254 24.198 1.00 96.94 378 CYS A N 1
ATOM 2926 C CA . CYS A 1 378 ? -14.455 0.851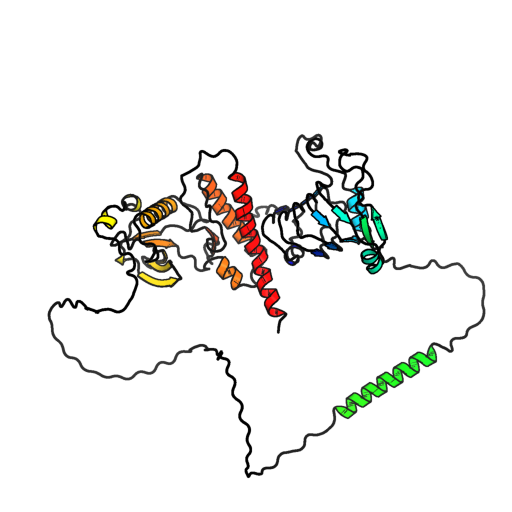 22.944 1.00 96.94 378 CYS A CA 1
ATOM 2927 C C . CYS A 1 378 ? -14.317 -0.664 22.790 1.00 96.94 378 CYS A C 1
ATOM 2929 O O . CYS A 1 378 ? -13.193 -1.164 22.722 1.00 96.94 378 CYS A O 1
ATOM 2931 N N . VAL A 1 379 ? -15.436 -1.382 22.734 1.00 98.06 379 VAL A N 1
ATOM 2932 C CA . VAL A 1 379 ? -15.476 -2.840 22.590 1.00 98.06 379 VAL A CA 1
ATOM 2933 C C . VAL A 1 379 ? -15.828 -3.178 21.148 1.00 98.06 379 VAL A C 1
ATOM 2935 O O . VAL A 1 379 ? -16.864 -2.765 20.630 1.00 98.06 379 VAL A O 1
ATOM 2938 N N . MET A 1 380 ? -14.949 -3.919 20.490 1.00 97.75 380 MET A N 1
ATOM 2939 C CA . MET A 1 380 ? -14.999 -4.244 19.067 1.00 97.75 380 MET A CA 1
ATOM 2940 C C . MET A 1 380 ? -14.885 -5.754 18.880 1.00 97.75 380 MET A C 1
ATOM 2942 O O . MET A 1 380 ? -14.432 -6.472 19.775 1.00 97.75 380 MET A O 1
ATOM 2946 N N . GLU A 1 381 ? -15.255 -6.240 17.699 1.00 97.19 381 GLU A N 1
ATOM 2947 C CA . GLU A 1 381 ? -14.942 -7.620 17.334 1.00 97.19 381 GLU A CA 1
ATOM 2948 C C . GLU A 1 381 ? -13.422 -7.869 17.389 1.00 97.19 381 GLU A C 1
ATOM 2950 O O . GLU A 1 381 ? -12.627 -7.027 16.963 1.00 97.19 381 GLU A O 1
ATOM 2955 N N . LEU A 1 382 ? -13.006 -9.025 17.914 1.00 97.25 382 LEU A N 1
ATOM 2956 C CA . LEU A 1 382 ? -11.598 -9.423 17.889 1.00 97.25 382 LEU A CA 1
ATOM 2957 C C . LEU A 1 382 ? -11.215 -9.902 16.487 1.00 97.25 382 LEU A C 1
ATOM 2959 O O . LEU A 1 382 ? -11.930 -10.719 15.922 1.00 97.25 382 LEU A O 1
ATOM 2963 N N . MET A 1 383 ? -10.094 -9.433 15.945 1.00 96.94 383 MET A N 1
ATOM 2964 C CA . MET A 1 383 ? -9.519 -9.917 14.684 1.00 96.94 383 MET A CA 1
ATOM 2965 C C . MET A 1 383 ? -8.289 -10.772 15.015 1.00 96.94 383 MET A C 1
ATOM 2967 O O . MET A 1 383 ? -7.283 -10.239 15.488 1.00 96.94 383 MET A O 1
ATOM 2971 N N . ASP A 1 384 ? -8.399 -12.094 14.869 1.00 94.25 384 ASP A N 1
ATOM 2972 C CA . ASP A 1 384 ? -7.440 -13.059 15.443 1.00 94.25 384 ASP A CA 1
ATOM 2973 C C . ASP A 1 384 ? -6.068 -13.114 14.743 1.00 94.25 384 ASP A C 1
ATOM 2975 O O . ASP A 1 384 ? -5.103 -13.620 15.316 1.00 94.25 384 ASP A O 1
ATOM 2979 N N . GLY A 1 385 ? -5.963 -12.554 13.537 1.00 92.50 385 GLY A N 1
ATOM 2980 C CA . GLY A 1 385 ? -4.739 -12.489 12.741 1.00 92.50 385 GLY A CA 1
ATOM 2981 C C . GLY A 1 385 ? -3.859 -11.270 13.024 1.00 92.50 385 GLY A C 1
ATOM 2982 O O . GLY A 1 385 ? -2.814 -11.135 12.390 1.00 92.50 385 GLY A O 1
ATOM 2983 N N . GLY A 1 386 ? -4.258 -10.393 13.952 1.00 93.00 386 GLY A N 1
ATOM 2984 C CA . GLY A 1 386 ? -3.521 -9.167 14.268 1.00 93.00 386 GLY A CA 1
ATOM 2985 C C . GLY A 1 386 ? -3.576 -8.133 13.142 1.00 93.00 386 GLY A C 1
ATOM 2986 O O . GLY A 1 386 ? -4.463 -8.177 12.285 1.00 93.00 386 GLY A O 1
ATOM 2987 N N . ASP A 1 387 ? -2.657 -7.168 13.160 1.00 92.75 387 ASP A N 1
ATOM 2988 C CA . ASP A 1 387 ? -2.538 -6.193 12.079 1.00 92.75 387 ASP A CA 1
ATOM 2989 C C . ASP A 1 387 ? -1.614 -6.674 10.950 1.00 92.75 387 ASP A C 1
ATOM 2991 O O . ASP A 1 387 ? -0.753 -7.542 11.110 1.00 92.75 387 ASP A O 1
ATOM 2995 N N . LEU A 1 388 ? -1.821 -6.107 9.763 1.00 91.69 388 LEU A N 1
ATOM 2996 C CA . LEU A 1 388 ? -1.101 -6.488 8.559 1.00 91.69 388 LEU A CA 1
ATOM 2997 C C . LEU A 1 388 ? 0.397 -6.174 8.658 1.00 91.69 388 LEU A C 1
ATOM 2999 O O . LEU A 1 388 ? 1.175 -6.851 7.992 1.00 91.69 388 LEU A O 1
ATOM 3003 N N . LYS A 1 389 ? 0.826 -5.183 9.454 1.00 86.00 389 LYS A N 1
ATOM 3004 C CA . LYS A 1 389 ? 2.255 -4.875 9.592 1.00 86.00 389 LYS A CA 1
ATOM 3005 C C . LYS A 1 389 ? 2.970 -6.015 10.308 1.00 86.00 389 LYS A C 1
ATOM 3007 O O . LYS A 1 389 ? 3.948 -6.533 9.773 1.00 86.00 389 LYS A O 1
ATOM 3012 N N . ASP A 1 390 ? 2.447 -6.435 11.453 1.00 87.19 390 ASP A N 1
ATOM 3013 C CA . ASP A 1 390 ? 2.999 -7.557 12.216 1.00 87.19 390 ASP A CA 1
ATOM 3014 C C . ASP A 1 390 ? 2.938 -8.864 11.408 1.00 87.19 390 ASP A C 1
ATOM 3016 O O . ASP A 1 390 ? 3.878 -9.667 11.413 1.00 87.19 390 ASP A O 1
ATOM 3020 N N . TYR A 1 391 ? 1.859 -9.068 10.647 1.00 89.69 391 TYR A N 1
ATOM 3021 C CA . TYR A 1 391 ? 1.737 -10.218 9.753 1.00 89.69 391 TYR A CA 1
ATOM 3022 C C . TYR A 1 391 ? 2.833 -10.230 8.679 1.00 89.69 391 TYR A C 1
ATOM 3024 O O . TYR A 1 391 ? 3.488 -11.251 8.467 1.00 89.69 391 TYR A O 1
ATOM 3032 N N . LEU A 1 392 ? 3.062 -9.091 8.025 1.00 83.38 392 LEU A N 1
ATOM 3033 C CA . LEU A 1 392 ? 4.085 -8.931 6.995 1.00 83.38 392 LEU A CA 1
ATOM 3034 C C . LEU A 1 392 ? 5.512 -9.095 7.542 1.00 83.38 392 LEU A C 1
ATOM 3036 O O . LEU A 1 392 ? 6.357 -9.667 6.858 1.00 83.38 392 LEU A O 1
ATOM 3040 N N . ASP A 1 393 ? 5.769 -8.661 8.776 1.00 82.25 393 ASP A N 1
ATOM 3041 C CA . ASP A 1 393 ? 7.077 -8.813 9.429 1.00 82.25 393 ASP A CA 1
ATOM 3042 C C . ASP A 1 393 ? 7.396 -10.268 9.795 1.00 82.25 393 ASP A C 1
ATOM 3044 O O . ASP A 1 393 ? 8.561 -10.663 9.878 1.00 82.25 393 ASP A O 1
ATOM 3048 N N . THR A 1 394 ? 6.362 -11.077 10.029 1.00 85.75 394 THR A N 1
ATOM 3049 C CA . THR A 1 394 ? 6.494 -12.461 10.507 1.00 85.75 394 THR A CA 1
ATOM 3050 C C . THR A 1 394 ? 6.362 -13.510 9.404 1.00 85.75 394 THR A C 1
ATOM 3052 O O . THR A 1 394 ? 6.754 -14.661 9.613 1.00 85.75 394 THR A O 1
ATOM 3055 N N . HIS A 1 395 ? 5.867 -13.137 8.219 1.00 83.12 395 HIS A N 1
ATOM 3056 C CA . HIS A 1 395 ? 5.641 -14.050 7.097 1.00 83.12 395 HIS A CA 1
ATOM 3057 C C . HIS A 1 395 ? 6.540 -13.725 5.904 1.00 83.12 395 HIS A C 1
ATOM 3059 O O . HIS A 1 395 ? 6.564 -12.614 5.380 1.00 83.12 395 HIS A O 1
ATOM 3065 N N . SER A 1 396 ? 7.255 -14.736 5.407 1.00 76.38 396 SER A N 1
ATOM 3066 C CA . SER A 1 396 ? 8.058 -14.590 4.188 1.00 76.38 396 SER A CA 1
ATOM 3067 C C . SER A 1 396 ? 7.178 -14.459 2.930 1.00 76.38 396 SER A C 1
ATOM 3069 O O . SER A 1 396 ? 6.058 -14.972 2.912 1.00 76.38 396 SER A O 1
ATOM 3071 N N . PRO A 1 397 ? 7.686 -13.884 1.820 1.00 67.44 397 PRO A N 1
ATOM 3072 C CA . PRO A 1 397 ? 6.957 -13.841 0.541 1.00 67.44 397 PRO A CA 1
ATOM 3073 C C . PRO A 1 397 ? 6.467 -15.194 0.045 1.00 67.44 397 PRO A C 1
ATOM 3075 O O . PRO A 1 397 ? 5.477 -15.270 -0.669 1.00 67.44 397 PRO A O 1
ATOM 3078 N N . ALA A 1 398 ? 7.194 -16.264 0.370 1.00 71.19 398 ALA A N 1
ATOM 3079 C CA . ALA A 1 398 ? 6.816 -17.610 -0.033 1.00 71.19 398 ALA A CA 1
ATOM 3080 C C . ALA A 1 398 ? 5.607 -18.133 0.762 1.00 71.19 398 ALA A C 1
ATOM 3082 O O . ALA A 1 398 ? 4.903 -19.012 0.279 1.00 71.19 398 ALA A O 1
ATOM 3083 N N . GLN A 1 399 ? 5.384 -17.609 1.971 1.00 76.94 399 GLN A N 1
ATOM 3084 C CA . GLN A 1 399 ? 4.245 -17.943 2.831 1.00 76.94 399 GLN A CA 1
ATOM 3085 C C . GLN A 1 399 ? 3.042 -17.025 2.593 1.00 76.94 399 GLN A C 1
ATOM 3087 O O . GLN A 1 399 ? 1.932 -17.399 2.948 1.00 76.94 399 GLN A O 1
ATOM 3092 N N . PHE A 1 400 ? 3.261 -15.849 2.002 1.00 80.19 400 PHE A N 1
ATOM 3093 C CA . PHE A 1 400 ? 2.220 -14.884 1.670 1.00 80.19 400 PHE A CA 1
ATOM 3094 C C . PHE A 1 400 ? 2.225 -14.613 0.165 1.00 80.19 400 PHE A C 1
ATOM 3096 O O . PHE A 1 400 ? 2.871 -13.681 -0.326 1.00 80.19 400 PHE A O 1
ATOM 3103 N N . ASP A 1 401 ? 1.546 -15.487 -0.575 1.00 76.62 401 ASP A N 1
ATOM 3104 C CA . ASP A 1 401 ? 1.572 -15.470 -2.031 1.00 76.62 401 ASP A CA 1
ATOM 3105 C C . ASP A 1 401 ? 0.737 -14.321 -2.632 1.00 76.62 401 ASP A C 1
ATOM 3107 O O . ASP A 1 401 ? 0.028 -13.571 -1.956 1.00 76.62 401 ASP A O 1
ATOM 3111 N N . TRP A 1 402 ? 0.826 -14.156 -3.952 1.00 77.12 402 TRP A N 1
ATOM 3112 C CA . TRP A 1 402 ? 0.085 -13.107 -4.653 1.00 77.12 402 TRP A CA 1
ATOM 3113 C C . TRP A 1 402 ? -1.436 -13.288 -4.624 1.00 77.12 402 TRP A C 1
ATOM 3115 O O . TRP A 1 402 ? -2.154 -12.303 -4.797 1.00 77.12 402 TRP A O 1
ATOM 3125 N N . ILE A 1 403 ? -1.936 -14.508 -4.422 1.00 79.69 403 ILE A N 1
ATOM 3126 C CA . ILE A 1 403 ? -3.372 -14.783 -4.333 1.00 79.69 403 ILE A CA 1
ATOM 3127 C C . ILE A 1 403 ? -3.898 -14.238 -3.002 1.00 79.69 403 ILE A C 1
ATOM 3129 O O . ILE A 1 403 ? -4.905 -13.525 -2.989 1.00 79.69 403 ILE A O 1
ATOM 3133 N N . ASP A 1 404 ? -3.182 -14.488 -1.908 1.00 81.12 404 ASP A N 1
ATOM 3134 C CA . ASP A 1 404 ? -3.513 -13.959 -0.587 1.00 81.12 404 ASP A CA 1
ATOM 3135 C C . ASP A 1 404 ? -3.348 -12.440 -0.518 1.00 81.12 404 ASP A C 1
ATOM 3137 O O . ASP A 1 404 ? -4.267 -11.743 -0.079 1.00 81.12 404 ASP A O 1
ATOM 3141 N N . LYS A 1 405 ? -2.246 -11.903 -1.058 1.00 80.12 405 LYS A N 1
ATOM 3142 C CA . LYS A 1 405 ? -2.051 -10.450 -1.208 1.00 80.12 405 LYS A CA 1
ATOM 3143 C C . LYS A 1 405 ? -3.215 -9.805 -1.935 1.00 80.12 405 LYS A C 1
ATOM 3145 O O . LYS A 1 405 ? -3.777 -8.818 -1.469 1.00 80.12 405 LYS A O 1
ATOM 3150 N N . TYR A 1 406 ? -3.595 -10.376 -3.075 1.00 77.38 406 TYR A N 1
ATOM 3151 C CA . TYR A 1 406 ? -4.701 -9.875 -3.875 1.00 77.38 406 TYR A CA 1
ATOM 3152 C C . TYR A 1 406 ? -6.019 -9.888 -3.095 1.00 77.38 406 TYR A C 1
ATOM 3154 O O . TYR A 1 406 ? -6.766 -8.910 -3.139 1.00 77.38 406 TYR A O 1
ATOM 3162 N N . ARG A 1 407 ? -6.290 -10.963 -2.348 1.00 84.88 407 ARG A N 1
ATOM 3163 C CA . ARG A 1 407 ? -7.477 -11.067 -1.496 1.00 84.88 407 ARG A CA 1
ATOM 3164 C C . ARG A 1 407 ? -7.512 -9.955 -0.445 1.00 84.88 407 ARG A C 1
ATOM 3166 O O . ARG A 1 407 ? -8.547 -9.306 -0.317 1.00 84.88 407 ARG A O 1
ATOM 3173 N N . TYR A 1 408 ? -6.400 -9.683 0.238 1.00 88.62 408 TYR A N 1
ATOM 3174 C CA . TYR A 1 408 ? -6.339 -8.622 1.251 1.00 88.62 408 TYR A CA 1
ATOM 3175 C C . TYR A 1 408 ? -6.511 -7.235 0.620 1.00 88.62 408 TYR A C 1
ATOM 3177 O O . TYR A 1 408 ? -7.317 -6.439 1.095 1.00 88.62 408 TYR A O 1
ATOM 3185 N N . ILE A 1 409 ? -5.839 -6.968 -0.507 1.00 84.12 409 ILE A N 1
ATOM 3186 C CA . ILE A 1 409 ? -5.984 -5.714 -1.269 1.00 84.12 409 ILE A CA 1
ATOM 3187 C C . ILE A 1 409 ? -7.440 -5.490 -1.664 1.00 84.12 409 ILE A C 1
ATOM 3189 O O . ILE A 1 409 ? -7.968 -4.395 -1.482 1.00 84.12 409 ILE A O 1
ATOM 3193 N N . TYR A 1 410 ? -8.088 -6.522 -2.202 1.00 84.56 410 TYR A N 1
ATOM 3194 C CA . TYR A 1 410 ? -9.480 -6.449 -2.618 1.00 84.56 410 TYR A CA 1
ATOM 3195 C C . TYR A 1 410 ? -10.386 -6.055 -1.446 1.00 84.56 410 TYR A C 1
ATOM 3197 O O . TYR A 1 410 ? -11.143 -5.096 -1.556 1.00 84.56 410 TYR A O 1
ATOM 3205 N N . GLN A 1 411 ? -10.252 -6.726 -0.301 1.00 92.31 411 GLN A N 1
ATOM 3206 C CA . GLN A 1 411 ? -11.055 -6.451 0.894 1.00 92.31 411 GLN A CA 1
ATOM 3207 C C . GLN A 1 411 ? -10.816 -5.037 1.449 1.00 92.31 411 GLN A C 1
ATOM 3209 O O . GLN A 1 411 ? -11.763 -4.345 1.817 1.00 92.31 411 GLN A O 1
ATOM 3214 N N . ILE A 1 412 ? -9.570 -4.557 1.430 1.00 88.81 412 ILE A N 1
ATOM 3215 C CA . ILE A 1 412 ? -9.227 -3.181 1.819 1.00 88.81 412 ILE A CA 1
ATOM 3216 C C . ILE A 1 412 ? -9.889 -2.164 0.885 1.00 88.81 412 ILE A C 1
ATOM 3218 O O . ILE A 1 412 ? -10.473 -1.183 1.346 1.00 88.81 412 ILE A O 1
ATOM 3222 N N . VAL A 1 413 ? -9.825 -2.397 -0.428 1.00 85.25 413 VAL A N 1
ATOM 3223 C CA . VAL A 1 413 ? -10.447 -1.520 -1.427 1.00 85.25 413 VAL A CA 1
ATOM 3224 C C . VAL A 1 413 ? -11.963 -1.493 -1.260 1.00 85.25 413 VAL A C 1
ATOM 3226 O O . VAL A 1 413 ? -12.539 -0.409 -1.291 1.00 85.25 413 VAL A O 1
ATOM 3229 N N . GLU A 1 414 ? -12.610 -2.632 -1.024 1.00 88.56 414 GLU A N 1
ATOM 3230 C CA . GLU A 1 414 ? -14.052 -2.681 -0.758 1.00 88.56 414 GLU A CA 1
ATOM 3231 C C . GLU A 1 414 ? -14.424 -1.906 0.520 1.00 88.56 414 GLU A C 1
ATOM 3233 O O . GLU A 1 414 ? -15.399 -1.151 0.525 1.00 88.56 414 GLU A O 1
ATOM 3238 N N . GLY A 1 415 ? -13.610 -1.995 1.579 1.00 90.44 415 GLY A N 1
ATOM 3239 C CA . GLY A 1 415 ? -13.766 -1.167 2.781 1.00 90.44 415 GLY A CA 1
ATOM 3240 C C . GLY A 1 415 ? -13.665 0.333 2.487 1.00 90.44 415 GLY A C 1
ATOM 3241 O O . GLY A 1 415 ? -14.486 1.120 2.958 1.00 90.44 415 GLY A O 1
ATOM 3242 N N . LEU A 1 416 ? -12.715 0.746 1.647 1.00 85.50 416 LEU A N 1
ATOM 3243 C CA . LEU A 1 416 ? -12.580 2.144 1.227 1.00 85.50 416 LEU A CA 1
ATOM 3244 C C . LEU A 1 416 ? -13.732 2.613 0.335 1.00 85.50 416 LEU A C 1
ATOM 3246 O O . LEU A 1 416 ? -14.215 3.732 0.503 1.00 85.50 416 LEU A O 1
ATOM 3250 N N . VAL A 1 417 ? -14.195 1.777 -0.597 1.00 81.81 417 VAL A N 1
ATOM 3251 C CA . VAL A 1 417 ? -15.371 2.063 -1.434 1.00 81.81 417 VAL A CA 1
ATOM 3252 C C . VAL A 1 417 ? -16.600 2.277 -0.555 1.00 81.81 417 VAL A C 1
ATOM 3254 O O . VAL A 1 417 ? -17.325 3.254 -0.753 1.00 81.81 417 VAL A O 1
ATOM 3257 N N . TYR A 1 418 ? -16.790 1.424 0.453 1.00 86.81 418 TYR A N 1
ATOM 3258 C CA . TYR A 1 418 ? -17.864 1.567 1.428 1.00 86.81 418 TYR A CA 1
ATOM 3259 C C . TYR A 1 418 ? -17.793 2.911 2.169 1.00 86.81 418 TYR A C 1
ATOM 3261 O O . TYR A 1 418 ? -18.762 3.670 2.145 1.00 86.81 418 TYR A O 1
ATOM 3269 N N . LEU A 1 419 ? -16.645 3.267 2.755 1.00 84.12 419 LEU A N 1
ATOM 3270 C CA . LEU A 1 419 ? -16.487 4.546 3.463 1.00 84.12 419 LEU A CA 1
ATOM 3271 C C . LEU A 1 419 ? -16.750 5.749 2.551 1.00 84.12 419 LEU A C 1
ATOM 3273 O O . LEU A 1 419 ? -17.471 6.675 2.925 1.00 84.12 419 LEU A O 1
ATOM 3277 N N . HIS A 1 420 ? -16.222 5.720 1.326 1.00 82.00 420 HIS A N 1
ATOM 3278 C CA . HIS A 1 420 ? -16.434 6.794 0.361 1.00 82.00 420 HIS A CA 1
ATOM 3279 C C . HIS A 1 420 ? -17.899 6.911 -0.079 1.00 82.00 420 HIS A C 1
ATOM 3281 O O . HIS A 1 420 ? -18.351 8.024 -0.338 1.00 82.00 420 HIS A O 1
ATOM 3287 N N . SER A 1 421 ? -18.662 5.812 -0.109 1.00 79.94 421 SER A N 1
ATOM 3288 C CA . SER A 1 421 ? -20.110 5.857 -0.375 1.00 79.94 421 SER A CA 1
ATOM 3289 C C . SER A 1 421 ? -20.888 6.632 0.699 1.00 79.94 421 SER A C 1
ATOM 3291 O O . SER A 1 421 ? -21.924 7.225 0.407 1.00 79.94 421 SER A O 1
ATOM 3293 N N . LEU A 1 422 ? -20.339 6.705 1.916 1.00 81.31 422 LEU A N 1
ATOM 3294 C CA . LEU A 1 422 ? -20.853 7.495 3.036 1.00 81.31 422 LEU A CA 1
ATOM 3295 C C . LEU A 1 422 ? -20.227 8.902 3.114 1.00 81.31 422 LEU A C 1
ATOM 3297 O O . LEU A 1 422 ? -20.427 9.609 4.101 1.00 81.31 422 LEU A O 1
ATOM 3301 N N . ASN A 1 423 ? -19.464 9.321 2.095 1.00 77.19 423 ASN A N 1
ATOM 3302 C CA . ASN A 1 423 ? -18.656 10.550 2.082 1.00 77.19 423 ASN A CA 1
ATOM 3303 C C . ASN A 1 423 ? -17.644 10.643 3.241 1.00 77.19 423 ASN A C 1
ATOM 3305 O O . ASN A 1 423 ? -17.327 11.735 3.718 1.00 77.19 423 ASN A O 1
ATOM 3309 N N . ILE A 1 424 ? -17.117 9.504 3.694 1.00 77.00 424 ILE A N 1
ATOM 3310 C CA . ILE A 1 424 ? -16.112 9.429 4.757 1.00 77.00 424 ILE A CA 1
ATOM 3311 C C . ILE A 1 424 ? -14.761 9.073 4.148 1.00 77.00 424 ILE A C 1
ATOM 3313 O O . ILE A 1 424 ? -14.625 8.084 3.436 1.00 77.00 424 ILE A O 1
ATOM 3317 N N . ILE A 1 425 ? -13.742 9.871 4.460 1.00 75.94 425 ILE A N 1
ATOM 3318 C CA . ILE A 1 425 ? -12.353 9.610 4.073 1.00 75.94 425 ILE A CA 1
ATOM 3319 C C . ILE A 1 425 ? -11.628 9.049 5.298 1.00 75.94 425 ILE A C 1
ATOM 3321 O O . ILE A 1 425 ? -11.616 9.696 6.342 1.00 75.94 425 ILE A O 1
ATOM 3325 N N . HIS A 1 426 ? -10.988 7.883 5.173 1.00 82.25 426 HIS A N 1
ATOM 3326 C CA . HIS A 1 426 ? -10.283 7.231 6.289 1.00 82.25 426 HIS A CA 1
ATOM 3327 C C . HIS A 1 426 ? -9.101 8.061 6.823 1.00 82.25 426 HIS A C 1
ATOM 3329 O O . HIS A 1 426 ? -8.878 8.111 8.034 1.00 82.25 426 HIS A O 1
ATOM 3335 N N . ARG A 1 427 ? -8.347 8.704 5.917 1.00 73.69 427 ARG A N 1
ATOM 3336 C CA . ARG A 1 427 ? -7.179 9.586 6.149 1.00 73.69 427 ARG A CA 1
ATOM 3337 C C . ARG A 1 427 ? -5.926 8.950 6.767 1.00 73.69 427 ARG A C 1
ATOM 3339 O O . ARG A 1 427 ? -4.864 9.542 6.624 1.00 73.69 427 ARG A O 1
ATOM 3346 N N . ASP A 1 428 ? -6.016 7.772 7.372 1.00 74.19 428 ASP A N 1
ATOM 3347 C CA . ASP A 1 428 ? -4.901 7.076 8.040 1.00 74.19 428 ASP A CA 1
ATOM 3348 C C . ASP A 1 428 ? -4.817 5.606 7.594 1.00 74.19 428 ASP A C 1
ATOM 3350 O O . ASP A 1 428 ? -4.715 4.693 8.407 1.00 74.19 428 ASP A O 1
ATOM 3354 N N . VAL A 1 429 ? -4.934 5.351 6.288 1.00 80.94 429 VAL A N 1
ATOM 3355 C CA . VAL A 1 429 ? -4.761 3.996 5.745 1.00 80.94 429 VAL A CA 1
ATOM 3356 C C . VAL A 1 429 ? -3.275 3.640 5.794 1.00 80.94 429 VAL A C 1
ATOM 3358 O O . VAL A 1 429 ? -2.463 4.256 5.106 1.00 80.94 429 VAL A O 1
ATOM 3361 N N . LYS A 1 430 ? -2.932 2.650 6.617 1.00 78.62 430 LYS A N 1
ATOM 3362 C CA . LYS A 1 430 ? -1.586 2.085 6.794 1.00 78.62 430 LYS A CA 1
ATOM 3363 C C . LYS A 1 430 ? -1.703 0.630 7.243 1.00 78.62 430 LYS A C 1
ATOM 3365 O O . LYS A 1 430 ? -2.745 0.246 7.767 1.00 78.62 430 LYS A O 1
ATOM 3370 N N . SER A 1 431 ? -0.641 -0.155 7.090 1.00 82.00 431 SER A N 1
ATOM 3371 C CA . SER A 1 431 ? -0.608 -1.586 7.441 1.00 82.00 431 SER A CA 1
ATOM 3372 C C . SER A 1 431 ? -1.041 -1.882 8.892 1.00 82.00 431 SER A C 1
ATOM 3374 O O . SER A 1 431 ? -1.808 -2.810 9.111 1.00 82.00 431 SER A O 1
ATOM 3376 N N . HIS A 1 432 ? -0.702 -1.025 9.860 1.00 84.69 432 HIS A N 1
ATOM 3377 C CA . HIS A 1 432 ? -1.160 -1.154 11.259 1.00 84.69 432 HIS A CA 1
ATOM 3378 C C . HIS A 1 432 ? -2.681 -0.978 11.460 1.00 84.69 432 HIS A C 1
ATOM 3380 O O . HIS A 1 432 ? -3.229 -1.408 12.468 1.00 84.69 432 HIS A O 1
ATOM 3386 N N . ASN A 1 433 ? -3.371 -0.318 10.523 1.00 91.12 433 ASN A N 1
ATOM 3387 C CA . ASN A 1 433 ? -4.819 -0.071 10.580 1.00 91.12 433 ASN A CA 1
ATOM 3388 C C . ASN A 1 433 ? -5.607 -1.054 9.692 1.00 91.12 433 ASN A C 1
ATOM 3390 O O . ASN A 1 433 ? -6.796 -0.858 9.429 1.00 91.12 433 ASN A O 1
ATOM 3394 N N . VAL A 1 434 ? -4.948 -2.110 9.214 1.00 93.62 434 VAL A N 1
ATOM 3395 C CA . VAL A 1 434 ? -5.549 -3.216 8.474 1.00 93.62 434 VAL A CA 1
ATOM 3396 C C . VAL A 1 434 ? -5.460 -4.448 9.360 1.00 93.62 434 VAL A C 1
ATOM 3398 O O . VAL A 1 434 ? -4.365 -4.934 9.610 1.00 93.62 434 VAL A O 1
ATOM 3401 N N . LEU A 1 435 ? -6.596 -4.951 9.834 1.00 96.00 435 LEU A N 1
ATOM 3402 C CA . LEU A 1 435 ? -6.651 -6.134 10.686 1.00 96.00 435 LEU A CA 1
ATOM 3403 C C . LEU A 1 435 ? -7.012 -7.375 9.876 1.00 96.00 435 LEU A C 1
ATOM 3405 O O . LEU A 1 435 ? -7.829 -7.314 8.953 1.00 96.00 435 LEU A O 1
ATOM 3409 N N . LEU A 1 436 ? -6.412 -8.499 10.242 1.00 95.94 436 LEU A N 1
ATOM 3410 C CA . LEU A 1 436 ? -6.590 -9.795 9.605 1.00 95.94 436 LEU A CA 1
ATOM 3411 C C . LEU A 1 436 ? -7.355 -10.735 10.527 1.00 95.94 436 LEU A C 1
ATOM 3413 O O . LEU A 1 436 ? -7.210 -10.686 11.746 1.00 95.94 436 LEU A O 1
ATOM 3417 N N . ASP A 1 437 ? -8.157 -11.610 9.936 1.00 95.62 437 ASP A N 1
ATOM 3418 C CA . ASP A 1 437 ? -8.855 -12.658 10.662 1.00 95.62 437 ASP A CA 1
ATOM 3419 C C . ASP A 1 437 ? -8.972 -13.923 9.814 1.00 95.62 437 ASP A C 1
ATOM 3421 O O . ASP A 1 437 ? -9.236 -13.864 8.607 1.00 95.62 437 ASP A O 1
ATOM 3425 N N . SER A 1 438 ? -8.785 -15.069 10.463 1.00 92.69 438 SER A N 1
ATOM 3426 C CA . SER A 1 438 ? -8.806 -16.398 9.853 1.00 92.69 438 SER A CA 1
ATOM 3427 C C . SER A 1 438 ? -10.149 -16.741 9.200 1.00 92.69 438 SER A C 1
ATOM 3429 O O . SER A 1 438 ? -10.193 -17.485 8.217 1.00 92.69 438 SER A O 1
ATOM 3431 N N . THR A 1 439 ? -11.242 -16.173 9.713 1.00 93.25 439 THR A N 1
ATOM 3432 C CA . THR A 1 439 ? -12.618 -16.507 9.327 1.00 93.25 439 THR A CA 1
ATOM 3433 C C . THR A 1 439 ? -13.314 -15.337 8.633 1.00 93.25 439 THR A C 1
ATOM 3435 O O . THR A 1 439 ? -14.032 -15.518 7.649 1.00 93.25 439 THR A O 1
ATOM 3438 N N . LYS A 1 440 ? -13.096 -14.118 9.126 1.00 93.00 440 LYS A N 1
ATOM 3439 C CA . LYS A 1 440 ? -13.771 -12.887 8.691 1.00 93.00 440 LYS A CA 1
ATOM 3440 C C . LYS A 1 440 ? -13.000 -12.136 7.606 1.00 93.00 440 LYS A C 1
ATOM 3442 O O . LYS A 1 440 ? -13.565 -11.246 6.973 1.00 93.00 440 LYS A O 1
ATOM 3447 N N . GLY A 1 441 ? -11.744 -12.511 7.359 1.00 94.50 441 GLY A N 1
ATOM 3448 C CA . GLY A 1 441 ? -10.875 -11.879 6.372 1.00 94.50 441 GLY A CA 1
ATOM 3449 C C . GLY A 1 441 ? -10.294 -10.551 6.852 1.00 94.50 441 GLY A C 1
ATOM 3450 O O . GLY A 1 441 ? -10.134 -10.315 8.045 1.00 94.50 441 GLY A O 1
ATOM 3451 N N . THR A 1 442 ? -9.949 -9.683 5.907 1.00 95.81 442 THR A N 1
ATOM 3452 C CA . THR A 1 442 ? -9.301 -8.397 6.166 1.00 95.81 442 THR A CA 1
ATOM 3453 C C . THR A 1 442 ? -10.315 -7.276 6.372 1.00 95.81 442 THR A C 1
ATOM 3455 O O . THR A 1 442 ? -11.245 -7.116 5.577 1.00 95.81 442 THR A O 1
ATOM 3458 N N . LYS A 1 443 ? -10.101 -6.452 7.404 1.00 97.31 443 LYS A N 1
ATOM 3459 C CA . LYS A 1 443 ? -10.934 -5.281 7.705 1.00 97.31 443 LYS A CA 1
ATOM 3460 C C . LYS A 1 443 ? -10.100 -4.059 8.066 1.00 97.31 443 LYS A C 1
ATOM 3462 O O . LYS A 1 443 ? -9.039 -4.178 8.670 1.00 97.31 443 LYS A O 1
ATOM 3467 N N . LEU A 1 444 ? -10.603 -2.874 7.738 1.00 94.69 444 LEU A N 1
ATOM 3468 C CA . LEU A 1 444 ? -10.000 -1.611 8.169 1.00 94.69 444 LEU A CA 1
ATOM 3469 C C . LEU A 1 444 ? -10.444 -1.241 9.588 1.00 94.69 444 LEU A C 1
ATOM 3471 O O . LEU A 1 444 ? -11.560 -1.565 10.005 1.00 94.69 444 LEU A O 1
ATOM 3475 N N . THR A 1 445 ? -9.584 -0.521 10.305 1.00 92.44 445 THR A N 1
ATOM 3476 C CA . THR A 1 445 ? -9.854 0.036 11.637 1.00 92.44 445 THR A CA 1
ATOM 3477 C C . THR A 1 445 ? -9.274 1.447 11.784 1.00 92.44 445 THR A C 1
ATOM 3479 O O . THR A 1 445 ? -8.601 1.953 10.894 1.00 92.44 445 THR A O 1
ATOM 3482 N N . ASP A 1 446 ? -9.515 2.088 12.930 1.00 83.38 446 ASP A N 1
ATOM 3483 C CA . ASP A 1 446 ? -8.893 3.364 13.313 1.00 83.38 446 ASP A CA 1
ATOM 3484 C C . ASP A 1 446 ? -9.096 4.516 12.314 1.00 83.38 446 ASP A C 1
ATOM 3486 O O . ASP A 1 446 ? -8.186 5.248 11.921 1.00 83.38 446 ASP A O 1
ATOM 3490 N N . PHE A 1 447 ? -10.360 4.737 11.962 1.00 77.75 447 PHE A N 1
ATOM 3491 C CA . PHE A 1 447 ? -10.796 5.841 11.109 1.00 77.75 447 PHE A CA 1
ATOM 3492 C C . PHE A 1 447 ? -10.683 7.198 11.821 1.00 77.75 447 PHE A C 1
ATOM 3494 O O . PHE A 1 447 ? -11.107 7.374 12.971 1.00 77.75 447 PHE A O 1
ATOM 3501 N N . GLY A 1 448 ? -10.130 8.194 11.125 1.00 61.09 448 GLY A N 1
ATOM 3502 C CA . GLY A 1 448 ? -10.054 9.565 11.621 1.00 61.09 448 GLY A CA 1
ATOM 3503 C C . GLY A 1 448 ? -11.399 10.286 11.523 1.00 61.09 448 GLY A C 1
ATOM 3504 O O . GLY A 1 448 ? -12.041 10.277 10.476 1.00 61.09 448 GLY A O 1
ATOM 3505 N N . VAL A 1 449 ? -11.810 10.973 12.594 1.00 49.75 449 VAL A N 1
ATOM 3506 C CA . VAL A 1 449 ? -12.932 11.920 12.530 1.00 49.75 449 VAL A CA 1
ATOM 3507 C C . VAL A 1 449 ? -12.381 13.249 12.037 1.00 49.75 449 VAL A C 1
ATOM 3509 O O . VAL A 1 449 ? -11.625 13.912 12.737 1.00 49.75 449 VAL A O 1
ATOM 3512 N N . SER A 1 450 ? -12.758 13.646 10.832 1.00 44.94 450 SER A N 1
ATOM 3513 C CA . SER A 1 450 ? -12.676 15.039 10.414 1.00 44.94 450 SER A CA 1
ATOM 3514 C C . SER A 1 450 ? -13.848 15.308 9.493 1.00 44.94 450 SER A C 1
ATOM 3516 O O . SER A 1 450 ? -13.784 15.044 8.294 1.00 44.94 450 SER A O 1
ATOM 3518 N N . LYS A 1 451 ? -14.925 15.831 10.083 1.00 42.28 451 LYS A N 1
ATOM 3519 C CA . LYS A 1 451 ? -16.032 16.453 9.346 1.00 42.28 451 LYS A CA 1
ATOM 3520 C C . LYS A 1 451 ? -15.680 17.858 8.841 1.00 42.28 451 LYS A C 1
ATOM 3522 O O . LYS A 1 451 ? -16.474 18.454 8.124 1.00 42.28 451 LYS A O 1
ATOM 3527 N N . GLU A 1 452 ? -14.504 18.373 9.184 1.00 41.06 452 GLU A N 1
ATOM 3528 C CA . GLU A 1 452 ? -14.027 19.667 8.710 1.00 41.06 452 GLU A CA 1
ATOM 3529 C C . GLU A 1 452 ? -13.314 19.511 7.352 1.00 41.06 452 GLU A C 1
ATOM 3531 O O . GLU A 1 452 ? -12.516 18.588 7.140 1.00 41.06 452 GLU A O 1
ATOM 3536 N N . ASP A 1 453 ? -13.699 20.405 6.437 1.00 37.28 453 ASP A N 1
ATOM 3537 C CA . ASP A 1 453 ? -13.356 20.539 5.015 1.00 37.28 453 ASP A CA 1
ATOM 3538 C C . ASP A 1 453 ? -14.034 19.613 3.989 1.00 37.28 453 ASP A C 1
ATOM 3540 O O . ASP A 1 453 ? -13.392 18.879 3.242 1.00 37.28 453 ASP A O 1
ATOM 3544 N N . ILE A 1 454 ? -15.356 19.776 3.837 1.00 39.22 454 ILE A N 1
ATOM 3545 C CA . ILE A 1 454 ? -16.060 19.535 2.554 1.00 39.22 454 ILE A CA 1
ATOM 3546 C C . ILE A 1 454 ? -16.162 20.846 1.725 1.00 39.22 454 ILE A C 1
ATOM 3548 O O . ILE A 1 454 ? -16.836 20.900 0.703 1.00 39.22 454 ILE A O 1
ATOM 3552 N N . GLN A 1 455 ? -15.461 21.924 2.108 1.00 30.61 455 GLN A N 1
ATOM 3553 C CA . GLN A 1 455 ? -15.443 23.196 1.356 1.00 30.61 455 GLN A CA 1
ATOM 3554 C C . GLN A 1 455 ? -14.140 23.474 0.580 1.00 30.61 455 GLN A C 1
ATOM 3556 O O . GLN A 1 455 ? -13.949 24.571 0.063 1.00 30.61 455 GLN A O 1
ATOM 3561 N N . GLY A 1 456 ? -13.266 22.476 0.415 1.00 30.42 456 GLY A N 1
ATOM 3562 C CA . GLY A 1 456 ? -12.059 22.574 -0.411 1.00 30.42 456 GLY A CA 1
ATOM 3563 C C . GLY A 1 456 ? -12.202 21.831 -1.739 1.00 30.42 456 GLY A C 1
ATOM 3564 O O . GLY A 1 456 ? -12.020 20.617 -1.808 1.00 30.42 456 GLY A O 1
ATOM 3565 N N . VAL A 1 457 ? -12.519 22.562 -2.803 1.00 33.41 457 VAL A N 1
ATOM 3566 C CA . VAL A 1 457 ? -12.577 22.091 -4.194 1.00 33.41 457 VAL A CA 1
ATOM 3567 C C . VAL A 1 457 ? -11.277 21.358 -4.591 1.00 33.41 457 VAL A C 1
ATOM 3569 O O . VAL A 1 457 ? -10.192 21.921 -4.508 1.00 33.41 457 VAL A O 1
ATOM 3572 N N . GLY A 1 458 ? -11.383 20.118 -5.086 1.00 30.64 458 GLY A N 1
ATOM 3573 C CA . GLY A 1 458 ? -10.484 19.604 -6.136 1.00 30.64 458 GLY A CA 1
ATOM 3574 C C . GLY A 1 458 ? -9.378 18.587 -5.801 1.00 30.64 458 GLY A C 1
ATOM 3575 O O . GLY A 1 458 ? -8.999 17.847 -6.705 1.00 30.64 458 GLY A O 1
ATOM 3576 N N . THR A 1 459 ? -8.883 18.452 -4.565 1.00 33.69 459 THR A N 1
ATOM 3577 C CA . THR A 1 459 ? -7.595 17.730 -4.346 1.00 33.69 459 THR A CA 1
ATOM 3578 C C . THR A 1 459 ? -7.711 16.323 -3.728 1.00 33.69 459 THR A C 1
ATOM 3580 O O . THR A 1 459 ? -6.825 15.488 -3.905 1.00 33.69 459 THR A O 1
ATOM 3583 N N . PHE A 1 460 ? -8.819 15.975 -3.067 1.00 33.84 460 PHE A N 1
ATOM 3584 C CA . PHE A 1 460 ? -8.888 14.740 -2.260 1.00 33.84 460 PHE A CA 1
ATOM 3585 C C . PHE A 1 460 ? -9.128 13.437 -3.038 1.00 33.84 460 PHE A C 1
ATOM 3587 O O . PHE A 1 460 ? -8.829 12.359 -2.529 1.00 33.84 460 PHE A O 1
ATOM 3594 N N . ARG A 1 461 ? -9.576 13.505 -4.299 1.00 30.92 461 ARG A N 1
ATOM 3595 C CA . ARG A 1 461 ? -9.703 12.310 -5.161 1.00 30.92 461 ARG A CA 1
ATOM 3596 C C . ARG A 1 461 ? -8.355 11.645 -5.481 1.00 30.92 461 ARG A C 1
ATOM 3598 O O . ARG A 1 461 ? -8.343 10.469 -5.827 1.00 30.92 461 ARG A O 1
ATOM 3605 N N . TRP A 1 462 ? -7.242 12.367 -5.322 1.00 32.88 462 TRP A N 1
ATOM 3606 C CA . TRP A 1 462 ? -5.878 11.877 -5.563 1.00 32.88 462 TRP A CA 1
ATOM 3607 C C . TRP A 1 462 ? -5.178 11.310 -4.318 1.00 32.88 462 TRP A C 1
ATOM 3609 O O . TRP A 1 462 ? -4.172 10.620 -4.460 1.00 32.88 462 TRP A O 1
ATOM 3619 N N . LEU A 1 463 ? -5.734 11.513 -3.117 1.00 33.53 463 LEU A N 1
ATOM 3620 C CA . LEU A 1 463 ? -5.206 10.927 -1.876 1.00 33.53 463 LEU A CA 1
ATOM 3621 C C . LEU A 1 463 ? -5.566 9.440 -1.714 1.00 33.53 463 LEU A C 1
ATOM 3623 O O . LEU A 1 463 ? -4.805 8.683 -1.120 1.00 33.53 463 LEU A O 1
ATOM 3627 N N . ALA A 1 464 ? -6.690 8.994 -2.285 1.00 37.22 464 ALA A N 1
ATOM 3628 C CA . ALA A 1 464 ? -7.042 7.573 -2.308 1.00 37.22 464 ALA A CA 1
ATOM 3629 C C . ALA A 1 464 ? -6.037 6.727 -3.134 1.00 37.22 464 ALA A C 1
ATOM 3631 O O . ALA A 1 464 ? -5.580 5.708 -2.621 1.00 37.22 464 ALA A O 1
ATOM 3632 N N . PRO A 1 465 ? -5.604 7.146 -4.345 1.00 38.06 465 PRO A N 1
ATOM 3633 C CA . PRO A 1 465 ? -4.514 6.492 -5.071 1.00 38.06 465 PRO A CA 1
ATOM 3634 C C . PRO A 1 465 ? -3.177 6.440 -4.324 1.00 38.06 465 PRO A C 1
ATOM 3636 O O . PRO A 1 465 ? -2.482 5.436 -4.431 1.00 38.06 465 PRO A O 1
ATOM 3639 N N . THR A 1 466 ? -2.796 7.484 -3.577 1.00 45.56 466 THR A N 1
ATOM 3640 C CA . THR A 1 466 ? -1.499 7.510 -2.880 1.00 45.56 466 THR A CA 1
ATOM 3641 C C . THR A 1 466 ? -1.502 6.664 -1.614 1.00 45.56 466 THR A C 1
ATOM 3643 O O . THR A 1 466 ? -0.547 5.935 -1.392 1.00 45.56 466 THR A O 1
ATOM 3646 N N . GLN A 1 467 ? -2.571 6.678 -0.813 1.00 43.84 467 GLN A N 1
ATOM 3647 C CA . GLN A 1 467 ? -2.645 5.854 0.401 1.00 43.84 467 GLN A CA 1
ATOM 3648 C C . GLN A 1 467 ? -2.808 4.360 0.091 1.00 43.84 467 GLN A C 1
ATOM 3650 O O . GLN A 1 467 ? -2.154 3.522 0.708 1.00 43.84 467 GLN A O 1
ATOM 3655 N N . VAL A 1 468 ? -3.622 4.019 -0.915 1.00 48.84 468 VAL A N 1
ATOM 3656 C CA . VAL A 1 468 ? -3.680 2.646 -1.441 1.00 48.84 468 VAL A CA 1
ATOM 3657 C C . VAL A 1 468 ? -2.351 2.280 -2.103 1.00 48.84 468 VAL A C 1
ATOM 3659 O O . VAL A 1 468 ? -1.900 1.154 -1.953 1.00 48.84 468 VAL A O 1
ATOM 3662 N N . GLY A 1 469 ? -1.691 3.226 -2.776 1.00 46.41 469 GLY A N 1
ATOM 3663 C CA . GLY A 1 469 ? -0.353 3.058 -3.344 1.00 46.41 469 GLY A CA 1
ATOM 3664 C C . GLY A 1 469 ? 0.705 2.700 -2.300 1.00 46.41 469 GLY A C 1
ATOM 3665 O O . GLY A 1 469 ? 1.449 1.754 -2.535 1.00 46.41 469 GLY A O 1
ATOM 3666 N N . VAL A 1 470 ? 0.711 3.380 -1.148 1.00 48.44 470 VAL A N 1
ATOM 3667 C CA . VAL A 1 470 ? 1.603 3.096 -0.007 1.00 48.44 470 VAL A CA 1
ATOM 3668 C C . VAL A 1 470 ? 1.314 1.722 0.580 1.00 48.44 470 VAL A C 1
ATOM 3670 O O . VAL A 1 470 ? 2.238 0.958 0.819 1.00 48.44 470 VAL A O 1
ATOM 3673 N N . LEU A 1 471 ? 0.040 1.359 0.744 1.00 52.81 471 LEU A N 1
ATOM 3674 C CA . LEU A 1 471 ? -0.325 0.059 1.305 1.00 52.81 471 LEU A CA 1
ATOM 3675 C C . LEU A 1 471 ? -0.066 -1.108 0.335 1.00 52.81 471 LEU A C 1
ATOM 3677 O O . LEU A 1 471 ? 0.326 -2.197 0.748 1.00 52.81 471 LEU A O 1
ATOM 3681 N N . LEU A 1 472 ? -0.236 -0.870 -0.969 1.00 54.81 472 LEU A N 1
ATOM 3682 C CA . LEU A 1 472 ? 0.232 -1.763 -2.029 1.00 54.81 472 LEU A CA 1
ATOM 3683 C C . LEU A 1 472 ? 1.757 -1.855 -2.034 1.00 54.81 472 LEU A C 1
ATOM 3685 O O . LEU A 1 472 ? 2.285 -2.942 -2.240 1.00 54.81 472 LEU A O 1
ATOM 3689 N N . GLY A 1 473 ? 2.437 -0.735 -1.781 1.00 49.75 473 GLY A N 1
ATOM 3690 C CA . GLY A 1 473 ? 3.864 -0.659 -1.506 1.00 49.75 473 GLY A CA 1
ATOM 3691 C C . GLY A 1 473 ? 4.238 -1.619 -0.388 1.00 49.75 473 GLY A C 1
ATOM 3692 O O . GLY A 1 473 ? 4.948 -2.568 -0.670 1.00 49.75 473 GLY A O 1
ATOM 3693 N N . ASP A 1 474 ? 3.695 -1.462 0.819 1.00 50.66 474 ASP A N 1
ATOM 3694 C CA . ASP A 1 474 ? 3.959 -2.324 1.984 1.00 50.66 474 ASP A CA 1
ATOM 3695 C C . ASP A 1 474 ? 3.709 -3.819 1.691 1.00 50.66 474 ASP A C 1
ATOM 3697 O O . ASP A 1 474 ? 4.558 -4.667 1.968 1.00 50.66 474 ASP A O 1
ATOM 3701 N N . LEU A 1 475 ? 2.574 -4.153 1.063 1.00 54.19 475 LEU A N 1
ATOM 3702 C CA . LEU A 1 475 ? 2.217 -5.529 0.680 1.00 54.19 475 LEU A CA 1
ATOM 3703 C C . LEU A 1 475 ? 3.152 -6.130 -0.387 1.00 54.19 475 LEU A C 1
ATOM 3705 O O . LEU A 1 475 ? 3.345 -7.353 -0.440 1.00 54.19 475 LEU A O 1
ATOM 3709 N N . CYS A 1 476 ? 3.726 -5.295 -1.254 1.00 48.19 476 CYS A N 1
ATOM 3710 C CA . CYS A 1 476 ? 4.755 -5.708 -2.208 1.00 48.19 476 CYS A CA 1
ATOM 3711 C C . CYS A 1 476 ? 6.143 -5.777 -1.544 1.00 48.19 476 CYS A C 1
ATOM 3713 O O . CYS A 1 476 ? 6.854 -6.755 -1.748 1.00 48.19 476 CYS A O 1
ATOM 3715 N N . LEU A 1 477 ? 6.480 -4.801 -0.696 1.00 42.28 477 LEU A N 1
ATOM 3716 C CA . LEU A 1 477 ? 7.803 -4.516 -0.141 1.00 42.28 477 LEU A CA 1
ATOM 3717 C C . LEU A 1 477 ? 8.227 -5.437 1.003 1.00 42.28 477 LEU A C 1
ATOM 3719 O O . LEU A 1 477 ? 9.374 -5.881 0.999 1.00 42.28 477 LEU A O 1
ATOM 3723 N N . GLU A 1 478 ? 7.368 -5.749 1.982 1.00 39.38 478 GLU A N 1
ATOM 3724 C CA . GLU A 1 478 ? 7.828 -6.485 3.182 1.00 39.38 478 GLU A CA 1
ATOM 3725 C C . GLU A 1 478 ? 8.184 -7.948 2.865 1.00 39.38 478 GLU A C 1
ATOM 3727 O O . GLU A 1 478 ? 9.011 -8.575 3.524 1.00 39.38 478 GLU A O 1
ATOM 3732 N N . SER A 1 479 ? 7.686 -8.451 1.735 1.00 32.66 479 SER A N 1
ATOM 3733 C CA . SER A 1 479 ? 8.190 -9.675 1.126 1.00 32.66 479 SER A CA 1
ATOM 3734 C C . SER A 1 479 ? 9.712 -9.656 0.894 1.00 32.66 479 SER A C 1
ATOM 3736 O O . SER A 1 479 ? 10.392 -10.665 1.048 1.00 32.66 479 SER A O 1
ATOM 3738 N N . THR A 1 480 ? 10.311 -8.514 0.582 1.00 37.75 480 THR A N 1
ATOM 3739 C CA . THR A 1 480 ? 11.729 -8.455 0.194 1.00 37.75 480 THR A CA 1
ATOM 3740 C C . THR A 1 480 ? 12.701 -8.251 1.359 1.00 37.75 480 THR A C 1
ATOM 3742 O O . THR A 1 480 ? 13.870 -8.630 1.246 1.00 37.75 480 THR A O 1
ATOM 3745 N N . ARG A 1 481 ? 12.251 -7.741 2.515 1.00 29.41 481 ARG A N 1
ATOM 3746 C CA . ARG A 1 481 ? 13.129 -7.507 3.680 1.00 29.41 481 ARG A CA 1
ATOM 3747 C C . ARG A 1 481 ? 13.673 -8.794 4.296 1.00 29.41 481 ARG A C 1
ATOM 3749 O O . ARG A 1 481 ? 14.845 -8.844 4.669 1.00 29.41 481 ARG A O 1
ATOM 3756 N N . ILE A 1 482 ? 12.873 -9.859 4.317 1.00 32.12 482 ILE A N 1
ATOM 3757 C CA . ILE A 1 482 ? 13.261 -11.145 4.921 1.00 32.12 482 ILE A CA 1
ATOM 3758 C C . ILE A 1 482 ? 14.261 -11.917 4.032 1.00 32.12 482 ILE A C 1
ATOM 3760 O O . ILE A 1 482 ? 15.057 -12.710 4.535 1.00 32.12 482 ILE A O 1
ATOM 3764 N N . HIS A 1 483 ? 14.311 -11.648 2.719 1.00 29.08 483 HIS A N 1
ATOM 3765 C CA . HIS A 1 483 ? 15.275 -12.302 1.819 1.00 29.08 483 HIS A CA 1
ATOM 3766 C C . HIS A 1 483 ? 16.706 -11.748 1.950 1.00 29.08 483 HIS A C 1
ATOM 3768 O O . HIS A 1 483 ? 17.668 -12.485 1.743 1.00 29.08 483 HIS A O 1
ATOM 3774 N N . SER A 1 484 ? 16.864 -10.483 2.358 1.00 26.02 484 SER A N 1
ATOM 3775 C CA . SER A 1 484 ? 18.181 -9.853 2.555 1.00 26.02 484 SER A CA 1
ATOM 3776 C C . SER A 1 484 ? 18.902 -10.349 3.821 1.00 26.02 484 SER A C 1
ATOM 3778 O O . SER A 1 484 ? 20.125 -10.462 3.835 1.00 26.02 484 SER A O 1
ATOM 3780 N N . GLN A 1 485 ? 18.167 -10.750 4.868 1.00 26.98 485 GLN A N 1
ATOM 3781 C CA . GLN A 1 485 ? 18.772 -11.269 6.106 1.00 26.98 485 GLN A CA 1
ATOM 3782 C C . GLN A 1 485 ? 19.239 -12.734 6.027 1.00 26.98 485 GLN A C 1
ATOM 3784 O O . GLN A 1 485 ? 19.983 -13.170 6.899 1.00 26.98 485 GLN A O 1
ATOM 3789 N N . ARG A 1 486 ? 18.863 -13.499 4.990 1.00 28.81 486 ARG A N 1
ATOM 3790 C CA . ARG A 1 486 ? 19.257 -14.918 4.841 1.00 28.81 486 ARG A CA 1
ATOM 3791 C C . ARG A 1 486 ? 20.474 -15.175 3.947 1.00 28.81 486 ARG A C 1
ATOM 3793 O O . ARG A 1 486 ? 20.920 -16.312 3.880 1.00 28.81 486 ARG A O 1
ATOM 3800 N N . ILE A 1 487 ? 21.020 -14.151 3.286 1.00 29.19 487 ILE A N 1
ATOM 3801 C CA . ILE A 1 487 ? 22.239 -14.271 2.453 1.00 29.19 487 ILE A CA 1
ATOM 3802 C C . ILE A 1 487 ? 23.491 -13.785 3.222 1.00 29.19 487 ILE A C 1
ATOM 3804 O O . ILE A 1 487 ? 24.611 -13.861 2.727 1.00 29.19 487 ILE A O 1
ATOM 3808 N N . GLY A 1 488 ? 23.316 -13.337 4.469 1.00 36.00 488 GLY A N 1
ATOM 3809 C CA . GLY A 1 488 ? 24.386 -12.910 5.371 1.00 36.00 488 GLY A CA 1
ATOM 3810 C C . GLY A 1 488 ? 24.609 -13.843 6.565 1.00 36.00 488 GLY A C 1
ATOM 3811 O O . GLY A 1 488 ? 24.623 -13.350 7.687 1.00 36.00 488 GLY A O 1
ATOM 3812 N N . THR A 1 489 ? 24.775 -15.151 6.341 1.00 28.42 489 THR A N 1
ATOM 3813 C CA . THR A 1 489 ? 25.442 -16.089 7.273 1.00 28.42 489 THR A CA 1
ATOM 3814 C C . THR A 1 489 ? 26.148 -17.187 6.506 1.00 28.42 489 THR A C 1
ATOM 3816 O O . THR A 1 489 ? 25.458 -17.812 5.667 1.00 28.42 489 THR A O 1
#

Radius of gyration: 36.05 Å; Cα contacts (8 Å, |Δi|>4): 686; chains: 1; bounding box: 81×68×118 Å

Nearest PDB structures (foldseek):
  1k9a-assembly7_C  TM=8.148E-01  e=1.076E-10  Rattus norvegicus
  1k9a-assembly7_D-2  TM=8.524E-01  e=7.686E-10  Rattus norvegicus
  4nks-assembly1_A  TM=8.145E-01  e=1.290E-09  Homo sapiens
  1k9a-assembly1_A  TM=8.189E-01  e=3.447E-09  Rattus norvegicus
  1k9a-assembly2_B  TM=8.276E-01  e=6.415E-09  Rattus norvegicus

InterPro domains:
  IPR000719 Protein kinase domain [PS50011] (305-489)
  IPR000719 Protein kinase domain [SM00220] (305-489)
  IPR001245 Serine-threonine/tyrosine-protein kinase, catalytic domain [PF07714] (310-452)
  IPR008271 Serine/threonine-protein kinase, active site [PS00108] (424-436)
  IPR011009 Protein kinase-like domain superfamily [SSF56112] (314-466)
  IPR051681 Serine/Threonine Kinases and Pseudokinases [PTHR44329] (231-466)

Organism: NCBI:txid157072

pLDDT: mean 70.2, std 25.07, range [24.66, 98.31]

Sequence (489 aa):
MQNGNLKKFSVLFLGANYLSSIEDLRTLPRSITRLSFQNNDYTELTNLDWTKMTLVYLINCNLLRSINMVKFSTSIVHLDLSSVTLTKWIKDNSTFIALNSSLRPNNTADDSTRDDGKQSYTGYGYYNTKITTSGADCAATIGFIQELWPDKSMGNYKYASEVFKVCVVPDVTTSSTPTPVTTAPPKDDNTGVIVGVIVGVVVVLGVGVFCFVKRRKPQPESTNGYPERSSRGGRKSGGGAAHQEHYHQFDGGDKGSNNRRSVTQNGTTHNLGNRFSNSGGQSMPSLTSTDESNINLVPLALVRIEARDVLLHQKFGEVWRGTFHGDDVAVKMLHPSRVTVTQIQSFVSKIQLMNSFDSPYIVKLVGACWTRPSDLQCVMELMDGGDLKDYLDTHSPAQFDWIDKYRYIYQIVEGLVYLHSLNIIHRDVKSHNVLLDSTKGTKLTDFGVSKEDIQGVGTFRWLAPTQVGVLLGDLCLESTRIHSQRIGT

Foldseek 3Di:
DDPDPPPQPQEDAQEPQQDADCVLQQPDPPSHQAYEHHHYAHQEAEQGENQSHAYYHHENNQNHAEYYAHAYALSHFEAENANHEYAAYEYEPRRLCSLQVNADDFDPPPPQDDPPPHGDGGHYHAHNYHAAYDPVNQVVQVWDKDWRHLDCVPDDPPCPPHTHIHTYHYDPPPDPDDDDDDDDDDDDDPPPPVVVVVVVVVVVVVVVVVVVVVVDDDDDDDDDDDDDDDDDDDDDDDDDDDDDDDDDDDDDDDDDDDDDDDDDDDDDDDDDDDDDDDDDDDDQDDDDPVQQVPADLVLQPVQEDEPVQWAFDADDPQWTFTDHPRAIKIKGADDSNQQGSVSLNQVSVQLSVLCPDDDLAAWHWNGWYDPTSNGIITITHDAPQAFQLVVLLPDACVRCDPVNLVQQLVSNVVQQVRCVVVVFDQVDQDRNQWGAHPPSGIHGHDRGDDPPDPPDPDDVVVVVVVSSSNRVSSSSPSNVVVVVVVVPD

Secondary structure (DSSP, 8-state):
----------EEE-TTS----THHHHS--TT--EEE-TT---SEEES-B-TT-SEEE--S-TT--EEES-B--TT--EEE-TT-EESEEEEEHHHHHHHHHH--B--TTTT-B-TTS-B---EEE-TT-EE---HHHHHTTT-EEEEE----SS--GGGTT--EEEEEEPP-----PPPPP----------HHHHHHHHHHHHHHHHHHHHHHHT--PPPPP-----------------------------------------------------------PPP-PPPHHHHTT---GGGGGGB--GGGEEEEEEETTEEEEEETTEEEEEEE--GGG--HHHHHHHHHHHHHHTT---TTBPPEEEEE-SSGGG-EEEEE--TT-BHHHHHHHS-TTTS-HHHHHHHHHHHHHHHHHHHHTT-------GGGEE--TTT--EE---------S---SSGGGHHHHHHHHHHHHHHHHHHHHHHTTS--

Solvent-accessible surface area (backbone atoms only — not comparable to full-atom values): 29477 Å² total; per-residue (Å²): 141,78,91,70,81,73,76,74,59,34,68,45,68,49,37,66,46,65,46,52,71,59,65,64,68,67,68,56,61,88,58,45,25,28,44,31,42,23,44,19,48,28,43,57,46,68,70,33,86,38,47,67,27,28,35,39,37,42,32,48,22,70,54,28,30,38,40,33,48,52,37,41,30,68,54,32,36,25,43,32,33,26,42,21,50,32,60,32,35,39,29,44,47,66,30,53,50,18,54,54,73,42,39,48,65,47,56,86,83,79,68,34,63,52,103,78,77,52,78,49,81,53,15,34,38,57,57,78,44,43,46,33,40,50,69,67,69,20,49,77,61,71,24,44,79,41,70,58,65,79,76,58,88,65,61,65,80,90,54,70,83,67,74,34,32,29,20,36,26,70,75,86,71,81,76,79,78,82,85,80,86,88,81,87,87,90,86,89,82,81,73,72,65,63,59,55,54,54,54,53,52,52,52,54,53,51,53,52,52,51,57,57,56,70,72,66,73,84,86,84,84,89,83,90,82,86,87,86,89,85,92,86,87,83,90,84,89,84,87,82,91,79,90,84,80,89,81,81,87,85,82,89,83,90,83,89,80,89,88,89,84,89,82,89,80,88,83,81,92,74,92,78,84,82,89,80,86,85,80,94,70,87,78,74,73,71,72,48,79,72,50,50,71,72,50,80,60,72,82,46,60,92,39,56,48,65,55,87,55,50,46,80,78,48,81,56,93,54,33,26,42,29,34,44,91,85,42,68,24,29,36,38,42,72,50,76,93,49,53,42,62,70,49,46,49,50,48,49,52,38,54,49,54,41,66,73,60,86,53,82,19,39,65,46,62,72,30,31,29,54,93,46,74,88,58,42,31,45,32,24,61,52,50,83,51,43,31,44,43,64,44,38,76,74,39,50,40,89,76,54,41,73,67,58,51,47,52,44,52,49,31,48,50,52,29,50,52,53,36,47,76,70,74,42,67,52,90,55,72,43,45,75,31,29,33,26,23,94,84,72,41,36,23,38,46,81,60,55,86,69,89,75,74,90,82,66,88,88,63,69,81,60,50,56,60,47,40,53,16,42,42,51,35,51,72,58,47,43,37,54,60,62,61,62,68,70,77,73,120